Protein AF-A0A423WE87-F1 (afdb_monomer)

Solvent-accessi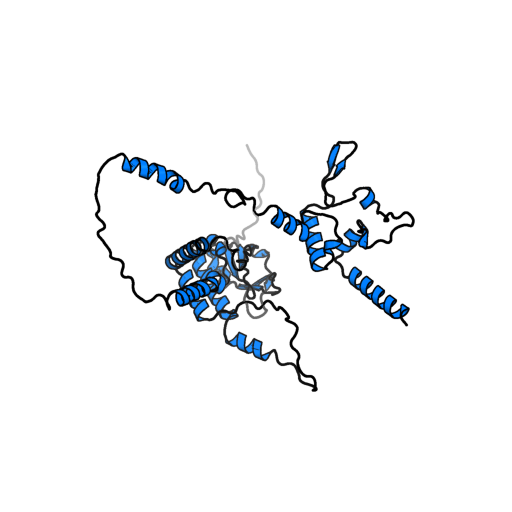ble surface area (backbone atoms only — not comparable to full-atom values): 24429 Å² total; per-residue (Å²): 117,71,69,62,54,54,51,53,52,51,52,49,51,52,53,57,61,67,69,48,56,69,70,56,50,54,44,43,74,46,56,62,43,68,92,84,50,74,65,42,99,86,72,48,64,86,73,45,74,58,33,70,80,36,81,56,50,60,45,68,45,66,40,87,86,80,64,48,71,38,75,30,83,37,48,75,66,54,43,39,52,51,39,53,52,22,53,78,71,74,45,47,83,60,50,75,84,47,84,64,37,69,68,51,45,48,52,49,43,70,75,62,52,54,75,51,90,31,80,10,72,98,43,69,64,88,69,55,72,65,68,66,42,45,68,56,53,55,58,54,59,67,69,61,80,76,92,77,83,77,80,81,77,82,81,76,87,82,85,77,90,78,92,81,65,57,70,63,52,52,50,51,50,51,56,48,66,73,67,59,76,50,50,42,62,57,38,45,44,63,68,69,55,61,74,72,46,55,83,84,49,44,52,56,52,47,51,53,29,41,55,52,38,48,75,71,40,38,68,69,60,59,53,54,63,61,66,74,70,69,77,87,85,86,90,86,89,82,86,90,75,96,81,82,89,79,86,72,88,74,76,87,82,58,54,68,68,56,43,51,52,26,42,65,37,57,61,38,70,69,52,28,52,53,50,53,52,49,52,53,54,54,62,64,70,55,68,86,61,72,74,82,65,77,78,73,80,69,73,70,48,76,45,52,57,87,79,43,50,77,46,63,56,91,92,69,83,52,53,31,42,29,39,64,33,99,88,71,40,66,64,15,30,64,52,42,56,72,58,48,62,77,26,44,95,72,32,48,42,77,43,61,27,78,87,55,69,49,46,39,35,35,36,51,79,82,78,79,82,78,87,80,81,92,76,86,77,79,94,78,82,86,76,88,76,88,88,134

Foldseek 3Di:
DVVVVVVVVVVVVVVLLVPQDPLLVVVCVQQPAQVVFDADPVRHTDHHPNCVVPVAQQDWDQDPPPRDTDHRVAPPVSVLVNCVSCVVSVNNVRHDDDCNHPVNVVVCCVVQPADDACPGDVHHHPDDPCVVCVVVVVVVVVVVDDPPPPDPDDDDDPDDDDPDPPVVVVVVVVVVVVPDDALCVLLLHQPVVLVPDDPVCQLVSLVQSLVLSCVVQPVVVVVVVVVVPDDDDDDDDDDDDDDDDDDDPDDDHDDNVSSVVSSVQRNDPVSVVVSVVVVVVSVVVVPPDDPPDPPVPQDAAEEEQVPWDWDDPPPPNWIKTAADDPVGRRRQWMDTPVQCVVCQVVQWGWTGGSPHSYIYIYGHHDDDPPPDDPDDDDDDDPDDDDDD

Sequence (388 aa):
MATTAASTTAKHYISLAKTLPPNLQRFFARYPPARILDPLPNGAYPRTGYQADRANPFLPKKHPVTGRTHDPVYSLRRQADLVKQARNYGVEDLLPYTPKKTEEQLKHRVKYGLRVKGTGVDQKVKGKIHERQMAVKYVFFEADGEEERGHAQDAGAYQGMESGWTEELDQMAQIRAMTEPTHYEVLSLPKSLLEASNEEQIPQIIKQAYHRALLRHHPDKAQQQQQQQQPPQQHPHHVPKPTTTTTTTSKPTYTVDQITRAYTTLSSPPSRAQYDRHLVLTQQQQGGSKPARSAFQTGIETVDLDDLEYSEPPGSGEARWYRPCRCGNEQGFAFGEGDLEEAGDLGELIVGCQDCSLWLRVCFAVVEDDEAHDGGGEVEEVSAKRPG

InterPro domains:
  IPR001623 DnaJ domain [PS50076] (182-279)
  IPR001623 DnaJ domain [SM00271] (181-271)
  IPR001623 DnaJ domain [cd06257] (182-222)
  IPR007872 DPH-type metal-binding domain [PF05207] (302-365)
  IPR007872 DPH-type metal-binding domain [PS51074] (299-365)
  IPR036671 DPH-type metal-binding domain superfamily [G3DSA:3.10.660.10] (294-376)
  IPR036671 DPH-type metal-binding domain superfamily [SSF144217] (299-377)
  IPR036869 Chaperone J-domain superfamily [G3DSA:1.10.287.110] (175-293)
  IPR036869 Chaperone J-domain superfamily [SSF46565] (174-279)
  IPR037507 Large ribosomal subunit protein mL59 [PTHR28041] (4-137)
  IPR040922 Large ribosomal subunit protein mL59 domain [PF18126] (23-135)

pLDDT: mean 76.49, std 21.47, range [28.48, 97.62]

Secondary structure (DSSP, 8-state):
-HHHHHHHHHHHHHHHHHTS-HHHHHHHHHS--GGGSPPPTTSPPP--HHHHH-S-TTS-EE-TTT-PEEPPSS-HHHHHHHHHHHHHTT-GGGSPP-TTSHHHHHHHHHHH---STTTSTT------HHHHHHHHHHHHHTTS----------------S-TTSHHHHHHHHHHHHTTSPPHHHHTT--HHHHHHS-TTTHHHHHHHHHHHHHHHH-HHHHHHHHHTTPPPP----------------PPPP--HHHHHHHHHHHHSHHHHHHHHHHHHHHHHHTTT---SS-----PPEEEEGGGSEEE--TTT---EEEE--TTS-TTSEEEEHHHHHHTGGGTEEEEE-SSSS-EEEEE-------------------------

Organism: Cytospora chrysosperma (NCBI:txid252740)

Nearest PDB structures (foldseek):
  6ywy-assembly1_b  TM=9.005E-01  e=1.126E-14  Neur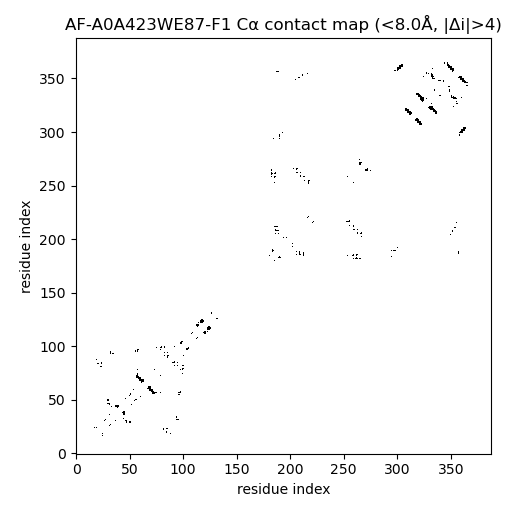ospora crassa
  5mrc-assembly1_b  TM=6.245E-01  e=9.395E-06  Saccharomyces cerevisiae

Radius of gyration: 33.79 Å; Cα contacts (8 Å, |Δi|>4): 299; chains: 1; bounding box: 85×88×98 Å

Mean predicted aligned error: 20.83 Å

Structure (mmCIF, N/CA/C/O backbone):
data_AF-A0A423WE87-F1
#
_entry.id   AF-A0A423WE87-F1
#
loop_
_atom_site.group_PDB
_atom_site.id
_atom_site.type_symbol
_atom_site.label_atom_id
_atom_site.label_alt_id
_atom_site.label_comp_id
_atom_site.label_asym_id
_atom_site.label_entity_id
_atom_site.label_seq_id
_atom_site.pdbx_PDB_ins_code
_atom_site.Cartn_x
_atom_site.Cartn_y
_atom_site.Cartn_z
_atom_site.occupancy
_atom_site.B_iso_or_equiv
_atom_site.auth_seq_id
_at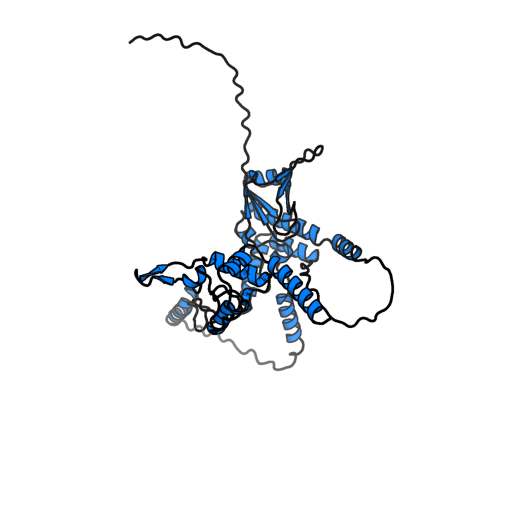om_site.auth_comp_id
_atom_site.auth_asym_id
_atom_site.auth_atom_id
_atom_site.pdbx_PDB_model_num
ATOM 1 N N . MET A 1 1 ? 9.927 -10.514 -49.501 1.00 51.38 1 MET A N 1
ATOM 2 C CA . MET A 1 1 ? 8.842 -9.910 -48.689 1.00 51.38 1 MET A CA 1
ATOM 3 C C . MET A 1 1 ? 8.734 -10.490 -47.271 1.00 51.38 1 MET A C 1
ATOM 5 O O . MET A 1 1 ? 8.348 -9.753 -46.376 1.00 51.38 1 MET A O 1
ATOM 9 N N . ALA A 1 2 ? 9.121 -11.750 -47.011 1.00 56.66 2 ALA A N 1
ATOM 10 C CA . ALA A 1 2 ? 9.105 -12.321 -45.652 1.00 56.66 2 ALA A CA 1
ATOM 11 C C . ALA A 1 2 ? 10.168 -11.730 -44.690 1.00 56.66 2 ALA A C 1
ATOM 13 O O . ALA A 1 2 ? 9.904 -11.534 -43.507 1.00 56.66 2 ALA A O 1
ATOM 14 N N . THR A 1 3 ? 11.355 -11.376 -45.194 1.00 61.53 3 THR A N 1
ATOM 15 C CA . THR A 1 3 ? 12.469 -10.823 -44.397 1.00 61.53 3 THR A CA 1
ATOM 16 C C . THR A 1 3 ? 12.208 -9.411 -43.864 1.00 61.53 3 THR A C 1
ATOM 18 O O . THR A 1 3 ? 12.626 -9.073 -42.758 1.00 61.53 3 THR A O 1
ATOM 21 N N . THR A 1 4 ? 11.472 -8.586 -44.611 1.00 65.75 4 THR A N 1
ATOM 22 C CA . THR A 1 4 ? 11.102 -7.222 -44.205 1.00 65.75 4 THR A CA 1
ATOM 23 C C . THR A 1 4 ? 10.061 -7.219 -43.087 1.00 65.75 4 THR A C 1
ATOM 25 O O . THR A 1 4 ? 10.189 -6.438 -42.149 1.00 65.75 4 THR A O 1
ATOM 28 N N . ALA A 1 5 ? 9.084 -8.134 -43.128 1.00 65.69 5 ALA A N 1
ATOM 29 C CA . ALA A 1 5 ? 8.092 -8.288 -42.063 1.00 65.69 5 ALA A CA 1
ATOM 30 C C . ALA A 1 5 ? 8.740 -8.736 -40.737 1.00 65.69 5 ALA A C 1
ATOM 32 O O . ALA A 1 5 ? 8.502 -8.119 -39.701 1.00 65.69 5 ALA A O 1
ATOM 33 N N . ALA A 1 6 ? 9.643 -9.724 -40.781 1.00 70.38 6 ALA A N 1
ATOM 34 C CA . ALA A 1 6 ? 10.386 -10.185 -39.604 1.00 70.38 6 ALA A CA 1
ATOM 35 C C . ALA A 1 6 ? 11.268 -9.082 -38.981 1.00 70.38 6 ALA A C 1
ATOM 37 O O . ALA A 1 6 ? 11.347 -8.960 -37.758 1.00 70.38 6 ALA A O 1
ATOM 38 N N . SER A 1 7 ? 11.887 -8.230 -39.809 1.00 77.06 7 SER A N 1
ATOM 39 C CA . SER A 1 7 ? 12.680 -7.085 -39.338 1.00 77.06 7 SER A CA 1
ATOM 40 C C . SER A 1 7 ? 11.827 -6.040 -38.605 1.00 77.06 7 SER A C 1
ATOM 42 O O . SER A 1 7 ? 12.245 -5.518 -37.570 1.00 77.06 7 SER A O 1
ATOM 44 N N . THR A 1 8 ? 10.613 -5.758 -39.090 1.00 82.69 8 THR A N 1
ATOM 45 C CA . THR A 1 8 ? 9.671 -4.838 -38.429 1.00 82.69 8 THR A CA 1
ATOM 46 C C . THR A 1 8 ? 9.201 -5.388 -37.082 1.00 82.69 8 THR A C 1
ATOM 48 O O . THR A 1 8 ? 9.206 -4.663 -36.087 1.00 82.69 8 THR A O 1
ATOM 51 N N . THR A 1 9 ? 8.889 -6.684 -37.011 1.00 90.94 9 THR A N 1
ATOM 52 C CA . THR A 1 9 ? 8.520 -7.366 -35.763 1.00 90.94 9 THR A CA 1
ATOM 53 C C . THR A 1 9 ? 9.661 -7.350 -34.738 1.00 90.94 9 THR A C 1
ATOM 55 O O . THR A 1 9 ? 9.434 -7.046 -33.567 1.00 90.94 9 THR A O 1
ATOM 58 N N . ALA A 1 10 ? 10.904 -7.589 -35.167 1.00 90.12 10 ALA A N 1
ATOM 59 C CA . ALA A 1 10 ? 12.072 -7.511 -34.288 1.00 90.12 10 ALA A CA 1
ATOM 60 C C . ALA A 1 10 ? 12.277 -6.095 -33.722 1.00 90.12 10 ALA A C 1
ATOM 62 O O . ALA A 1 10 ? 12.477 -5.929 -32.519 1.00 90.12 10 ALA A O 1
ATOM 63 N N . LYS A 1 11 ? 12.159 -5.055 -34.560 1.00 93.31 11 LYS A N 1
ATOM 64 C CA . LYS A 1 11 ? 12.227 -3.651 -34.115 1.00 93.31 11 LYS A CA 1
ATOM 65 C C . LYS A 1 11 ? 11.132 -3.321 -33.099 1.00 93.31 11 LYS A C 1
ATOM 67 O O . LYS A 1 11 ? 11.416 -2.653 -32.105 1.00 93.31 11 LYS A O 1
ATOM 72 N N . HIS A 1 12 ? 9.918 -3.828 -33.312 1.00 95.44 12 HIS A N 1
ATOM 73 C CA . HIS A 1 12 ? 8.809 -3.669 -32.376 1.00 95.44 12 HIS A CA 1
ATOM 74 C C . HIS A 1 12 ? 9.111 -4.314 -31.012 1.00 95.44 12 HIS A C 1
ATOM 76 O O . HIS A 1 12 ? 8.989 -3.653 -29.980 1.00 95.44 12 HIS A O 1
ATOM 82 N N . TYR A 1 13 ? 9.608 -5.554 -30.974 1.00 93.50 13 TYR A N 1
ATOM 83 C CA . TYR A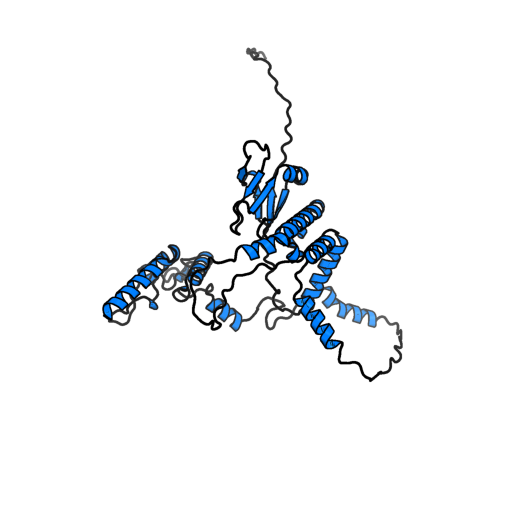 1 13 ? 9.984 -6.189 -29.704 1.00 93.50 13 TYR A CA 1
ATOM 84 C C . TYR A 1 13 ? 11.144 -5.487 -29.000 1.00 93.50 13 TYR A C 1
ATOM 86 O O . TYR A 1 13 ? 11.131 -5.367 -27.778 1.00 93.50 13 TYR A O 1
ATOM 94 N N . ILE A 1 14 ? 12.109 -4.950 -29.751 1.00 94.06 14 ILE A N 1
ATOM 95 C CA . ILE A 1 14 ? 13.173 -4.120 -29.179 1.00 94.06 14 ILE A CA 1
ATOM 96 C C . ILE A 1 14 ? 12.585 -2.843 -28.564 1.00 94.06 14 ILE A C 1
ATOM 98 O O . ILE A 1 14 ? 13.001 -2.457 -27.472 1.00 94.06 14 ILE A O 1
ATOM 102 N N . SER A 1 15 ? 11.614 -2.191 -29.216 1.00 95.38 15 SER A N 1
ATOM 103 C CA . SER A 1 15 ? 10.942 -1.026 -28.624 1.00 95.38 15 SER A CA 1
ATOM 104 C C . SER A 1 15 ? 10.185 -1.384 -27.346 1.00 95.38 15 SER A C 1
ATOM 106 O O . SER A 1 15 ? 10.333 -0.680 -26.354 1.00 95.38 15 SER A O 1
ATOM 108 N N . LEU A 1 16 ? 9.493 -2.527 -27.315 1.00 94.75 16 LEU A N 1
ATOM 109 C CA . LEU A 1 16 ? 8.783 -3.014 -26.130 1.00 94.75 16 LEU A CA 1
ATOM 110 C C . LEU A 1 16 ? 9.750 -3.375 -24.990 1.00 94.75 16 LEU A C 1
ATOM 112 O O . LEU A 1 16 ? 9.516 -3.046 -23.831 1.00 94.75 16 LEU A O 1
ATOM 116 N N . ALA A 1 17 ? 10.896 -3.984 -25.295 1.00 94.44 17 ALA A N 1
ATOM 117 C CA . ALA A 1 17 ? 11.926 -4.237 -24.289 1.00 94.44 17 ALA A CA 1
ATOM 118 C C . ALA A 1 17 ? 12.482 -2.927 -23.698 1.00 94.44 17 ALA A C 1
ATOM 120 O O . ALA A 1 17 ? 12.766 -2.852 -22.502 1.00 94.44 17 ALA A O 1
ATOM 121 N N . LYS A 1 18 ? 12.589 -1.869 -24.512 1.00 95.12 18 LYS A N 1
ATOM 122 C CA . LYS A 1 18 ? 13.028 -0.537 -24.068 1.00 95.12 18 LYS A CA 1
ATOM 123 C C . LYS A 1 18 ? 11.988 0.204 -23.221 1.00 95.12 18 LYS A C 1
ATOM 125 O O . LYS A 1 18 ? 12.386 1.097 -22.479 1.00 95.12 18 LYS A O 1
ATOM 130 N N . THR A 1 19 ? 10.704 -0.162 -23.269 1.00 96.19 19 THR A N 1
ATOM 131 C CA . THR A 1 19 ? 9.681 0.421 -22.378 1.00 96.19 19 THR A CA 1
ATOM 132 C C . THR A 1 19 ? 9.698 -0.177 -20.968 1.00 96.19 19 THR A C 1
ATOM 134 O O . THR A 1 19 ? 8.974 0.299 -20.098 1.00 96.19 19 THR A O 1
ATOM 137 N N . LEU A 1 20 ? 10.510 -1.211 -20.706 1.00 95.94 20 LEU A N 1
ATOM 138 C CA . LEU A 1 20 ? 10.652 -1.775 -19.361 1.00 95.94 20 LEU A CA 1
ATOM 139 C C . LEU A 1 20 ? 11.227 -0.740 -18.371 1.00 95.94 20 LEU A C 1
ATOM 141 O O . LEU A 1 20 ? 12.103 0.037 -18.749 1.00 95.94 20 LEU A O 1
ATOM 145 N N . PRO A 1 21 ? 10.844 -0.775 -17.082 1.00 96.69 21 PRO A N 1
ATOM 146 C CA . PRO A 1 21 ? 11.423 0.084 -16.054 1.00 96.69 21 PRO A CA 1
ATOM 147 C C . PRO A 1 21 ? 12.954 -0.037 -15.980 1.00 96.69 21 PRO A C 1
ATOM 149 O O . PRO A 1 21 ? 13.488 -1.149 -16.085 1.00 96.69 21 PRO A O 1
ATOM 152 N N . PRO A 1 22 ? 13.686 1.057 -15.689 1.00 96.19 22 PRO A N 1
ATOM 153 C CA . PRO A 1 22 ? 15.152 1.055 -15.678 1.00 96.19 22 PRO A CA 1
ATOM 154 C C . PRO A 1 22 ? 15.735 0.049 -14.677 1.00 96.19 22 PRO A C 1
ATOM 156 O O . PRO A 1 22 ? 16.801 -0.521 -14.909 1.00 96.19 22 PRO A O 1
ATOM 159 N N . ASN A 1 23 ? 15.026 -0.228 -13.580 1.00 95.38 23 ASN A N 1
ATOM 160 C CA . ASN A 1 23 ? 15.439 -1.227 -12.594 1.00 95.38 23 ASN A CA 1
ATOM 161 C C . ASN A 1 23 ? 15.422 -2.653 -13.162 1.00 95.38 23 ASN A C 1
ATOM 163 O O . ASN A 1 23 ? 16.354 -3.415 -12.899 1.00 95.38 23 ASN A O 1
ATOM 167 N N . LEU A 1 24 ? 14.410 -2.999 -13.966 1.00 96.69 24 LEU A N 1
ATOM 168 C CA . LEU A 1 24 ? 14.328 -4.295 -14.640 1.00 96.69 24 LEU A CA 1
ATOM 169 C C . LEU A 1 24 ? 15.343 -4.399 -15.776 1.00 96.69 24 LEU A C 1
ATOM 171 O O . LEU A 1 24 ? 16.026 -5.414 -15.873 1.00 96.69 24 LEU A O 1
ATOM 175 N N . GLN A 1 25 ? 15.522 -3.341 -16.572 1.00 96.50 25 GLN A N 1
ATOM 176 C CA . GLN A 1 25 ? 16.544 -3.320 -17.625 1.00 96.50 25 GLN A CA 1
ATOM 177 C C . GLN A 1 25 ? 17.949 -3.548 -17.050 1.00 96.50 25 GLN A C 1
ATOM 179 O O . GLN A 1 25 ? 18.683 -4.418 -17.513 1.00 96.50 25 GLN A O 1
ATOM 184 N N . ARG A 1 26 ? 18.306 -2.829 -15.975 1.00 96.50 26 ARG A N 1
ATOM 185 C CA . ARG A 1 26 ? 19.582 -3.017 -15.263 1.00 96.50 26 ARG A CA 1
ATOM 186 C C . ARG A 1 26 ? 19.710 -4.421 -14.677 1.00 96.50 26 ARG A C 1
ATOM 188 O O . ARG A 1 26 ? 20.809 -4.970 -14.666 1.00 96.50 26 ARG A O 1
ATOM 195 N N . PHE A 1 27 ? 18.617 -4.991 -14.166 1.00 97.12 27 PHE A N 1
ATOM 196 C CA . PHE A 1 27 ? 18.619 -6.356 -13.648 1.00 97.12 27 PHE A CA 1
ATOM 197 C C . PHE A 1 27 ? 18.916 -7.366 -14.759 1.00 97.12 27 PHE A C 1
ATOM 199 O O . PHE A 1 27 ? 19.855 -8.141 -14.608 1.00 97.12 27 PHE A O 1
ATOM 206 N N . PHE A 1 28 ? 18.192 -7.317 -15.880 1.00 96.12 28 PHE A N 1
ATOM 207 C CA . PHE A 1 28 ? 18.392 -8.236 -17.004 1.00 96.12 28 PHE A CA 1
ATOM 208 C C . PHE A 1 28 ? 19.740 -8.042 -17.705 1.00 96.12 28 PHE A C 1
ATOM 210 O O . PHE A 1 28 ? 20.326 -9.021 -18.150 1.00 96.12 28 PHE A O 1
ATOM 217 N N . ALA A 1 29 ? 20.289 -6.825 -17.724 1.00 95.06 29 ALA A N 1
ATOM 218 C CA . ALA A 1 29 ? 21.646 -6.584 -18.215 1.00 95.06 29 ALA A CA 1
ATOM 219 C C . ALA A 1 29 ? 22.720 -7.259 -17.339 1.00 95.06 29 ALA A C 1
ATOM 221 O O . ALA A 1 29 ? 23.728 -7.743 -17.845 1.00 95.06 29 ALA A O 1
ATOM 222 N N . ARG A 1 30 ? 22.515 -7.306 -16.014 1.00 95.94 30 ARG A N 1
ATOM 223 C CA . ARG A 1 30 ? 23.453 -7.946 -15.072 1.00 95.94 30 ARG A CA 1
ATOM 224 C C . ARG A 1 30 ? 23.231 -9.450 -14.953 1.00 95.94 30 ARG A C 1
ATOM 226 O O . ARG A 1 30 ? 24.200 -10.187 -14.815 1.00 95.94 30 ARG A O 1
ATOM 233 N N . TYR A 1 31 ? 21.982 -9.896 -14.987 1.00 96.12 31 TYR A N 1
ATOM 234 C CA . TYR A 1 31 ? 21.567 -11.284 -14.784 1.00 96.12 31 TYR A CA 1
ATOM 235 C C . TYR A 1 31 ? 20.621 -11.736 -15.911 1.00 96.12 31 TYR A C 1
ATOM 237 O O . TYR A 1 31 ? 19.431 -11.948 -15.661 1.00 96.12 31 TYR A O 1
ATOM 245 N N . PRO A 1 32 ? 21.121 -11.876 -17.151 1.00 95.50 32 PRO A N 1
ATOM 246 C CA . PRO A 1 32 ? 20.303 -12.311 -18.277 1.00 95.50 32 PRO A CA 1
ATOM 247 C C . PRO A 1 32 ? 19.892 -13.787 -18.118 1.00 95.50 32 PRO A C 1
ATOM 249 O O . PRO A 1 32 ? 20.754 -14.641 -17.884 1.00 95.50 32 PRO A O 1
ATOM 252 N N . PRO A 1 33 ? 18.597 -14.137 -18.215 1.00 94.44 33 PRO A N 1
ATOM 253 C CA . PRO A 1 33 ? 18.173 -15.532 -18.179 1.00 94.44 33 PRO A CA 1
ATOM 254 C C . PRO A 1 33 ? 18.583 -16.268 -19.459 1.00 94.44 33 PRO A C 1
ATOM 256 O O . PRO A 1 33 ? 18.623 -15.686 -20.536 1.00 94.44 33 PRO A O 1
ATOM 259 N N . ALA A 1 34 ? 18.782 -17.584 -19.371 1.00 91.12 34 ALA A N 1
ATOM 260 C CA . ALA A 1 34 ? 19.127 -18.404 -20.538 1.00 91.12 34 ALA A CA 1
ATOM 261 C C . ALA A 1 34 ? 18.087 -18.319 -21.676 1.00 91.12 34 ALA A C 1
ATOM 263 O O . ALA A 1 34 ? 18.443 -18.449 -22.835 1.00 91.12 34 ALA A O 1
ATOM 264 N N . ARG A 1 35 ? 16.811 -18.035 -21.360 1.00 92.00 35 ARG A N 1
ATOM 265 C CA . ARG A 1 35 ? 15.721 -17.912 -22.348 1.00 92.00 35 ARG A CA 1
ATOM 266 C C . ARG A 1 35 ? 15.908 -16.781 -23.366 1.00 92.00 35 ARG A C 1
ATOM 268 O O . ARG A 1 35 ? 15.284 -16.841 -24.416 1.00 92.00 35 ARG A O 1
ATOM 275 N N . ILE A 1 36 ? 16.685 -15.744 -23.039 1.00 91.00 36 ILE A N 1
ATOM 276 C CA . ILE A 1 36 ? 16.912 -14.593 -23.933 1.00 91.00 36 ILE A CA 1
ATOM 277 C C . ILE A 1 36 ? 18.287 -14.630 -24.605 1.00 91.00 36 ILE A C 1
ATOM 279 O O . ILE A 1 36 ? 18.645 -13.685 -25.301 1.00 91.00 36 ILE A O 1
ATOM 283 N N . LEU A 1 37 ? 19.081 -15.667 -24.334 1.00 91.12 37 LEU A N 1
ATOM 284 C CA . LEU A 1 37 ? 20.450 -15.793 -24.810 1.00 91.12 37 LEU A CA 1
ATOM 285 C C . LEU A 1 37 ? 20.537 -16.923 -25.825 1.00 91.12 37 LEU A C 1
ATOM 287 O O . LEU A 1 37 ? 19.969 -17.994 -25.617 1.00 91.12 37 LEU A O 1
ATOM 291 N N . ASP A 1 38 ? 21.328 -16.705 -26.867 1.00 91.38 38 ASP A N 1
ATOM 292 C CA . ASP A 1 38 ? 21.674 -17.769 -27.795 1.00 91.38 38 ASP A CA 1
ATOM 293 C C . ASP A 1 38 ? 22.723 -18.699 -27.156 1.00 91.38 38 ASP A C 1
ATOM 295 O O . ASP A 1 38 ? 23.666 -18.223 -26.505 1.00 91.38 38 ASP A O 1
ATOM 299 N N . PRO A 1 39 ? 22.572 -20.027 -27.295 1.00 92.44 39 PRO A N 1
ATOM 300 C CA . PRO A 1 39 ? 23.553 -20.975 -26.788 1.00 92.44 39 PRO A CA 1
ATOM 301 C C . PRO A 1 39 ? 24.871 -20.849 -27.565 1.00 92.44 39 PRO A C 1
ATOM 303 O O . PRO A 1 39 ? 24.888 -20.674 -28.783 1.00 92.44 39 PRO A O 1
ATOM 306 N N . LEU A 1 40 ? 25.997 -20.972 -26.861 1.00 90.75 40 LEU A N 1
ATOM 307 C CA . LEU A 1 40 ? 27.320 -21.067 -27.473 1.00 90.75 40 LEU A CA 1
ATOM 308 C C . LEU A 1 40 ? 27.452 -22.394 -28.245 1.00 90.75 40 LEU A C 1
ATOM 310 O O . LEU A 1 40 ? 26.733 -23.352 -27.952 1.00 90.75 40 LEU A O 1
ATOM 314 N N . PRO A 1 41 ? 28.434 -22.520 -29.160 1.00 92.00 41 PRO A N 1
ATOM 315 C CA . PRO A 1 41 ? 28.683 -23.762 -29.903 1.00 92.00 41 PRO A CA 1
ATOM 316 C C . PRO A 1 41 ? 28.914 -25.004 -29.024 1.00 92.00 41 PRO A C 1
ATOM 318 O O . PRO A 1 41 ? 28.707 -26.127 -29.466 1.00 92.00 41 PRO A O 1
ATOM 321 N N . ASN A 1 42 ? 29.331 -24.810 -27.769 1.00 91.12 42 ASN A N 1
ATOM 322 C CA . ASN A 1 42 ? 29.524 -25.869 -26.776 1.00 91.12 42 ASN A CA 1
ATOM 323 C C . ASN A 1 42 ? 28.243 -26.228 -25.988 1.00 91.12 42 ASN A C 1
ATOM 325 O O . ASN A 1 42 ? 28.314 -27.001 -25.035 1.00 91.12 42 ASN A O 1
ATOM 329 N N . GLY A 1 43 ? 27.094 -25.636 -26.330 1.00 88.19 43 GLY A N 1
ATOM 330 C CA . GLY A 1 43 ? 25.809 -25.830 -25.653 1.00 88.19 43 GLY A CA 1
ATOM 331 C C . GLY A 1 43 ? 25.650 -25.077 -24.325 1.00 88.19 43 GLY A C 1
ATOM 332 O O . GLY A 1 43 ? 24.586 -25.148 -23.710 1.00 88.19 43 GLY A O 1
ATOM 333 N N . ALA A 1 44 ? 26.671 -24.349 -23.861 1.00 89.75 44 ALA A N 1
ATOM 334 C CA . ALA A 1 44 ? 26.572 -23.501 -22.676 1.00 89.75 44 ALA A CA 1
ATOM 335 C C . ALA A 1 44 ? 25.965 -22.131 -23.023 1.00 89.75 44 ALA A C 1
ATOM 337 O O . ALA A 1 44 ? 26.028 -21.684 -24.161 1.00 89.75 44 ALA A O 1
ATOM 338 N N . TYR A 1 45 ? 25.416 -21.428 -22.033 1.00 89.19 45 TYR A N 1
ATOM 339 C CA . TYR A 1 45 ? 24.936 -20.051 -22.207 1.00 89.19 45 TYR A CA 1
ATOM 340 C C . TYR A 1 45 ? 25.994 -19.041 -21.751 1.00 89.19 45 TYR A C 1
ATOM 342 O O . TYR A 1 45 ? 26.702 -19.319 -20.771 1.00 89.19 45 TYR A O 1
ATOM 350 N N . PRO A 1 46 ? 26.096 -17.868 -22.406 1.00 89.81 46 PRO A N 1
ATOM 351 C CA . PRO A 1 46 ? 27.040 -16.843 -21.991 1.00 89.81 46 PRO A CA 1
ATOM 352 C C . PRO A 1 46 ? 26.652 -16.332 -20.601 1.00 89.81 46 PRO A C 1
ATOM 354 O O . PRO A 1 46 ? 25.472 -16.142 -20.305 1.00 89.81 46 PRO A O 1
ATOM 357 N N . ARG A 1 47 ? 27.646 -16.127 -19.731 1.00 91.19 47 ARG A N 1
ATOM 358 C CA . ARG A 1 47 ? 27.436 -15.638 -18.362 1.00 91.19 47 ARG A CA 1
ATOM 359 C C . ARG A 1 47 ? 28.124 -14.303 -18.158 1.00 91.19 47 ARG A C 1
ATOM 361 O O . ARG A 1 47 ? 29.249 -14.099 -18.605 1.00 91.19 47 ARG A O 1
ATOM 368 N N . THR A 1 48 ? 27.461 -13.416 -17.431 1.00 94.12 48 THR A N 1
ATOM 369 C CA . THR A 1 48 ? 28.061 -12.156 -16.984 1.00 94.12 48 THR A CA 1
ATOM 370 C C . THR A 1 48 ? 28.999 -12.394 -15.795 1.00 94.12 48 THR A C 1
ATOM 372 O O . THR A 1 48 ? 28.873 -13.397 -15.087 1.00 94.12 48 THR A O 1
ATOM 375 N N . GLY A 1 49 ? 29.896 -11.443 -15.506 1.00 94.62 49 GLY A N 1
ATOM 376 C CA . GLY A 1 49 ? 30.717 -11.487 -14.285 1.00 94.62 49 GLY A CA 1
ATOM 377 C C . GLY A 1 49 ? 29.865 -11.586 -13.011 1.00 94.62 49 GLY A C 1
ATOM 378 O O . GLY A 1 49 ? 30.139 -12.394 -12.131 1.00 94.62 49 GLY A O 1
ATOM 379 N N . TYR A 1 50 ? 28.731 -10.878 -12.976 1.00 94.19 50 TYR A N 1
ATOM 380 C CA . TYR A 1 50 ? 27.773 -10.961 -11.872 1.00 94.19 50 TYR A CA 1
ATOM 381 C C . TYR A 1 50 ? 27.183 -12.370 -11.692 1.00 94.19 50 TYR A C 1
ATOM 383 O O . TYR A 1 50 ? 27.020 -12.829 -10.561 1.00 94.19 50 TYR A O 1
ATOM 391 N N . GLN A 1 51 ? 26.874 -13.072 -12.789 1.00 93.94 51 GLN A N 1
ATOM 392 C CA . GLN A 1 51 ? 26.376 -14.452 -12.750 1.00 93.94 51 GLN A CA 1
ATOM 393 C C . GLN A 1 51 ? 27.459 -15.470 -12.381 1.00 93.94 51 GLN A C 1
ATOM 395 O O . GLN A 1 51 ? 27.137 -16.505 -11.790 1.00 93.94 51 GLN A O 1
ATOM 400 N N . ALA A 1 52 ? 28.722 -15.193 -12.717 1.00 91.44 52 ALA A N 1
ATOM 401 C CA . ALA A 1 52 ? 29.859 -16.005 -12.293 1.00 91.44 52 ALA A CA 1
ATOM 402 C C . ALA A 1 52 ? 30.054 -15.918 -10.770 1.00 91.44 52 ALA A C 1
ATOM 404 O O . ALA A 1 52 ? 30.146 -16.946 -10.095 1.00 91.44 52 ALA A O 1
ATOM 405 N N . ASP A 1 53 ? 29.991 -14.706 -10.213 1.00 90.88 53 ASP A N 1
ATOM 406 C CA . ASP A 1 53 ? 30.077 -14.490 -8.768 1.00 90.88 53 ASP A CA 1
ATOM 407 C C . ASP A 1 53 ? 28.871 -15.086 -8.038 1.00 90.88 53 ASP A C 1
ATOM 409 O O . ASP A 1 53 ? 28.999 -15.734 -6.988 1.00 90.88 53 ASP A O 1
ATOM 413 N N . ARG A 1 54 ? 27.669 -14.874 -8.586 1.00 90.06 54 ARG A N 1
ATOM 414 C CA . ARG A 1 54 ? 26.401 -15.311 -8.002 1.00 90.06 54 ARG A CA 1
ATOM 415 C C . ARG A 1 54 ? 25.424 -15.805 -9.060 1.00 90.06 54 ARG A C 1
ATOM 417 O O . ARG A 1 54 ? 24.740 -15.021 -9.707 1.00 90.06 54 ARG A O 1
ATOM 424 N N . ALA A 1 55 ? 25.260 -17.127 -9.112 1.00 90.12 55 ALA A N 1
ATOM 425 C CA . ALA A 1 55 ? 24.304 -17.777 -10.008 1.00 90.12 55 ALA A CA 1
ATOM 426 C C . ALA A 1 55 ? 22.858 -17.286 -9.802 1.00 90.12 55 ALA A C 1
ATOM 428 O O . ALA A 1 55 ? 22.171 -16.986 -10.774 1.00 90.12 55 ALA A O 1
ATOM 429 N N . ASN A 1 56 ? 22.401 -17.168 -8.547 1.00 94.56 56 ASN A N 1
ATOM 430 C CA . ASN A 1 56 ? 21.116 -16.550 -8.217 1.00 94.56 56 ASN A CA 1
ATOM 431 C C . ASN A 1 56 ? 21.328 -15.363 -7.258 1.00 94.56 56 ASN A C 1
ATOM 433 O O . ASN A 1 56 ? 21.736 -15.571 -6.111 1.00 94.56 56 ASN A O 1
ATOM 437 N N . PRO A 1 57 ? 21.028 -14.122 -7.680 1.00 96.12 57 PRO A N 1
ATOM 438 C CA . PRO A 1 57 ? 21.238 -12.938 -6.852 1.00 96.12 57 PRO A CA 1
ATOM 439 C C . PRO A 1 57 ? 20.206 -12.773 -5.722 1.00 96.12 57 PRO A C 1
ATOM 441 O O . PRO A 1 57 ? 20.378 -11.903 -4.864 1.00 96.12 57 PRO A O 1
ATOM 444 N N . PHE A 1 58 ? 19.145 -13.586 -5.707 1.00 97.31 58 PHE A N 1
ATOM 445 C CA . PHE A 1 58 ? 18.057 -13.540 -4.726 1.00 97.31 58 PHE A CA 1
ATOM 446 C C . PHE A 1 58 ? 18.253 -14.478 -3.533 1.00 97.31 58 PHE A C 1
ATOM 448 O O . PHE A 1 58 ? 17.538 -14.357 -2.537 1.00 97.31 58 PHE A O 1
ATOM 455 N N . LEU A 1 59 ? 19.216 -15.397 -3.606 1.00 95.50 59 LEU A N 1
ATOM 456 C CA . LEU A 1 59 ? 19.469 -16.364 -2.543 1.00 95.50 59 LEU A CA 1
ATOM 457 C C . LEU A 1 59 ? 20.725 -15.996 -1.737 1.00 95.50 59 LEU A C 1
ATOM 459 O O . LEU A 1 59 ? 21.688 -15.458 -2.301 1.00 95.50 59 LEU A O 1
ATOM 463 N N . PRO A 1 60 ? 20.740 -16.285 -0.423 1.00 96.06 60 PRO A N 1
ATOM 464 C CA . PRO A 1 60 ? 21.967 -16.259 0.362 1.00 96.06 60 PRO A CA 1
ATOM 465 C C . PRO A 1 60 ? 22.993 -17.252 -0.203 1.00 96.06 60 PRO A C 1
ATOM 467 O O . PRO A 1 60 ? 22.628 -18.342 -0.647 1.00 96.06 60 PRO A O 1
ATOM 470 N N . LYS A 1 61 ? 24.281 -16.893 -0.176 1.00 94.50 61 LYS A N 1
ATOM 471 C CA . LYS A 1 61 ? 25.379 -17.752 -0.654 1.00 94.50 61 LYS A CA 1
ATOM 472 C C . LYS A 1 61 ? 26.409 -17.934 0.453 1.00 94.50 61 LYS A C 1
ATOM 474 O O . LYS A 1 61 ? 26.927 -16.954 0.981 1.00 94.50 61 LYS A O 1
ATOM 479 N N . LYS A 1 62 ? 26.740 -19.185 0.773 1.00 95.31 62 LYS A N 1
ATOM 480 C CA . LYS A 1 62 ? 27.833 -19.509 1.695 1.00 95.31 62 LYS A CA 1
ATOM 481 C C . LYS A 1 62 ? 29.172 -19.320 0.986 1.00 95.31 62 LYS A C 1
ATOM 483 O O . LYS A 1 62 ? 29.370 -19.841 -0.112 1.00 95.31 62 LYS A O 1
ATOM 488 N N . HIS A 1 63 ? 30.071 -18.552 1.587 1.00 94.12 63 HIS A N 1
ATOM 489 C CA . HIS A 1 63 ? 31.416 -18.362 1.061 1.00 94.12 63 HIS A CA 1
ATOM 490 C C . HIS A 1 63 ? 32.227 -19.657 1.234 1.00 94.12 63 HIS A C 1
ATOM 492 O O . HIS A 1 63 ? 32.243 -20.197 2.342 1.00 94.12 63 HIS A O 1
ATOM 498 N N . PRO A 1 64 ? 32.920 -20.157 0.192 1.00 94.19 64 PRO A N 1
ATOM 499 C CA . PRO A 1 64 ? 33.586 -21.460 0.251 1.00 94.19 64 PRO A CA 1
ATOM 500 C C . PRO A 1 64 ? 34.749 -21.490 1.252 1.00 94.19 64 PRO A C 1
ATOM 502 O O . PRO A 1 64 ? 34.900 -22.469 1.967 1.00 94.19 64 PRO A O 1
ATOM 505 N N . VAL A 1 65 ? 35.529 -20.405 1.342 1.00 95.25 65 VAL A N 1
ATOM 506 C CA . VAL A 1 65 ? 36.694 -20.323 2.246 1.00 95.25 65 VAL A CA 1
ATOM 507 C C . VAL A 1 65 ? 36.287 -20.019 3.692 1.00 95.25 65 VAL A C 1
ATOM 509 O O . VAL A 1 65 ? 36.573 -20.789 4.596 1.00 95.25 65 VAL A O 1
ATOM 512 N N . THR A 1 66 ? 35.598 -18.898 3.929 1.00 95.00 66 THR A N 1
ATOM 513 C CA . THR A 1 66 ? 35.259 -18.441 5.288 1.00 95.00 66 THR A CA 1
ATOM 514 C C . THR A 1 66 ? 34.068 -19.167 5.915 1.00 95.00 66 THR A C 1
ATOM 516 O O . THR A 1 66 ? 33.803 -18.988 7.101 1.00 95.00 66 THR A O 1
ATOM 519 N N . GLY A 1 67 ? 33.286 -19.919 5.133 1.00 95.06 67 GLY A N 1
ATOM 520 C CA . GLY A 1 67 ? 32.073 -20.595 5.596 1.00 95.06 67 GLY A CA 1
ATOM 521 C C . GLY A 1 67 ? 30.929 -19.662 6.014 1.00 95.06 67 GLY A C 1
ATOM 522 O O . GLY A 1 67 ? 29.868 -20.150 6.402 1.00 95.06 67 GLY A O 1
ATOM 523 N N . ARG A 1 68 ? 31.097 -18.337 5.928 1.00 96.12 68 ARG A N 1
ATOM 524 C CA . ARG A 1 68 ? 30.061 -17.363 6.291 1.00 96.12 68 ARG A CA 1
ATOM 525 C C . ARG A 1 68 ? 28.992 -17.289 5.205 1.00 96.12 68 ARG A C 1
ATOM 527 O O . ARG A 1 68 ? 29.300 -17.296 4.012 1.00 96.12 68 ARG A O 1
ATOM 534 N N . THR A 1 69 ? 27.729 -17.204 5.608 1.00 96.62 69 THR A N 1
ATOM 535 C CA . THR A 1 69 ? 26.618 -16.963 4.681 1.00 96.62 69 THR A CA 1
ATOM 536 C C . THR A 1 69 ? 26.542 -15.477 4.381 1.00 96.62 69 THR A C 1
ATOM 538 O O . THR A 1 69 ? 26.314 -14.676 5.279 1.00 96.62 69 THR A O 1
ATOM 541 N N . HIS A 1 70 ? 26.732 -15.109 3.118 1.00 95.12 70 HIS A N 1
ATOM 542 C CA . HIS A 1 70 ? 26.484 -13.753 2.659 1.00 95.12 70 HIS A CA 1
ATOM 543 C C . HIS A 1 70 ? 25.017 -13.586 2.282 1.00 95.12 70 HIS A C 1
ATOM 545 O O . HIS A 1 70 ? 24.441 -14.432 1.584 1.00 95.12 70 HIS A O 1
ATOM 551 N N . ASP A 1 71 ? 24.465 -12.438 2.654 1.00 95.75 71 ASP A N 1
ATOM 552 C CA . ASP A 1 71 ? 23.121 -12.011 2.286 1.00 95.75 71 ASP A CA 1
ATOM 553 C C . ASP A 1 71 ? 22.907 -11.999 0.765 1.00 95.75 71 ASP A C 1
ATOM 555 O O . ASP A 1 71 ? 23.867 -11.910 -0.015 1.00 95.75 71 ASP A O 1
ATOM 559 N N . PRO A 1 72 ? 21.658 -12.124 0.289 1.00 96.62 72 PRO A N 1
ATOM 560 C CA . PRO A 1 72 ? 21.351 -11.977 -1.127 1.00 96.62 72 PRO A CA 1
ATOM 561 C C . PRO A 1 72 ? 21.690 -10.560 -1.621 1.00 96.62 72 PRO A C 1
ATOM 563 O O . PRO A 1 72 ? 21.506 -9.579 -0.905 1.00 96.62 72 PRO A O 1
ATOM 566 N N . VAL A 1 73 ? 22.137 -10.436 -2.877 1.00 96.19 73 VAL A N 1
ATOM 567 C CA . VAL A 1 73 ? 22.487 -9.133 -3.496 1.00 96.19 73 VAL A CA 1
ATOM 568 C C . VAL A 1 73 ? 21.283 -8.195 -3.525 1.00 96.19 73 VAL A C 1
ATOM 570 O O . VAL A 1 73 ? 21.414 -6.975 -3.411 1.00 96.19 73 VAL A O 1
ATOM 573 N N . TYR A 1 74 ? 20.095 -8.775 -3.692 1.00 96.69 74 TYR A N 1
ATOM 574 C CA . TYR A 1 74 ? 18.825 -8.078 -3.574 1.00 96.69 74 TYR A CA 1
ATOM 575 C C . TYR A 1 74 ? 18.123 -8.578 -2.315 1.00 96.69 74 TYR A C 1
ATOM 577 O O . TYR A 1 74 ? 17.810 -9.763 -2.208 1.00 96.69 74 TYR A O 1
ATOM 585 N N . SER A 1 75 ? 17.848 -7.671 -1.379 1.00 96.75 75 SER A N 1
ATOM 586 C CA . SER A 1 75 ? 17.058 -7.965 -0.180 1.00 96.75 75 SER A CA 1
ATOM 587 C C . SER A 1 75 ? 15.639 -8.417 -0.539 1.00 96.75 75 SER A C 1
ATOM 589 O O . SER A 1 75 ? 15.146 -8.121 -1.627 1.00 96.75 75 SER A O 1
ATOM 591 N N . LEU A 1 76 ? 14.938 -9.085 0.384 1.00 96.31 76 LEU A N 1
ATOM 592 C CA . LEU A 1 76 ? 13.567 -9.565 0.145 1.00 96.31 76 LEU A CA 1
ATOM 593 C C . LEU A 1 76 ? 12.594 -8.453 -0.286 1.00 96.31 76 LEU A C 1
ATOM 595 O O . LEU A 1 76 ? 11.677 -8.726 -1.060 1.00 96.31 76 LEU A O 1
ATOM 599 N N . ARG A 1 77 ? 12.809 -7.209 0.172 1.00 96.88 77 ARG A N 1
ATOM 600 C CA . ARG A 1 77 ? 12.065 -6.025 -0.289 1.00 96.88 77 ARG A CA 1
ATOM 601 C C . ARG A 1 77 ? 12.339 -5.746 -1.767 1.00 96.88 77 ARG A C 1
ATOM 603 O O . ARG A 1 77 ? 11.411 -5.745 -2.565 1.00 96.88 77 ARG A O 1
ATOM 610 N N . ARG A 1 78 ? 13.616 -5.626 -2.151 1.00 97.31 78 ARG A N 1
ATOM 611 C CA . ARG A 1 78 ? 14.024 -5.379 -3.547 1.00 97.31 78 ARG A CA 1
ATOM 612 C C . ARG A 1 78 ? 13.617 -6.518 -4.485 1.00 97.31 78 ARG A C 1
ATOM 614 O O . ARG A 1 78 ? 13.281 -6.265 -5.635 1.00 97.31 78 ARG A O 1
ATOM 621 N N . GLN A 1 79 ? 13.620 -7.761 -4.000 1.00 97.12 79 GLN A N 1
ATOM 622 C CA . GLN A 1 79 ? 13.086 -8.910 -4.736 1.00 97.12 79 GLN A CA 1
ATOM 623 C C . GLN A 1 79 ? 11.586 -8.750 -5.001 1.00 97.12 79 GLN A C 1
ATOM 625 O O . GLN A 1 79 ? 11.149 -8.945 -6.130 1.00 97.12 79 GLN A O 1
ATOM 630 N N . ALA A 1 80 ? 10.802 -8.369 -3.987 1.00 96.75 80 ALA A N 1
ATOM 631 C CA . ALA A 1 80 ? 9.368 -8.138 -4.145 1.00 96.75 80 ALA A CA 1
ATOM 632 C C . ALA A 1 80 ? 9.070 -6.976 -5.106 1.00 96.75 80 ALA A C 1
ATOM 634 O O . ALA A 1 80 ? 8.154 -7.089 -5.917 1.00 96.75 80 ALA A O 1
ATOM 635 N N . ASP A 1 81 ? 9.863 -5.903 -5.066 1.00 97.12 81 ASP A N 1
ATOM 636 C CA . ASP A 1 81 ? 9.726 -4.772 -5.989 1.00 97.12 81 ASP A CA 1
ATOM 637 C C . ASP A 1 81 ? 10.017 -5.186 -7.440 1.00 97.12 81 ASP A C 1
ATOM 639 O O . ASP A 1 81 ? 9.231 -4.873 -8.335 1.00 97.12 81 ASP A O 1
ATOM 643 N N . LEU A 1 82 ? 11.091 -5.954 -7.675 1.00 97.38 82 LEU A N 1
ATOM 644 C CA . LEU A 1 82 ? 11.407 -6.502 -9.001 1.00 97.38 82 LEU A CA 1
ATOM 645 C C . LEU A 1 82 ? 10.316 -7.451 -9.502 1.00 97.38 82 LEU A C 1
ATOM 647 O O . LEU A 1 82 ? 9.911 -7.337 -10.653 1.00 97.38 82 LEU A O 1
ATOM 651 N N . VAL A 1 83 ? 9.811 -8.352 -8.653 1.00 97.62 83 VAL A N 1
ATOM 652 C CA . VAL A 1 83 ? 8.718 -9.268 -9.022 1.00 97.62 83 VAL A CA 1
ATOM 653 C C . VAL A 1 83 ? 7.441 -8.493 -9.342 1.00 97.62 83 VAL A C 1
ATOM 655 O O . VAL A 1 83 ? 6.791 -8.788 -10.338 1.00 97.62 83 VAL A O 1
ATOM 658 N N . LYS A 1 84 ? 7.094 -7.471 -8.550 1.00 96.75 84 LYS A N 1
ATOM 659 C CA . LYS A 1 84 ? 5.915 -6.628 -8.793 1.00 96.75 84 LYS A CA 1
ATOM 660 C C . LYS A 1 84 ? 6.016 -5.908 -10.137 1.00 96.75 84 LYS A C 1
ATOM 662 O O . LYS A 1 84 ? 5.072 -5.945 -10.919 1.00 96.75 84 LYS A O 1
ATOM 667 N N . GLN A 1 85 ? 7.165 -5.295 -10.427 1.00 97.06 85 GLN A N 1
ATOM 668 C CA . GLN A 1 85 ? 7.395 -4.666 -11.728 1.00 97.06 85 GLN A CA 1
ATOM 669 C C . GLN A 1 85 ? 7.349 -5.706 -12.851 1.00 97.06 85 GLN A C 1
ATOM 671 O O . GLN A 1 85 ? 6.663 -5.501 -13.842 1.00 97.06 85 GLN A O 1
ATOM 676 N N . ALA A 1 86 ? 8.018 -6.848 -12.692 1.00 97.06 86 ALA A N 1
ATOM 677 C CA . ALA A 1 86 ? 8.064 -7.870 -13.729 1.00 97.06 86 ALA A CA 1
ATOM 678 C C . ALA A 1 86 ? 6.676 -8.450 -14.028 1.00 97.06 86 ALA A C 1
ATOM 680 O O . ALA A 1 86 ? 6.360 -8.675 -15.191 1.00 97.06 86 ALA A O 1
ATOM 681 N N . ARG A 1 87 ? 5.822 -8.606 -13.011 1.00 96.31 87 ARG A N 1
ATOM 682 C CA . ARG A 1 87 ? 4.418 -9.000 -13.171 1.00 96.31 87 ARG A CA 1
ATOM 683 C C . ARG A 1 87 ? 3.634 -7.984 -14.000 1.00 96.31 87 ARG A C 1
ATOM 685 O O . ARG A 1 87 ? 2.951 -8.376 -14.937 1.00 96.31 87 ARG A O 1
ATOM 692 N N . ASN A 1 88 ? 3.769 -6.692 -13.696 1.00 95.81 88 ASN A N 1
ATOM 693 C CA . ASN A 1 88 ? 3.054 -5.630 -14.414 1.00 95.81 88 ASN A CA 1
ATOM 694 C C . ASN A 1 88 ? 3.434 -5.558 -15.902 1.00 95.81 88 ASN A C 1
ATOM 696 O O . ASN A 1 88 ? 2.603 -5.191 -16.723 1.00 95.81 88 ASN A O 1
ATOM 700 N N . TYR A 1 89 ? 4.674 -5.920 -16.241 1.00 96.12 89 TYR A N 1
ATOM 701 C CA . TYR A 1 89 ? 5.184 -5.921 -17.616 1.00 96.12 89 TYR A CA 1
ATOM 702 C C . TYR A 1 89 ? 5.210 -7.322 -18.259 1.00 96.12 89 TYR A C 1
ATOM 704 O O . TYR A 1 89 ? 5.764 -7.482 -19.343 1.00 96.12 89 TYR A O 1
ATOM 712 N N . GLY A 1 90 ? 4.647 -8.348 -17.607 1.00 95.56 90 GLY A N 1
ATOM 713 C CA . GLY A 1 90 ? 4.563 -9.709 -18.155 1.00 95.56 90 GLY A CA 1
ATOM 714 C C . GLY A 1 90 ? 5.901 -10.451 -18.298 1.00 95.56 90 GLY A C 1
ATOM 715 O O . GLY A 1 90 ? 5.999 -11.395 -19.073 1.00 95.56 90 GLY A O 1
ATOM 716 N N . VAL A 1 91 ? 6.941 -10.046 -17.562 1.00 96.50 91 VAL A N 1
ATOM 717 C CA . VAL A 1 91 ? 8.300 -10.625 -17.611 1.00 96.50 91 VAL A CA 1
ATOM 718 C C . VAL A 1 91 ? 8.707 -11.325 -16.305 1.00 96.50 91 VAL A C 1
ATOM 720 O O . VAL A 1 91 ? 9.892 -11.527 -16.040 1.00 96.50 91 VAL A O 1
ATOM 723 N N . GLU A 1 92 ? 7.742 -11.704 -15.460 1.00 96.81 92 GLU A N 1
ATOM 724 C CA . GLU A 1 92 ? 7.997 -12.382 -14.175 1.00 96.81 92 GLU A CA 1
ATOM 725 C C . GLU A 1 92 ? 8.721 -13.732 -14.346 1.00 96.81 92 GLU A C 1
ATOM 727 O O . GLU A 1 92 ? 9.610 -14.083 -13.560 1.00 96.81 92 GLU A O 1
ATOM 732 N N . ASP A 1 93 ? 8.412 -14.461 -15.415 1.00 95.19 93 ASP A N 1
ATOM 733 C CA . ASP A 1 93 ? 9.007 -15.766 -15.717 1.00 95.19 93 ASP A CA 1
ATOM 734 C C . ASP A 1 93 ? 10.502 -15.685 -16.033 1.00 95.19 93 ASP A C 1
ATOM 736 O O . ASP A 1 93 ? 11.239 -16.644 -15.804 1.00 95.19 93 ASP A O 1
ATOM 740 N N . LEU A 1 94 ? 10.962 -14.527 -16.518 1.00 95.69 94 LEU A N 1
ATOM 741 C CA . LEU A 1 94 ? 12.364 -14.271 -16.846 1.00 95.69 94 LEU A CA 1
ATOM 742 C C . LEU A 1 94 ? 13.232 -14.038 -15.602 1.00 95.69 94 LEU A C 1
ATOM 744 O O . LEU A 1 94 ? 14.457 -14.124 -15.684 1.00 95.69 94 LEU A O 1
ATOM 748 N N . LEU A 1 95 ? 12.631 -13.752 -14.444 1.00 96.56 95 LEU A N 1
ATOM 749 C CA . LEU A 1 95 ? 13.374 -13.602 -13.194 1.00 96.56 95 LEU A CA 1
ATOM 750 C C . LEU A 1 95 ? 13.855 -14.966 -12.663 1.00 96.56 95 LEU A C 1
ATOM 752 O O . LEU A 1 95 ? 13.155 -15.970 -12.822 1.00 96.56 95 LEU A O 1
ATOM 756 N N . PRO A 1 96 ? 15.003 -15.035 -11.963 1.00 95.69 96 PRO A N 1
ATOM 757 C CA . PRO A 1 96 ? 15.420 -16.257 -11.286 1.00 95.69 96 PRO A CA 1
ATOM 758 C C . PRO A 1 96 ? 14.488 -16.591 -10.112 1.00 95.69 96 PRO A C 1
ATOM 760 O O . PRO A 1 96 ? 13.678 -15.769 -9.675 1.00 95.69 96 PRO A O 1
ATOM 763 N N . TYR A 1 97 ? 14.599 -17.814 -9.589 1.00 95.62 97 TYR A N 1
ATOM 764 C CA . TYR A 1 97 ? 13.797 -18.270 -8.452 1.00 95.62 97 TYR A CA 1
ATOM 765 C C . TYR A 1 97 ? 13.909 -17.313 -7.253 1.00 95.62 97 TYR A C 1
ATOM 767 O O . TYR A 1 97 ? 15.012 -16.971 -6.817 1.00 95.62 97 TYR A O 1
ATOM 775 N N . THR A 1 98 ? 12.762 -16.926 -6.696 1.00 95.81 98 THR A N 1
ATOM 776 C CA . THR A 1 98 ? 12.640 -16.206 -5.424 1.00 95.81 98 THR A CA 1
ATOM 777 C C . THR A 1 98 ? 11.351 -16.638 -4.723 1.00 95.81 98 THR A C 1
ATOM 779 O O . THR A 1 98 ? 10.335 -16.823 -5.398 1.00 95.81 98 THR A O 1
ATOM 782 N N . PRO A 1 99 ? 11.329 -16.717 -3.377 1.00 94.38 99 PRO A N 1
ATOM 783 C CA . PRO A 1 99 ? 10.095 -16.944 -2.615 1.00 94.38 99 PRO A CA 1
ATOM 784 C C . PRO A 1 99 ? 9.041 -15.841 -2.820 1.00 94.38 99 PRO A C 1
ATOM 786 O O . PRO A 1 99 ? 7.909 -15.957 -2.353 1.00 94.38 99 PRO A O 1
ATOM 789 N N . LYS A 1 100 ? 9.405 -14.729 -3.471 1.00 95.31 100 LYS A N 1
ATOM 790 C CA . LYS A 1 100 ? 8.490 -13.630 -3.777 1.00 95.31 100 LYS A CA 1
ATOM 791 C C . LYS A 1 100 ? 7.716 -13.804 -5.090 1.00 95.31 100 LYS A C 1
ATOM 793 O O . LYS A 1 100 ? 6.766 -13.052 -5.278 1.00 95.31 100 LYS A O 1
ATOM 798 N N . LYS A 1 101 ? 8.061 -14.783 -5.939 1.00 95.44 101 LYS A N 1
ATOM 799 C CA . LYS A 1 101 ? 7.327 -15.086 -7.182 1.00 95.44 101 LYS A CA 1
ATOM 800 C C . LYS A 1 101 ? 5.890 -15.536 -6.912 1.00 95.44 101 LYS A C 1
ATOM 802 O O . LYS A 1 101 ? 5.626 -16.244 -5.943 1.00 95.44 101 LYS A O 1
ATOM 807 N N . THR A 1 102 ? 4.982 -15.160 -7.804 1.00 94.06 102 THR A N 1
ATOM 808 C CA . THR A 1 102 ? 3.551 -15.483 -7.771 1.00 94.06 102 THR A CA 1
ATOM 809 C C . THR A 1 102 ? 3.320 -16.986 -7.816 1.00 94.06 102 THR A C 1
ATOM 811 O O . THR A 1 102 ? 2.635 -17.526 -6.949 1.00 94.06 102 THR A O 1
ATOM 814 N N . GLU A 1 103 ? 3.939 -17.659 -8.790 1.00 93.12 103 GLU A N 1
ATOM 815 C CA . GLU A 1 103 ? 3.832 -19.109 -8.968 1.00 93.12 103 GLU A CA 1
ATOM 816 C C . GLU A 1 103 ? 4.318 -19.848 -7.719 1.00 93.12 103 GLU A C 1
ATOM 818 O O . GLU A 1 103 ? 3.632 -20.729 -7.206 1.00 93.12 103 GLU A O 1
ATOM 823 N N . GLU A 1 104 ? 5.448 -19.422 -7.154 1.00 93.94 104 GLU A N 1
ATOM 824 C CA . GLU A 1 104 ? 6.030 -20.093 -5.993 1.00 93.94 104 GLU A CA 1
ATOM 825 C C . GLU A 1 104 ? 5.244 -19.852 -4.706 1.00 93.94 104 GLU A C 1
ATOM 827 O O . GLU A 1 104 ? 5.071 -20.769 -3.902 1.00 93.94 104 GLU A O 1
ATOM 832 N N . GLN A 1 105 ? 4.692 -18.652 -4.513 1.00 90.31 105 GLN A N 1
ATOM 833 C CA . GLN A 1 105 ? 3.788 -18.385 -3.394 1.00 90.31 105 GLN A CA 1
ATOM 834 C C . GLN A 1 105 ? 2.504 -19.206 -3.489 1.00 90.31 105 GLN A C 1
ATOM 836 O O . GLN A 1 105 ? 2.015 -19.694 -2.466 1.00 90.31 105 GLN A O 1
ATOM 841 N N . LEU A 1 106 ? 1.950 -19.356 -4.695 1.00 90.38 106 LEU A N 1
ATOM 842 C CA . LEU A 1 106 ? 0.755 -20.160 -4.917 1.00 90.38 106 LEU A CA 1
ATOM 843 C C . LEU A 1 106 ? 1.055 -21.643 -4.697 1.00 90.38 106 LEU A C 1
ATOM 845 O O . LEU A 1 106 ? 0.365 -22.285 -3.910 1.00 90.38 106 LEU A O 1
ATOM 849 N N . LYS A 1 107 ? 2.132 -22.159 -5.294 1.00 92.44 107 LYS A N 1
ATOM 850 C CA . LYS A 1 107 ? 2.599 -23.539 -5.120 1.00 92.44 107 LYS A CA 1
ATOM 851 C C . LYS A 1 107 ? 2.850 -23.869 -3.654 1.00 92.44 107 LYS A C 1
ATOM 853 O O . LYS A 1 107 ? 2.410 -24.910 -3.176 1.00 92.44 107 LYS A O 1
ATOM 858 N N . HIS A 1 108 ? 3.500 -22.971 -2.914 1.00 87.12 108 HIS A N 1
ATOM 859 C CA . HIS A 1 108 ? 3.724 -23.147 -1.482 1.00 87.12 108 HIS A CA 1
ATOM 860 C C . HIS A 1 108 ? 2.402 -23.158 -0.698 1.00 87.12 108 HIS A C 1
ATOM 862 O O . HIS A 1 108 ? 2.211 -24.003 0.172 1.00 87.12 108 HIS A O 1
ATOM 868 N N . ARG A 1 109 ? 1.464 -22.256 -1.009 1.00 87.94 109 ARG A N 1
ATOM 869 C CA . ARG A 1 109 ? 0.152 -22.198 -0.345 1.00 87.94 109 ARG A CA 1
ATOM 870 C C . ARG A 1 109 ? -0.700 -23.434 -0.623 1.00 87.94 109 ARG A C 1
ATOM 872 O O . ARG A 1 109 ? -1.330 -23.934 0.298 1.00 87.94 109 ARG A O 1
ATOM 879 N N . VAL A 1 110 ? -0.693 -23.928 -1.858 1.00 91.38 110 VAL A N 1
ATOM 880 C CA . VAL A 1 110 ? -1.408 -25.149 -2.256 1.00 91.38 110 VAL A CA 1
ATOM 881 C C . VAL A 1 110 ? -0.783 -26.374 -1.593 1.00 91.38 110 VAL A C 1
ATOM 883 O O . VAL A 1 110 ? -1.500 -27.193 -1.035 1.00 91.38 110 VAL A O 1
ATOM 886 N N . LYS A 1 111 ? 0.551 -26.481 -1.597 1.00 91.81 111 LYS A N 1
ATOM 887 C CA . LYS A 1 111 ? 1.260 -27.635 -1.031 1.00 91.81 111 LYS A CA 1
ATOM 888 C C . LYS A 1 111 ? 1.126 -27.739 0.489 1.00 91.81 111 LYS A C 1
ATOM 890 O O . LYS A 1 111 ? 1.030 -28.842 1.009 1.00 91.81 111 LYS A O 1
ATOM 895 N N . TYR A 1 112 ? 1.203 -26.614 1.198 1.00 88.38 112 TYR A N 1
ATOM 896 C CA . TYR A 1 112 ? 1.317 -26.606 2.659 1.00 88.38 112 TYR A CA 1
ATOM 897 C C . TYR A 1 112 ? 0.066 -26.110 3.389 1.00 88.38 112 TYR A C 1
ATOM 899 O O . TYR A 1 112 ? -0.011 -26.268 4.605 1.00 88.38 112 TYR A O 1
ATOM 907 N N . GLY A 1 113 ? -0.885 -25.487 2.690 1.00 87.88 113 GLY A N 1
ATOM 908 C CA . GLY A 1 113 ? -2.074 -24.902 3.304 1.00 87.88 113 GLY A CA 1
ATOM 909 C C . GLY A 1 113 ? -1.769 -23.770 4.294 1.00 87.88 113 GLY A C 1
ATOM 910 O O . GLY A 1 113 ? -0.673 -23.198 4.334 1.00 87.88 113 GLY A O 1
ATOM 911 N N . LEU A 1 114 ? -2.773 -23.420 5.102 1.00 87.50 114 LEU A N 1
ATOM 912 C CA . LEU A 1 114 ? -2.613 -22.499 6.224 1.00 87.50 114 LEU A CA 1
ATOM 913 C C . LEU A 1 114 ? -1.944 -23.239 7.386 1.00 87.50 114 LEU A C 1
ATOM 915 O O . LEU A 1 114 ? -2.376 -24.320 7.760 1.00 87.50 114 LEU A O 1
ATOM 919 N N . ARG A 1 115 ? -0.896 -22.660 7.973 1.00 90.56 115 ARG A N 1
ATOM 920 C CA . ARG A 1 115 ? -0.092 -23.317 9.022 1.00 90.56 115 ARG A CA 1
ATOM 921 C C . ARG A 1 115 ? 0.027 -22.496 10.303 1.00 90.56 115 ARG A C 1
ATOM 923 O O . ARG A 1 115 ? 0.973 -22.666 11.067 1.00 90.56 115 ARG A O 1
ATOM 930 N N . VAL A 1 116 ? -0.897 -21.563 10.523 1.00 91.31 116 VAL A N 1
ATOM 931 C CA . VAL A 1 116 ? -0.923 -20.780 11.765 1.00 91.31 116 VAL A CA 1
ATOM 932 C C . VAL A 1 116 ? -1.444 -21.646 12.911 1.00 91.31 116 VAL A C 1
ATOM 934 O O . VAL A 1 116 ? -2.263 -22.540 12.710 1.00 91.31 116 VAL A O 1
ATOM 937 N N . LYS A 1 117 ? -0.962 -21.410 14.130 1.00 90.94 117 LYS A N 1
ATOM 938 C CA . LYS A 1 117 ? -1.388 -22.190 15.295 1.00 90.94 117 LYS A CA 1
ATOM 939 C C . LYS A 1 117 ? -2.888 -21.991 15.548 1.00 90.94 117 LYS A C 1
ATOM 941 O O . LYS A 1 117 ? -3.371 -20.863 15.536 1.00 90.94 117 LYS A O 1
ATOM 946 N N . GLY A 1 118 ? -3.609 -23.080 15.800 1.00 91.50 118 GLY A N 1
ATOM 947 C CA . GLY A 1 118 ? -5.049 -23.071 16.073 1.00 91.50 118 GLY A CA 1
ATOM 948 C C . GLY A 1 118 ? -5.921 -23.272 14.834 1.00 91.50 118 GLY A C 1
ATOM 949 O O . GLY A 1 118 ? -6.720 -24.197 14.839 1.00 91.50 118 GLY A O 1
ATOM 950 N N . THR A 1 119 ? -5.759 -22.449 13.793 1.00 88.69 119 THR A N 1
ATOM 951 C CA . THR A 1 119 ? -6.593 -22.499 12.567 1.00 88.69 119 THR A CA 1
ATOM 952 C C . THR A 1 119 ? -5.881 -23.073 11.341 1.00 88.69 119 THR A C 1
ATOM 954 O O . THR A 1 119 ? -6.463 -23.147 10.261 1.00 88.69 119 THR A O 1
ATOM 957 N N . GLY A 1 120 ? -4.610 -23.452 11.472 1.00 89.62 120 GLY A N 1
ATOM 958 C CA . GLY A 1 120 ? -3.885 -24.162 10.429 1.00 89.62 120 GLY A CA 1
ATOM 959 C C . GLY A 1 120 ? -4.438 -25.565 10.185 1.00 89.62 120 GLY A C 1
ATOM 960 O O . GLY A 1 120 ? -5.110 -26.140 11.039 1.00 89.62 120 GLY A O 1
ATOM 961 N N . VAL A 1 121 ? -4.118 -26.120 9.018 1.00 86.94 121 VAL A N 1
ATOM 962 C CA . VAL A 1 121 ? -4.419 -27.512 8.669 1.00 86.94 121 VAL A CA 1
ATOM 963 C C . VAL A 1 121 ? -3.856 -28.424 9.765 1.00 86.94 121 VAL A C 1
ATOM 965 O O . VAL A 1 121 ? -2.730 -28.219 10.225 1.00 86.94 121 VAL A O 1
ATOM 968 N N . ASP A 1 122 ? -4.674 -29.369 10.227 1.00 89.19 122 ASP A N 1
ATOM 969 C CA . ASP A 1 122 ? -4.368 -30.304 11.319 1.00 89.19 122 ASP A CA 1
ATOM 970 C C . ASP A 1 122 ? -3.997 -29.637 12.662 1.00 89.19 122 ASP A C 1
ATOM 972 O O . ASP A 1 122 ? -3.328 -30.231 13.510 1.00 89.19 122 ASP A O 1
ATOM 976 N N . GLN A 1 123 ? -4.415 -28.385 12.886 1.00 92.81 123 GLN A N 1
ATOM 977 C CA . GLN A 1 123 ? -4.300 -27.703 14.176 1.00 92.81 123 GLN A CA 1
ATOM 978 C C . GLN A 1 123 ? -5.653 -27.630 14.883 1.00 92.81 123 GLN A C 1
ATOM 980 O O . GLN A 1 123 ? -6.705 -27.520 14.260 1.00 92.81 123 GLN A O 1
ATOM 985 N N . LYS A 1 124 ? -5.613 -27.650 16.219 1.00 90.75 124 LYS A N 1
ATOM 986 C CA . LYS A 1 124 ? -6.789 -27.461 17.074 1.00 90.75 124 LYS A CA 1
ATOM 987 C C . LYS A 1 124 ? -6.663 -26.161 17.861 1.00 90.75 124 LYS A C 1
ATOM 989 O O . LYS A 1 124 ? -5.606 -25.857 18.421 1.00 90.75 124 LYS A O 1
ATOM 994 N N . VAL A 1 125 ? -7.747 -25.393 17.922 1.00 93.00 125 VAL A N 1
ATOM 995 C CA . VAL A 1 125 ? -7.821 -24.155 18.709 1.00 93.00 125 VAL A CA 1
ATOM 996 C C . VAL A 1 125 ? -7.788 -24.494 20.206 1.00 93.00 125 VAL A C 1
ATOM 998 O O . VAL A 1 125 ? -8.441 -25.430 20.658 1.00 93.00 125 VAL A O 1
ATOM 1001 N N . LYS A 1 126 ? -7.026 -23.723 20.994 1.00 94.12 126 LYS A N 1
ATOM 1002 C CA . LYS A 1 126 ? -6.863 -23.929 22.450 1.00 94.12 126 LYS A CA 1
ATOM 1003 C C . LYS A 1 126 ? -8.155 -23.675 23.259 1.00 94.12 126 LYS A C 1
ATOM 1005 O O . LYS A 1 126 ? -8.239 -24.081 24.417 1.00 94.12 126 LYS A O 1
ATOM 1010 N N . GLY A 1 127 ? -9.124 -22.959 22.693 1.00 89.25 127 GLY A N 1
ATOM 1011 C CA . GLY A 1 127 ? -10.295 -22.422 23.396 1.00 89.25 127 GLY A CA 1
ATOM 1012 C C . GLY A 1 127 ? -9.949 -21.258 24.332 1.00 89.25 127 GLY A C 1
ATOM 1013 O O . GLY A 1 127 ? -8.776 -21.007 24.642 1.00 89.25 127 GLY A O 1
ATOM 1014 N N . LYS A 1 128 ? -10.952 -20.519 24.800 1.00 90.31 128 LYS A N 1
ATOM 1015 C CA . LYS A 1 128 ? -10.793 -19.523 25.879 1.00 90.31 128 LYS A CA 1
ATOM 1016 C C . LYS A 1 128 ? -10.781 -20.208 27.253 1.00 90.31 128 LYS A C 1
ATOM 1018 O O . LYS A 1 128 ? -11.080 -21.392 27.371 1.00 90.31 128 LYS A O 1
ATOM 1023 N N . ILE A 1 129 ? -10.369 -19.491 28.306 1.00 85.50 129 ILE A N 1
ATOM 1024 C CA . ILE A 1 129 ? -10.293 -20.060 29.669 1.00 85.50 129 ILE A CA 1
ATOM 1025 C C . ILE A 1 129 ? -11.670 -20.549 30.138 1.00 85.50 129 ILE A C 1
ATOM 1027 O O . ILE A 1 129 ? -11.766 -21.689 30.584 1.00 85.50 129 ILE A O 1
ATOM 1031 N N . HIS A 1 130 ? -12.722 -19.744 29.957 1.00 85.38 130 HIS A N 1
ATOM 1032 C CA . HIS A 1 130 ? -14.075 -20.119 30.373 1.00 85.38 130 HIS A CA 1
ATOM 1033 C C . HIS A 1 130 ? -14.583 -21.375 29.644 1.00 85.38 130 HIS A C 1
ATOM 1035 O O . HIS A 1 130 ? -15.121 -22.260 30.291 1.00 85.38 130 HIS A O 1
ATOM 1041 N N . GLU A 1 131 ? -14.343 -21.517 28.334 1.00 84.62 131 GLU A N 1
ATOM 1042 C CA . GLU A 1 131 ? -14.768 -22.692 27.546 1.00 84.62 131 GLU A CA 1
ATOM 1043 C C . GLU A 1 131 ? -14.127 -23.978 28.069 1.00 84.62 131 GLU A C 1
ATOM 1045 O O . GLU A 1 131 ? -14.783 -25.008 28.180 1.00 84.62 131 GLU A O 1
ATOM 1050 N N . ARG A 1 132 ? -12.845 -23.905 28.447 1.00 85.12 132 ARG A N 1
ATOM 1051 C CA . ARG A 1 132 ? -12.128 -25.047 29.024 1.00 85.12 132 ARG A CA 1
ATOM 1052 C C . ARG A 1 132 ? -12.586 -25.386 30.441 1.00 85.12 132 ARG A C 1
ATOM 1054 O O . ARG A 1 132 ? -12.514 -26.544 30.828 1.00 85.12 132 ARG A O 1
ATOM 1061 N N . GLN A 1 133 ? -12.999 -24.387 31.218 1.00 80.38 133 GLN A N 1
ATOM 1062 C CA . GLN A 1 133 ? -13.404 -24.560 32.615 1.00 80.38 133 GLN A CA 1
ATOM 1063 C C . GLN A 1 133 ? -14.889 -24.888 32.781 1.00 80.38 133 GLN A C 1
ATOM 1065 O O . GLN A 1 133 ? -15.250 -25.426 33.822 1.00 80.38 133 GLN A O 1
ATOM 1070 N N . MET A 1 134 ? -15.741 -24.630 31.782 1.00 69.25 134 MET A N 1
ATOM 1071 C CA . MET A 1 134 ? -17.164 -24.993 31.832 1.00 69.25 134 MET A CA 1
ATOM 1072 C C . MET A 1 134 ? -17.338 -26.485 32.129 1.00 69.25 134 MET A C 1
ATOM 1074 O O . MET 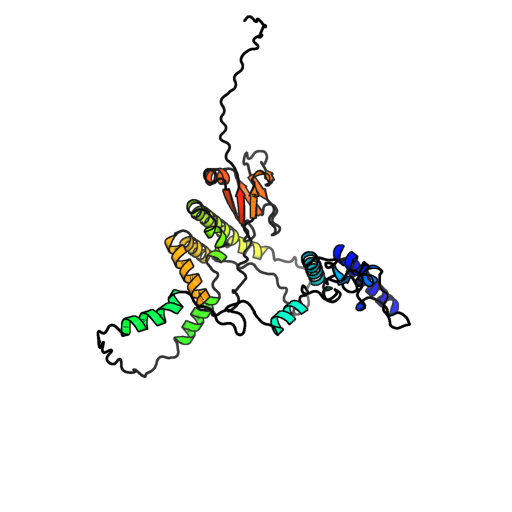A 1 134 ? -18.038 -26.831 33.071 1.00 69.25 134 MET A O 1
ATOM 1078 N N . ALA A 1 135 ? -16.610 -27.359 31.429 1.00 60.50 135 ALA A N 1
ATOM 1079 C CA . ALA A 1 135 ? -16.668 -28.802 31.670 1.00 60.50 135 ALA A CA 1
ATOM 1080 C C . ALA A 1 135 ? -16.278 -29.200 33.108 1.00 60.50 135 ALA A C 1
ATOM 1082 O O . ALA A 1 135 ? -16.821 -30.155 33.638 1.00 60.50 135 ALA A O 1
ATOM 1083 N N . VAL A 1 136 ? -15.376 -28.461 33.762 1.00 59.66 136 VAL A N 1
ATOM 1084 C CA . VAL A 1 136 ? -15.002 -28.719 35.165 1.00 59.66 136 VAL A CA 1
ATOM 1085 C C . VAL A 1 136 ? -16.054 -28.161 36.126 1.00 59.66 136 VAL A C 1
ATOM 1087 O O . VAL A 1 136 ? -16.364 -28.795 37.127 1.00 59.66 136 VAL A O 1
ATOM 1090 N N . LYS A 1 137 ? -16.627 -26.991 35.819 1.00 54.59 137 LYS A N 1
ATOM 1091 C CA . LYS A 1 137 ? -17.623 -26.331 36.668 1.00 54.59 137 LYS A CA 1
ATOM 1092 C C . LYS A 1 137 ? -18.940 -27.110 36.722 1.00 54.59 137 LYS A C 1
ATOM 1094 O O . LYS A 1 137 ? -19.484 -27.253 37.805 1.00 54.59 137 LYS A O 1
ATOM 1099 N N . TYR A 1 138 ? -19.426 -27.640 35.599 1.00 52.22 138 TYR A N 1
ATOM 1100 C CA . TYR A 1 138 ? -20.670 -28.423 35.592 1.00 52.22 138 TYR A CA 1
ATOM 1101 C C . TYR A 1 138 ? -20.518 -29.775 36.303 1.00 52.22 138 TYR A C 1
ATOM 1103 O O . TYR A 1 138 ? -21.411 -30.164 37.041 1.00 52.22 138 TYR A O 1
ATOM 1111 N N . VAL A 1 139 ? -19.355 -30.426 36.197 1.00 51.00 139 VAL A N 1
ATOM 1112 C CA . VAL A 1 139 ? -19.080 -31.684 36.918 1.00 51.00 139 VAL A CA 1
ATOM 1113 C C . VAL A 1 139 ? -18.962 -31.466 38.434 1.00 51.00 139 VAL A C 1
ATOM 1115 O O . VAL A 1 139 ? -19.295 -32.357 39.205 1.00 51.00 139 VAL A O 1
ATOM 1118 N N . PHE A 1 140 ? -18.519 -30.283 38.878 1.00 43.34 140 PHE A N 1
ATOM 1119 C CA . PHE A 1 140 ? -18.491 -29.940 40.305 1.00 43.34 140 PHE A CA 1
ATOM 1120 C C . PHE A 1 140 ? -19.891 -29.633 40.857 1.00 43.34 140 PHE A C 1
ATOM 1122 O O . PHE A 1 140 ? -20.213 -30.076 41.947 1.00 43.34 140 PHE A O 1
ATOM 1129 N N . PHE A 1 141 ? -20.742 -28.940 40.092 1.00 43.72 141 PHE A N 1
ATOM 1130 C CA . PHE A 1 141 ? -22.122 -28.650 40.510 1.00 43.72 141 PHE A CA 1
ATOM 1131 C C . PHE A 1 141 ? -23.040 -29.885 40.502 1.00 43.72 141 PHE A C 1
ATOM 1133 O O . PHE A 1 141 ? -24.011 -29.909 41.244 1.00 43.72 141 PHE A O 1
ATOM 1140 N N . GLU A 1 142 ? -22.743 -30.919 39.711 1.00 50.47 142 GLU A N 1
ATOM 1141 C CA . GLU A 1 142 ? -23.493 -32.187 39.743 1.00 50.47 142 GLU A CA 1
ATOM 1142 C C . GLU A 1 142 ? -23.099 -33.107 40.916 1.00 50.47 142 GLU A C 1
ATOM 1144 O O . GLU A 1 142 ? -23.822 -34.057 41.214 1.00 50.47 142 GLU A O 1
ATOM 1149 N N . ALA A 1 143 ? -21.973 -32.849 41.594 1.00 48.38 143 ALA A N 1
ATOM 1150 C CA . ALA A 1 143 ? -21.546 -33.628 42.761 1.00 48.38 143 ALA A CA 1
ATOM 1151 C C . ALA A 1 143 ? -22.199 -33.153 44.077 1.00 48.38 143 ALA A C 1
ATOM 1153 O O . ALA A 1 143 ? -22.251 -33.915 45.047 1.00 48.38 143 ALA A O 1
ATOM 1154 N N . ASP A 1 144 ? -22.747 -31.936 44.088 1.00 42.38 144 ASP A N 1
ATOM 1155 C CA . ASP A 1 144 ? -23.354 -31.289 45.249 1.00 42.38 144 ASP A CA 1
ATOM 1156 C C . ASP A 1 144 ? -24.880 -31.367 45.088 1.00 42.38 144 ASP A C 1
ATOM 1158 O O . ASP A 1 144 ? -25.527 -30.454 44.583 1.00 42.38 144 ASP A O 1
ATOM 1162 N N . GLY A 1 145 ? -25.434 -32.537 45.409 1.00 51.75 145 GLY A N 1
ATOM 1163 C CA . GLY A 1 145 ? -26.790 -32.929 45.039 1.00 51.75 145 GLY A CA 1
ATOM 1164 C C . GLY A 1 145 ? -27.902 -31.949 45.416 1.00 51.75 145 GLY A C 1
ATOM 1165 O O . GLY A 1 145 ? -28.052 -31.593 46.576 1.00 51.75 145 GLY A O 1
ATOM 1166 N N . GLU A 1 146 ? -28.757 -31.663 44.436 1.00 41.47 146 GLU A N 1
ATOM 1167 C CA . GLU A 1 146 ? -30.209 -31.564 44.592 1.00 41.47 146 GLU A CA 1
ATOM 1168 C C . GLU A 1 146 ? -30.861 -32.008 43.269 1.00 41.47 146 GLU A C 1
ATOM 1170 O O . GLU A 1 146 ? -30.695 -31.403 42.210 1.00 41.47 146 GLU A O 1
ATOM 1175 N N . GLU A 1 147 ? -31.546 -33.152 43.327 1.00 49.66 147 GLU A N 1
ATOM 1176 C CA . GLU A 1 147 ? -32.315 -33.758 42.240 1.00 49.66 147 GLU A CA 1
ATOM 1177 C C . GLU A 1 147 ? -33.595 -32.937 42.008 1.00 49.66 147 GLU A C 1
ATOM 1179 O O . GLU A 1 147 ? -34.663 -33.296 42.498 1.00 49.66 147 GLU A O 1
ATOM 1184 N N . GLU A 1 148 ? -33.525 -31.837 41.250 1.00 37.22 148 GLU A N 1
ATOM 1185 C CA . GLU A 1 148 ? -34.739 -31.213 40.707 1.00 37.22 148 GLU A CA 1
ATOM 1186 C C . GLU A 1 148 ? -35.097 -31.825 39.350 1.00 37.22 148 GLU A C 1
ATOM 1188 O O . GLU A 1 148 ? -34.643 -31.444 38.268 1.00 37.22 148 GLU A O 1
ATOM 1193 N N . ARG A 1 149 ? -35.955 -32.840 39.444 1.00 42.78 149 ARG A N 1
ATOM 1194 C CA . ARG A 1 149 ? -36.628 -33.536 38.350 1.00 42.78 149 ARG A CA 1
ATOM 1195 C C . ARG A 1 149 ? -37.635 -32.595 37.666 1.00 42.78 149 ARG A C 1
ATOM 1197 O O . ARG A 1 149 ? -38.841 -32.693 37.877 1.00 42.78 149 ARG A O 1
ATOM 1204 N N . GLY A 1 150 ? -37.144 -31.691 36.822 1.00 34.28 150 GLY A N 1
ATOM 1205 C CA . GLY A 1 150 ? -37.963 -30.883 35.916 1.00 34.28 150 GLY A CA 1
ATOM 1206 C C . GLY A 1 150 ? -38.477 -31.712 34.737 1.00 34.28 150 GLY A C 1
ATOM 1207 O O . GLY A 1 150 ? -37.836 -31.794 33.693 1.00 34.28 150 GLY A O 1
ATOM 1208 N N . HIS A 1 151 ? -39.636 -32.349 34.913 1.00 37.88 151 HIS A N 1
ATOM 1209 C CA . HIS A 1 151 ? -40.397 -33.016 33.855 1.00 37.88 151 HIS A CA 1
ATOM 1210 C C . HIS A 1 151 ? -40.757 -32.032 32.722 1.00 37.88 151 HIS A C 1
ATOM 1212 O O . HIS A 1 151 ? -41.716 -31.273 32.835 1.00 37.88 151 HIS A O 1
ATOM 1218 N N . ALA A 1 152 ? -40.044 -32.091 31.594 1.00 35.12 152 ALA A N 1
ATOM 1219 C CA . ALA A 1 152 ? -40.541 -31.578 30.319 1.00 35.12 152 ALA A CA 1
ATOM 1220 C C . ALA A 1 152 ? -41.468 -32.638 29.703 1.00 35.12 152 ALA A C 1
ATOM 1222 O O . ALA A 1 152 ? -41.024 -33.570 29.032 1.00 35.12 152 ALA A O 1
ATOM 1223 N N . GLN A 1 153 ? -42.760 -32.541 30.018 1.00 37.84 153 GLN A N 1
ATOM 1224 C CA . GLN A 1 153 ? -43.804 -33.322 29.364 1.00 37.84 153 GLN A CA 1
ATOM 1225 C C . GLN A 1 153 ? -43.986 -32.831 27.921 1.00 37.84 153 GLN A C 1
ATOM 1227 O O . GLN A 1 153 ? -44.329 -31.679 27.681 1.00 37.84 153 GLN A O 1
ATOM 1232 N N . ASP A 1 154 ? -43.720 -33.742 26.990 1.00 39.84 154 ASP A N 1
ATOM 1233 C CA . ASP A 1 154 ? -44.605 -34.092 25.879 1.00 39.84 154 ASP A CA 1
ATOM 1234 C C . ASP A 1 154 ? -45.162 -32.926 25.034 1.00 39.84 154 ASP A C 1
ATOM 1236 O O . ASP A 1 154 ? -46.305 -32.496 25.176 1.00 39.84 154 ASP A O 1
ATOM 1240 N N . ALA A 1 155 ? -44.354 -32.453 24.081 1.00 34.44 155 ALA A N 1
ATOM 1241 C CA . ALA A 1 155 ? -44.856 -31.765 22.896 1.00 34.44 155 ALA A CA 1
ATOM 1242 C C . ALA A 1 155 ? -44.877 -32.776 21.742 1.00 34.44 155 ALA A C 1
ATOM 1244 O O . ALA A 1 155 ? -43.852 -33.063 21.120 1.00 34.44 155 ALA A O 1
ATOM 1245 N N . GLY A 1 156 ? -46.057 -33.356 21.518 1.00 34.59 156 GLY A N 1
ATOM 1246 C CA . GLY A 1 156 ? -46.313 -34.342 20.479 1.00 34.59 156 GLY A CA 1
ATOM 1247 C C . GLY A 1 156 ? -45.916 -33.856 19.084 1.00 34.59 156 GLY A C 1
ATOM 1248 O O . GLY A 1 156 ? -46.116 -32.701 18.708 1.00 34.59 156 GLY A O 1
ATOM 1249 N N . ALA A 1 157 ? -45.366 -34.788 18.310 1.00 37.12 157 ALA A N 1
ATOM 1250 C CA . ALA A 1 157 ? -45.060 -34.624 16.902 1.00 37.12 157 ALA A CA 1
ATOM 1251 C C . ALA A 1 157 ? -46.334 -34.293 16.101 1.00 37.12 157 ALA A C 1
ATOM 1253 O O . ALA A 1 157 ? -47.151 -35.169 15.821 1.00 37.12 157 ALA A O 1
ATOM 1254 N N . TYR A 1 158 ? -46.483 -33.029 15.695 1.00 30.39 158 TYR A N 1
ATOM 1255 C CA . TYR A 1 158 ? -47.388 -32.639 14.617 1.00 30.39 158 TYR A CA 1
ATOM 1256 C C . TYR A 1 158 ? -46.652 -32.817 13.287 1.00 30.39 158 TYR A C 1
ATOM 1258 O O . TYR A 1 158 ? -45.882 -31.972 12.832 1.00 30.39 158 TYR A O 1
ATOM 1266 N N . GLN A 1 159 ? -46.844 -33.995 12.707 1.00 43.16 159 GLN A N 1
ATOM 1267 C CA . GLN A 1 159 ? -46.365 -34.370 11.389 1.00 43.16 159 GLN A CA 1
ATOM 1268 C C . GLN A 1 159 ? -47.442 -33.955 10.382 1.00 43.16 159 GLN A C 1
ATOM 1270 O O . GLN A 1 159 ? -48.467 -34.622 10.261 1.00 43.16 159 GLN A O 1
ATOM 1275 N N . GLY A 1 160 ? -47.246 -32.836 9.684 1.00 39.28 160 GLY A N 1
ATOM 1276 C CA . GLY A 1 160 ? -48.216 -32.409 8.681 1.00 39.28 160 GLY A CA 1
ATOM 1277 C C . GLY A 1 160 ? -48.003 -31.008 8.128 1.00 39.28 160 GLY A C 1
ATOM 1278 O O . GLY A 1 160 ? -48.622 -30.067 8.599 1.00 39.28 160 GLY A O 1
ATOM 1279 N N . MET A 1 161 ? -47.237 -30.943 7.035 1.00 36.81 161 MET A N 1
ATOM 1280 C CA . MET A 1 161 ? -47.596 -30.136 5.863 1.00 36.81 161 MET A CA 1
ATOM 1281 C C . MET A 1 161 ? -47.453 -28.611 5.989 1.00 36.81 161 MET A C 1
ATOM 1283 O O . MET A 1 161 ? -48.450 -27.924 6.125 1.00 36.81 161 MET A O 1
ATOM 1287 N N . GLU A 1 162 ? -46.225 -28.090 5.834 1.00 39.81 162 GLU A N 1
ATOM 1288 C CA . GLU A 1 162 ? -45.964 -26.718 5.330 1.00 39.81 162 GLU A CA 1
ATOM 1289 C C . GLU A 1 162 ? -44.475 -26.473 4.955 1.00 39.81 162 GLU A C 1
ATOM 1291 O O . GLU A 1 162 ? -43.938 -25.380 5.080 1.00 39.81 162 GLU A O 1
ATOM 1296 N N . SER A 1 163 ? -43.751 -27.490 4.473 1.00 43.44 163 SER A N 1
ATOM 1297 C CA . SER A 1 163 ? -42.310 -27.396 4.159 1.00 43.44 163 SER A CA 1
ATOM 1298 C C . SER A 1 163 ? -42.035 -27.141 2.671 1.00 43.44 163 SER A C 1
ATOM 1300 O O . SER A 1 163 ? -41.376 -27.942 2.011 1.00 43.44 163 SER A O 1
ATOM 1302 N N . GLY A 1 164 ? -42.599 -26.066 2.115 1.00 40.94 164 GLY A N 1
ATOM 1303 C CA . GLY A 1 164 ? -42.412 -25.739 0.692 1.00 40.94 164 GLY A CA 1
ATOM 1304 C C . GLY A 1 164 ? -42.097 -24.282 0.368 1.00 40.94 164 GLY A C 1
ATOM 1305 O O . GLY A 1 164 ? -41.640 -24.016 -0.734 1.00 40.94 164 GLY A O 1
ATOM 1306 N N . TRP A 1 165 ? -42.320 -23.343 1.293 1.00 37.44 165 TRP A N 1
ATOM 1307 C CA . TRP A 1 165 ? -42.218 -21.904 0.998 1.00 37.44 165 TRP A CA 1
ATOM 1308 C C . TRP A 1 165 ? -41.327 -21.110 1.965 1.00 37.44 165 TRP A C 1
ATOM 1310 O O . TRP A 1 165 ? -41.057 -19.938 1.719 1.00 37.44 165 TRP A O 1
ATOM 1320 N N . THR A 1 166 ? -40.836 -21.717 3.049 1.00 47.75 166 THR A N 1
ATOM 1321 C CA . THR A 1 166 ? -40.015 -21.035 4.068 1.00 47.75 166 THR A CA 1
ATOM 1322 C C . THR A 1 166 ? -38.512 -21.189 3.836 1.00 47.75 166 THR A C 1
ATOM 1324 O O . THR A 1 166 ? -37.775 -20.235 4.059 1.00 47.75 166 THR A O 1
ATOM 1327 N N . GLU A 1 167 ? -38.046 -22.325 3.312 1.00 47.78 167 GLU A N 1
ATOM 1328 C CA . GLU A 1 167 ? -36.615 -22.550 3.041 1.00 47.78 167 GLU A CA 1
ATOM 1329 C C . GLU A 1 167 ? -36.089 -21.689 1.883 1.00 47.78 167 GLU A C 1
ATOM 1331 O O . GLU A 1 167 ? -34.952 -21.222 1.924 1.00 47.78 167 GLU A O 1
ATOM 1336 N N . GLU A 1 168 ? -36.923 -21.419 0.876 1.00 45.00 168 GLU A N 1
ATOM 1337 C CA . GLU A 1 168 ? -36.548 -20.611 -0.290 1.00 45.00 168 GLU A CA 1
ATOM 1338 C C . GLU A 1 168 ? -36.502 -19.109 0.055 1.00 45.00 168 GLU A C 1
ATOM 1340 O O . GLU A 1 168 ? -35.590 -18.401 -0.367 1.00 45.00 168 GLU A O 1
ATOM 1345 N N . LEU A 1 169 ? -37.410 -18.628 0.916 1.00 48.72 169 LEU A N 1
ATOM 1346 C CA . LEU A 1 169 ? -37.391 -17.253 1.432 1.00 48.72 169 LEU A CA 1
ATOM 1347 C C . LEU A 1 169 ? -36.263 -17.015 2.449 1.00 48.72 169 LEU A C 1
ATOM 1349 O O . LEU A 1 169 ? -35.667 -15.937 2.432 1.00 48.72 169 LEU A O 1
ATOM 1353 N N . ASP A 1 170 ? -35.929 -18.002 3.285 1.00 51.97 170 ASP A N 1
ATOM 1354 C CA . ASP A 1 170 ? -34.820 -17.902 4.246 1.00 51.97 170 ASP A CA 1
ATOM 1355 C C . ASP A 1 170 ? -33.451 -17.986 3.540 1.00 51.97 170 ASP A C 1
ATOM 1357 O O . ASP A 1 170 ? -32.554 -17.192 3.832 1.00 51.97 170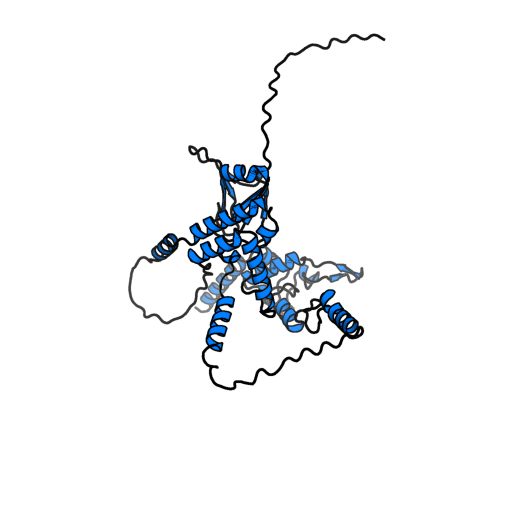 ASP A O 1
ATOM 1361 N N . GLN A 1 171 ? -33.319 -18.821 2.495 1.00 51.75 171 GLN A N 1
ATOM 1362 C CA . GLN A 1 171 ? -32.153 -18.799 1.598 1.00 51.75 171 GLN A CA 1
ATOM 1363 C C . GLN A 1 171 ? -32.034 -17.477 0.834 1.00 51.75 171 GLN A C 1
ATOM 1365 O O . GLN A 1 171 ? -30.934 -16.934 0.718 1.00 51.75 171 GLN A O 1
ATOM 1370 N N . MET A 1 172 ? -33.140 -16.909 0.342 1.00 49.66 172 MET A N 1
ATOM 1371 C CA . MET A 1 172 ? -33.126 -15.593 -0.308 1.00 49.66 172 MET A CA 1
ATOM 1372 C C . MET A 1 172 ? -32.767 -14.465 0.673 1.00 49.66 172 MET A C 1
ATOM 1374 O O . MET A 1 172 ? -32.028 -13.552 0.297 1.00 49.66 172 MET A O 1
ATOM 1378 N N . ALA A 1 173 ? -33.219 -14.528 1.929 1.00 53.06 173 ALA A N 1
ATOM 1379 C CA . ALA A 1 173 ? -32.856 -13.580 2.984 1.00 53.06 173 ALA A CA 1
ATOM 1380 C C . ALA A 1 173 ? -31.379 -13.706 3.400 1.00 53.06 173 ALA A C 1
ATOM 1382 O O . ALA A 1 173 ? -30.703 -12.690 3.572 1.00 53.06 173 ALA A O 1
ATOM 1383 N N . GLN A 1 174 ? -30.837 -14.924 3.475 1.00 49.59 174 GLN A N 1
ATOM 1384 C CA . GLN A 1 174 ? -29.422 -15.169 3.771 1.00 49.59 174 GLN A CA 1
ATOM 1385 C C . GLN A 1 174 ? -28.499 -14.774 2.611 1.00 49.59 174 GLN A C 1
ATOM 1387 O O . GLN A 1 174 ? -27.468 -14.149 2.849 1.00 49.59 174 GLN A O 1
ATOM 1392 N N . ILE A 1 175 ? -28.885 -15.008 1.352 1.00 50.59 175 ILE A N 1
ATOM 1393 C CA . ILE A 1 175 ? -28.140 -14.520 0.174 1.00 50.59 175 ILE A CA 1
ATOM 1394 C C . ILE A 1 175 ? -28.191 -12.980 0.084 1.00 50.59 175 ILE A C 1
ATOM 1396 O O . ILE A 1 175 ? -27.195 -12.339 -0.273 1.00 50.59 175 ILE A O 1
ATOM 1400 N N . ARG A 1 176 ? -29.314 -12.356 0.470 1.00 49.72 176 ARG A N 1
ATOM 1401 C CA . ARG A 1 176 ? -29.449 -10.892 0.573 1.00 49.72 176 ARG A CA 1
ATOM 1402 C C . ARG A 1 176 ? -28.567 -10.314 1.689 1.00 49.72 176 ARG A C 1
ATOM 1404 O O . ARG A 1 176 ? -27.855 -9.343 1.451 1.00 49.72 176 ARG A O 1
ATOM 1411 N N . ALA A 1 177 ? -28.506 -10.964 2.852 1.00 51.16 177 ALA A N 1
ATOM 1412 C CA . ALA A 1 177 ? -27.603 -10.597 3.948 1.00 51.16 177 ALA A CA 1
ATOM 1413 C C . ALA A 1 177 ? -26.108 -10.792 3.605 1.00 51.16 177 ALA A C 1
ATOM 1415 O O . ALA A 1 177 ? -25.252 -10.114 4.166 1.00 51.16 177 ALA A O 1
ATOM 1416 N N . MET A 1 178 ? -25.778 -11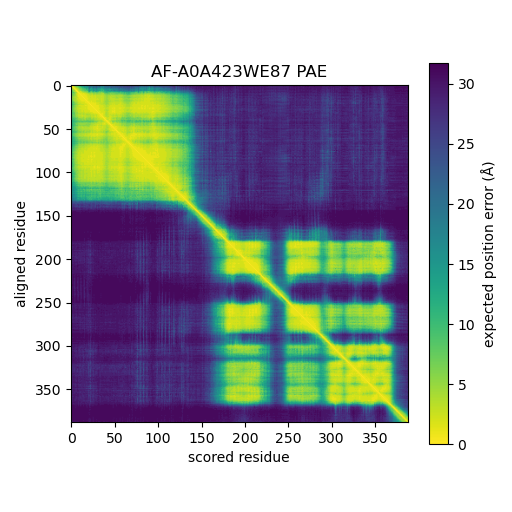.677 2.656 1.00 52.12 178 MET A N 1
ATOM 1417 C CA . MET A 1 178 ? -24.411 -11.891 2.152 1.00 52.12 178 MET A CA 1
ATOM 1418 C C . MET A 1 178 ? -23.940 -10.836 1.134 1.00 52.12 178 MET A C 1
ATOM 1420 O O . MET A 1 178 ? -22.764 -10.836 0.762 1.00 52.12 178 MET A O 1
ATOM 1424 N N . THR A 1 179 ? -24.829 -9.960 0.653 1.00 58.09 179 THR A N 1
ATOM 1425 C CA . THR A 1 179 ? -24.537 -9.002 -0.431 1.00 58.09 179 THR A CA 1
ATOM 1426 C C . THR A 1 179 ? -24.851 -7.546 -0.096 1.00 58.09 179 THR A C 1
ATOM 1428 O O . THR A 1 179 ? -24.478 -6.662 -0.873 1.00 58.09 179 THR A O 1
ATOM 1431 N N . GLU A 1 180 ? -25.479 -7.266 1.049 1.00 71.94 180 GLU A N 1
ATOM 1432 C CA . GLU A 1 180 ? -25.690 -5.889 1.487 1.00 71.94 180 GLU A CA 1
ATOM 1433 C C . GLU A 1 180 ? -24.380 -5.259 1.998 1.00 71.94 180 GLU A C 1
ATOM 1435 O O . GLU A 1 180 ? -23.680 -5.851 2.824 1.00 71.94 180 GLU A O 1
ATOM 1440 N N . PRO A 1 181 ? -24.024 -4.059 1.504 1.00 84.25 181 PRO A N 1
ATOM 1441 C CA . PRO A 1 181 ? -22.848 -3.339 1.969 1.00 84.25 181 PRO A CA 1
ATOM 1442 C C . PRO A 1 181 ? -23.015 -2.978 3.445 1.00 84.25 181 PRO A C 1
ATOM 1444 O O . PRO A 1 181 ? -24.095 -2.579 3.888 1.00 84.25 181 PRO A O 1
ATOM 1447 N N . THR A 1 182 ? -21.934 -3.075 4.214 1.00 90.75 182 THR A N 1
ATOM 1448 C CA . THR A 1 182 ? -21.972 -2.659 5.624 1.00 90.75 182 THR A CA 1
ATOM 1449 C C . THR A 1 182 ? -22.228 -1.151 5.737 1.00 90.75 182 THR A C 1
ATOM 1451 O O . THR A 1 182 ? -21.867 -0.384 4.844 1.00 90.75 182 THR A O 1
ATOM 1454 N N . HIS A 1 183 ? -22.783 -0.675 6.857 1.00 90.75 183 HIS A N 1
ATOM 1455 C CA . HIS A 1 183 ? -22.983 0.767 7.071 1.00 90.75 183 HIS A CA 1
ATOM 1456 C C . HIS A 1 183 ? -21.658 1.555 6.989 1.00 90.75 183 HIS A C 1
ATOM 1458 O O . HIS A 1 183 ? -21.629 2.680 6.491 1.00 90.75 183 HIS A O 1
ATOM 1464 N N . TYR A 1 184 ? -20.547 0.931 7.392 1.00 91.12 184 TYR A N 1
ATOM 1465 C CA . TYR A 1 184 ? -19.190 1.460 7.232 1.00 91.12 184 TYR A CA 1
ATOM 1466 C C . TYR A 1 184 ? -18.783 1.602 5.757 1.00 91.12 184 TYR A C 1
ATOM 1468 O O . TYR A 1 184 ? -18.221 2.622 5.358 1.00 91.12 184 TYR A O 1
ATOM 1476 N N . GLU A 1 185 ? -19.105 0.617 4.917 1.00 89.56 185 GLU A N 1
ATOM 1477 C CA . GLU A 1 185 ? -18.848 0.667 3.471 1.00 89.56 185 GLU A CA 1
ATOM 1478 C C . GLU A 1 185 ? -19.713 1.706 2.757 1.00 89.56 185 GLU A C 1
ATOM 1480 O O . GLU A 1 185 ? -19.218 2.391 1.859 1.00 89.56 185 GLU A O 1
ATOM 1485 N N . VAL A 1 186 ? -20.974 1.861 3.173 1.00 90.06 186 VAL A N 1
ATOM 1486 C CA . VAL A 1 186 ? -21.898 2.860 2.617 1.00 90.06 186 VAL A CA 1
ATOM 1487 C C . VAL A 1 186 ? -21.385 4.282 2.859 1.00 90.06 186 VAL A C 1
ATOM 1489 O O . VAL A 1 186 ? -21.353 5.088 1.931 1.00 90.06 186 VAL A O 1
ATOM 1492 N N . LEU A 1 187 ? -20.904 4.587 4.070 1.00 90.06 187 LEU A N 1
ATOM 1493 C CA . LEU A 1 187 ? -20.317 5.899 4.386 1.00 90.06 187 LEU A CA 1
ATOM 1494 C C . LEU A 1 187 ? -18.841 6.030 3.968 1.00 90.06 187 LEU A C 1
ATOM 1496 O O . LEU A 1 187 ? -18.227 7.086 4.148 1.00 90.06 187 LEU A 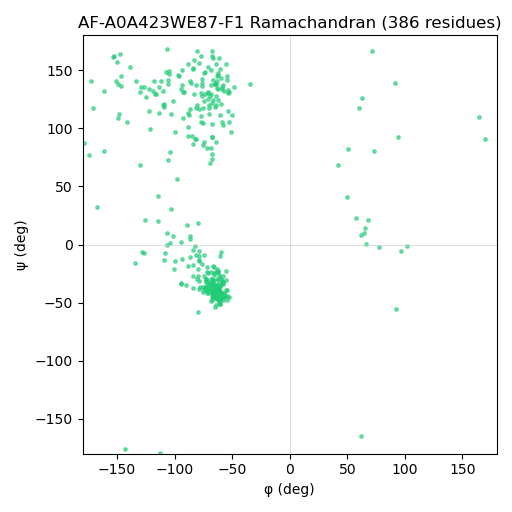O 1
ATOM 1500 N N . SER A 1 188 ? -18.252 4.971 3.397 1.00 88.56 188 SER A N 1
ATOM 1501 C CA . SER A 1 188 ? -16.814 4.893 3.108 1.00 88.56 188 SER A CA 1
ATOM 1502 C C . SER A 1 188 ? -15.957 5.264 4.328 1.00 88.56 188 SER A C 1
ATOM 1504 O O . SER A 1 188 ? -14.970 5.995 4.212 1.00 88.56 188 SER A O 1
ATOM 1506 N N . LEU A 1 189 ? -16.366 4.792 5.505 1.00 87.94 189 LEU A N 1
ATOM 1507 C CA . LEU A 1 189 ? -15.795 5.114 6.805 1.00 87.94 189 LEU A CA 1
ATOM 1508 C C . LEU A 1 189 ? -15.148 3.853 7.397 1.00 87.94 189 LEU A C 1
ATOM 1510 O O . LEU A 1 189 ? -15.861 2.894 7.693 1.00 87.94 189 LEU A O 1
ATOM 1514 N N . PRO A 1 190 ? -13.816 3.799 7.563 1.00 86.50 190 PRO A N 1
ATOM 1515 C CA . PRO A 1 190 ? -13.174 2.626 8.134 1.00 86.50 190 PRO A CA 1
ATOM 1516 C C . PRO A 1 190 ? -13.495 2.528 9.626 1.00 86.50 190 PRO A C 1
ATOM 1518 O O . PRO A 1 190 ? -13.307 3.482 10.373 1.00 86.50 190 PRO A O 1
ATOM 1521 N N . LYS A 1 191 ? -13.931 1.350 10.078 1.00 86.12 191 LYS A N 1
ATOM 1522 C CA . LYS A 1 191 ? -14.263 1.106 11.490 1.00 86.12 191 LYS A CA 1
ATOM 1523 C C . LYS A 1 191 ? -13.112 1.453 12.442 1.00 86.12 191 LYS A C 1
ATOM 1525 O O . LYS A 1 191 ? -13.338 2.077 13.469 1.00 86.12 191 LYS A O 1
ATOM 1530 N N . SER A 1 192 ? -11.878 1.144 12.047 1.00 84.00 192 SER A N 1
ATOM 1531 C CA . SER A 1 192 ? -10.682 1.463 12.833 1.00 84.00 192 SER A CA 1
ATOM 1532 C C . SER A 1 192 ? -10.431 2.958 13.030 1.00 84.00 192 SER A C 1
ATOM 1534 O O . SER A 1 192 ? -9.682 3.309 13.928 1.00 84.00 192 SER A O 1
ATOM 1536 N N . LEU A 1 193 ? -10.987 3.833 12.179 1.00 85.19 193 LEU A N 1
ATOM 1537 C CA . LEU A 1 193 ? -10.912 5.282 12.395 1.00 85.19 193 LEU A CA 1
ATOM 1538 C C . LEU A 1 193 ? -11.731 5.656 13.621 1.00 85.19 193 LEU A C 1
ATOM 1540 O O . LEU A 1 193 ? -11.220 6.317 14.507 1.00 85.19 193 LEU A O 1
ATOM 1544 N N . LEU A 1 194 ? -12.960 5.148 13.715 1.00 85.69 194 LEU A N 1
ATOM 1545 C CA . LEU A 1 194 ? -13.809 5.415 14.873 1.00 85.69 194 LEU A CA 1
ATOM 1546 C C . LEU A 1 194 ? -13.265 4.793 16.161 1.00 85.69 194 LEU A C 1
ATOM 1548 O O . LEU A 1 194 ? -13.469 5.353 17.225 1.00 85.69 194 LEU A O 1
ATOM 1552 N N . GLU A 1 195 ? -12.589 3.646 16.072 1.00 84.00 195 GLU A N 1
ATOM 1553 C CA . GLU A 1 195 ? -11.947 3.006 17.230 1.00 84.00 195 GLU A CA 1
ATOM 1554 C C . GLU A 1 195 ? -10.695 3.756 17.715 1.00 84.00 195 GLU A C 1
ATOM 1556 O O . GLU A 1 195 ? -10.298 3.582 18.864 1.00 84.00 195 GLU A O 1
ATOM 1561 N N . ALA A 1 196 ? -10.057 4.547 16.845 1.00 80.88 196 ALA A N 1
ATOM 1562 C CA . ALA A 1 196 ? -8.845 5.304 17.157 1.00 80.88 196 ALA A CA 1
ATOM 1563 C C . ALA A 1 196 ? -9.105 6.789 17.470 1.00 80.88 196 ALA A C 1
ATOM 1565 O O . ALA A 1 196 ? -8.201 7.450 17.972 1.00 80.88 196 ALA A O 1
ATOM 1566 N N . SER A 1 197 ? -10.295 7.303 17.152 1.00 84.25 197 SER A N 1
ATOM 1567 C CA . SER A 1 197 ? -10.711 8.686 17.408 1.00 84.25 197 SER A CA 1
ATOM 1568 C C . SER A 1 197 ? -11.340 8.856 18.791 1.00 84.25 197 SER A C 1
ATOM 1570 O O . SER A 1 197 ? -11.923 7.923 19.347 1.00 84.25 197 SER A O 1
ATOM 1572 N N . ASN A 1 198 ? -11.276 10.079 19.315 1.00 84.88 198 ASN A N 1
ATOM 1573 C CA . ASN A 1 198 ? -11.895 10.448 20.588 1.00 84.88 198 ASN A CA 1
ATOM 1574 C C . ASN A 1 198 ? -13.430 10.433 20.497 1.00 84.88 198 ASN A C 1
ATOM 1576 O O . ASN A 1 198 ? -13.996 10.726 19.442 1.00 84.88 198 ASN A O 1
ATOM 1580 N N . GLU A 1 199 ? -14.125 10.139 21.604 1.00 83.62 199 GLU A N 1
ATOM 1581 C CA . GLU A 1 199 ? -15.596 10.027 21.619 1.00 83.62 199 GLU A CA 1
ATOM 1582 C C . GLU A 1 199 ? -16.308 11.304 21.144 1.00 83.62 199 GLU A C 1
ATOM 1584 O O . GLU A 1 199 ? -17.344 11.211 20.482 1.00 83.62 199 GLU A O 1
ATOM 1589 N N . GLU A 1 200 ? -15.715 12.468 21.407 1.00 84.44 200 GLU A N 1
ATOM 1590 C CA . GLU A 1 200 ? -16.218 13.791 21.015 1.00 84.44 200 GLU A CA 1
ATOM 1591 C C . GLU A 1 200 ? -16.073 14.069 19.506 1.00 84.44 200 GLU A C 1
ATOM 1593 O O . GLU A 1 200 ? -16.932 14.718 18.915 1.00 84.44 200 GLU A O 1
ATOM 1598 N N . GLN A 1 201 ? -15.059 13.493 18.848 1.00 84.31 201 GLN A N 1
ATOM 1599 C CA . GLN A 1 201 ? -14.815 13.650 17.404 1.00 84.31 201 GLN A CA 1
ATOM 1600 C C . GLN A 1 201 ? -15.698 12.738 16.547 1.00 84.31 201 GLN A C 1
ATOM 1602 O O . GLN A 1 201 ? -16.021 13.040 15.395 1.00 84.31 201 GLN A O 1
ATOM 1607 N N . ILE A 1 202 ? -16.077 11.574 17.079 1.00 89.44 202 ILE A N 1
ATOM 1608 C CA . ILE A 1 202 ? -16.784 10.542 16.313 1.00 89.44 202 ILE A CA 1
ATOM 1609 C C . ILE A 1 202 ? -18.074 11.070 15.639 1.00 89.44 202 ILE A C 1
ATOM 1611 O O . ILE A 1 202 ? -18.282 10.759 14.460 1.00 89.44 202 ILE A O 1
ATOM 1615 N N . PRO A 1 203 ? -18.943 11.863 16.300 1.00 89.44 203 PRO A N 1
ATOM 1616 C CA . PRO A 1 203 ? -20.126 12.438 15.662 1.00 89.44 203 PRO A CA 1
ATOM 1617 C C . PRO A 1 203 ? -19.798 13.334 14.460 1.00 89.44 203 PRO A C 1
ATOM 1619 O O . PRO A 1 203 ? -20.464 13.223 13.426 1.00 89.44 203 PRO A O 1
ATOM 1622 N N . GLN A 1 204 ? -18.761 14.173 14.561 1.00 87.88 204 GLN A N 1
ATOM 1623 C CA . GLN A 1 204 ? -18.312 15.054 13.476 1.00 87.88 204 GLN A CA 1
ATOM 1624 C C . GLN A 1 204 ? -17.794 14.238 12.289 1.00 87.88 204 GLN A C 1
ATOM 1626 O O . GLN A 1 204 ? -18.239 14.444 11.159 1.00 87.88 204 GLN A O 1
ATOM 1631 N N . ILE A 1 205 ? -16.962 13.224 12.548 1.00 90.00 205 ILE A N 1
ATOM 1632 C CA . ILE A 1 205 ? -16.435 12.312 11.521 1.00 90.00 205 ILE A CA 1
ATOM 1633 C C . ILE A 1 205 ? -17.578 11.613 10.770 1.00 90.00 205 ILE A C 1
ATOM 1635 O O . ILE A 1 205 ? -17.579 11.534 9.538 1.00 90.00 205 ILE A O 1
ATOM 1639 N N . ILE A 1 206 ? -18.583 11.113 11.494 1.00 92.25 206 ILE A N 1
ATOM 1640 C CA . ILE A 1 206 ? -19.738 10.426 10.899 1.00 92.25 206 ILE A CA 1
ATOM 1641 C C . ILE A 1 206 ? -20.602 11.401 10.088 1.00 92.25 206 ILE A C 1
ATOM 1643 O O . ILE A 1 206 ? -21.050 11.056 8.990 1.00 92.25 206 ILE A O 1
ATOM 1647 N N . LYS A 1 207 ? -20.816 12.623 10.588 1.00 90.12 207 LYS A N 1
ATOM 1648 C CA . LYS A 1 207 ? -21.565 13.684 9.898 1.00 90.12 207 LYS A CA 1
ATOM 1649 C C . LYS A 1 207 ? -20.871 14.111 8.602 1.00 90.12 207 LYS A C 1
ATOM 1651 O O . LYS A 1 207 ? -21.523 14.192 7.560 1.00 90.12 207 LYS A O 1
ATOM 1656 N N . GLN A 1 208 ? -19.555 14.304 8.633 1.00 88.81 208 GLN A N 1
ATOM 1657 C CA . GLN A 1 208 ? -18.759 14.593 7.440 1.00 88.81 208 GLN A CA 1
ATOM 1658 C C . GLN A 1 208 ? -18.803 13.427 6.439 1.00 88.81 208 GLN A C 1
ATOM 1660 O O . GLN A 1 208 ? -19.019 13.642 5.243 1.00 88.81 208 GLN A O 1
ATOM 1665 N N . ALA A 1 209 ? -18.683 12.179 6.911 1.00 90.56 209 ALA A N 1
ATOM 1666 C CA . ALA A 1 209 ? -18.794 10.991 6.063 1.00 90.56 209 ALA A CA 1
ATOM 1667 C C . ALA A 1 209 ? -20.160 10.904 5.361 1.00 90.56 209 ALA A C 1
ATOM 1669 O O . ALA A 1 209 ? -20.222 10.598 4.169 1.00 90.56 209 ALA A O 1
ATOM 1670 N N . TYR A 1 210 ? -21.241 11.216 6.082 1.00 92.75 210 TYR A N 1
ATOM 1671 C CA . TYR A 1 210 ? -22.601 11.293 5.549 1.00 92.75 210 TYR A CA 1
ATOM 1672 C C . TYR A 1 210 ? -22.737 12.364 4.466 1.00 92.75 210 TYR A C 1
ATOM 1674 O O . TYR A 1 210 ? -23.197 12.062 3.363 1.00 92.75 210 TYR A O 1
ATOM 1682 N N . HIS A 1 211 ? -22.277 13.587 4.735 1.00 88.62 211 HIS A N 1
ATOM 1683 C CA . HIS A 1 211 ? -22.384 14.688 3.779 1.00 88.62 211 HIS A CA 1
ATOM 1684 C C . HIS A 1 211 ? -21.599 14.389 2.492 1.00 88.62 211 HIS A C 1
ATOM 1686 O O . HIS A 1 211 ? -22.112 14.539 1.381 1.00 88.62 211 HIS A O 1
ATOM 1692 N N . ARG A 1 212 ? -20.395 13.823 2.632 1.00 88.62 212 ARG A N 1
ATOM 1693 C CA . ARG A 1 212 ? -19.583 13.354 1.505 1.00 88.62 212 ARG A CA 1
ATOM 1694 C C . ARG A 1 212 ? -20.265 12.233 0.718 1.00 88.62 212 ARG A C 1
ATOM 1696 O O . ARG A 1 212 ? -20.233 12.242 -0.513 1.00 88.62 212 ARG A O 1
ATOM 1703 N N . ALA A 1 213 ? -20.862 11.254 1.400 1.00 88.56 213 ALA A N 1
ATOM 1704 C CA . ALA A 1 213 ? -21.573 10.159 0.745 1.00 88.56 213 ALA A CA 1
ATOM 1705 C C . ALA A 1 213 ? -22.750 10.687 -0.090 1.00 88.56 213 ALA A C 1
ATOM 1707 O O . ALA A 1 213 ? -22.899 10.289 -1.246 1.00 88.56 213 ALA A O 1
ATOM 1708 N N . LEU A 1 214 ? -23.516 11.647 0.439 1.00 88.69 214 LEU A N 1
ATOM 1709 C CA . LEU A 1 214 ? -24.586 12.313 -0.306 1.00 88.69 214 LEU A CA 1
ATOM 1710 C C . LEU A 1 214 ? -24.061 13.039 -1.548 1.00 88.69 214 LEU A C 1
ATOM 1712 O O . LEU A 1 214 ? -24.581 12.818 -2.636 1.00 88.69 214 LEU A O 1
ATOM 1716 N N . LEU A 1 215 ? -22.994 13.835 -1.432 1.00 84.69 215 LEU A N 1
ATOM 1717 C CA . LEU A 1 215 ? -22.421 14.588 -2.562 1.00 84.69 215 LEU A CA 1
ATOM 1718 C C . LEU A 1 215 ? -21.855 13.700 -3.683 1.00 84.69 215 LEU A C 1
ATOM 1720 O O . LEU A 1 215 ? -21.727 14.140 -4.833 1.00 84.69 215 LEU A O 1
ATOM 1724 N N . ARG A 1 216 ? -21.488 12.459 -3.355 1.00 80.75 216 ARG A N 1
ATOM 1725 C CA . ARG A 1 216 ? -20.953 11.471 -4.303 1.00 80.75 216 ARG A CA 1
ATOM 1726 C C . ARG A 1 216 ? -22.029 10.621 -4.953 1.00 80.75 216 ARG A C 1
ATOM 1728 O O . ARG A 1 216 ? -21.875 10.237 -6.108 1.00 80.75 216 ARG A O 1
ATOM 1735 N N . HIS A 1 217 ? -23.080 10.309 -4.208 1.00 80.69 217 HIS A N 1
ATOM 1736 C CA . HIS A 1 217 ? -24.149 9.416 -4.641 1.00 80.69 217 HIS A CA 1
ATOM 1737 C C . HIS A 1 217 ? -25.453 10.151 -4.974 1.00 80.69 217 HIS A C 1
ATOM 1739 O O . HIS A 1 217 ? -26.475 9.511 -5.211 1.00 80.69 217 HIS A O 1
ATOM 1745 N N . HIS A 1 218 ? -25.420 11.485 -5.032 1.00 74.69 218 HIS A N 1
ATOM 1746 C CA . HIS A 1 218 ? -26.563 12.291 -5.435 1.00 74.69 218 HIS A CA 1
ATOM 1747 C C . HIS A 1 218 ? -27.048 11.889 -6.845 1.00 74.69 218 HIS A C 1
ATOM 1749 O O . HIS A 1 218 ? -26.226 11.807 -7.768 1.00 74.69 218 HIS A O 1
ATOM 1755 N N . PRO A 1 219 ? -28.361 11.672 -7.053 1.00 64.69 219 PRO A N 1
ATOM 1756 C CA . PRO A 1 219 ? -28.904 11.187 -8.327 1.00 64.69 219 PRO A CA 1
ATOM 1757 C C . PRO A 1 219 ? -28.637 12.127 -9.518 1.00 64.69 219 PRO A C 1
ATOM 1759 O O . PRO A 1 219 ? -28.500 11.656 -10.643 1.00 64.69 219 PRO A O 1
ATOM 1762 N N . ASP A 1 220 ? -28.471 13.428 -9.273 1.00 59.47 220 ASP A N 1
ATOM 1763 C CA . ASP A 1 220 ? -28.184 14.441 -10.307 1.00 59.47 220 ASP A CA 1
ATOM 1764 C C . ASP A 1 220 ? -26.808 14.236 -10.990 1.00 59.47 220 ASP A C 1
ATOM 1766 O O . ASP A 1 220 ? -26.664 14.348 -12.208 1.00 59.47 220 ASP A O 1
ATOM 1770 N N . LYS A 1 221 ? -25.785 13.785 -10.243 1.00 60.19 221 LYS A N 1
ATOM 1771 C CA . LYS A 1 221 ? -24.467 13.438 -10.819 1.00 60.19 221 LYS A CA 1
ATOM 1772 C C . LYS A 1 221 ? -24.494 12.134 -11.620 1.00 60.19 221 LYS A C 1
ATOM 1774 O O . LYS A 1 221 ? -23.753 11.999 -12.595 1.00 60.19 221 LYS A O 1
ATOM 1779 N N . ALA A 1 222 ? -25.347 11.179 -11.239 1.00 57.75 222 ALA A N 1
ATOM 1780 C CA . ALA A 1 222 ? -25.540 9.944 -12.003 1.00 57.75 222 ALA A CA 1
ATOM 1781 C C . ALA A 1 222 ? -26.199 10.223 -13.368 1.00 57.75 222 ALA A C 1
ATOM 1783 O O . ALA A 1 222 ? -25.865 9.569 -14.357 1.00 57.75 222 ALA A O 1
ATOM 1784 N N . GLN A 1 223 ? -27.070 11.236 -13.439 1.00 59.19 223 GLN A N 1
ATOM 1785 C CA . GLN A 1 223 ? -27.677 11.711 -14.686 1.00 59.19 223 GLN A CA 1
ATOM 1786 C C . GLN A 1 223 ? -26.669 12.457 -15.581 1.00 59.19 223 GLN A C 1
ATOM 1788 O O . GLN A 1 223 ? -26.625 12.206 -16.786 1.00 59.19 223 GLN A O 1
ATOM 1793 N N . GLN A 1 224 ? -25.778 13.280 -15.012 1.00 57.72 224 GLN A N 1
ATOM 1794 C CA . GLN A 1 224 ? -24.703 13.944 -15.773 1.00 57.72 224 GLN A CA 1
ATOM 1795 C C . GLN A 1 224 ? -23.671 12.957 -16.358 1.00 57.72 224 GLN A C 1
ATOM 1797 O O . GLN A 1 224 ? -23.217 13.137 -17.490 1.00 57.72 224 GLN A O 1
ATOM 1802 N N . GLN A 1 225 ? -23.346 11.866 -15.650 1.00 55.38 225 GLN A N 1
ATOM 1803 C CA . GLN A 1 225 ? -22.461 10.808 -16.169 1.00 55.38 225 GLN A CA 1
ATOM 1804 C C . GLN A 1 225 ? -23.075 9.998 -17.326 1.00 55.38 225 GLN A C 1
ATOM 1806 O O . GLN A 1 225 ? -22.328 9.446 -18.136 1.00 55.38 225 GLN A O 1
ATOM 1811 N N . GLN A 1 226 ? -24.407 9.945 -17.447 1.00 53.97 226 GLN A N 1
ATOM 1812 C CA . GLN A 1 226 ? -25.082 9.326 -18.597 1.00 53.97 226 GLN A CA 1
ATOM 1813 C C . GLN A 1 226 ? -25.128 10.246 -19.829 1.00 53.97 226 GLN A C 1
ATOM 1815 O O . GLN A 1 226 ? -25.118 9.746 -20.952 1.00 53.97 226 GLN A O 1
ATOM 1820 N N . GLN A 1 227 ? -25.109 11.574 -19.661 1.00 51.66 227 GLN A N 1
ATOM 1821 C CA . GLN A 1 227 ? -25.113 12.521 -20.789 1.00 51.66 227 GLN A CA 1
ATOM 1822 C C . GLN A 1 227 ? -23.743 12.717 -21.462 1.00 51.66 227 GLN A C 1
ATOM 1824 O O . GLN A 1 227 ? -23.699 13.075 -22.636 1.00 51.66 227 GLN A O 1
ATOM 1829 N N . GLN A 1 228 ? -22.626 12.418 -20.789 1.00 49.94 228 GLN A N 1
ATOM 1830 C CA . GLN A 1 228 ? -21.275 12.525 -21.372 1.00 49.94 228 GLN A CA 1
ATOM 1831 C C . GLN A 1 228 ? -20.804 11.273 -22.146 1.00 49.94 228 GLN A C 1
ATOM 1833 O O . GLN A 1 228 ? -19.662 11.226 -22.596 1.00 49.94 228 GLN A O 1
ATOM 1838 N N . GLN A 1 229 ? -21.673 10.276 -22.363 1.00 46.50 229 GLN A N 1
ATOM 1839 C CA . GLN A 1 229 ? -21.396 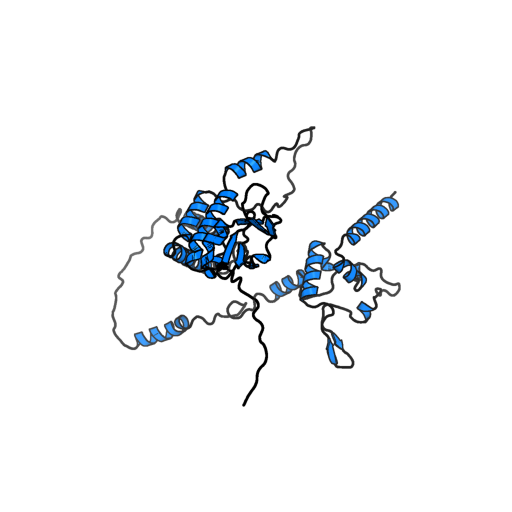9.098 -23.208 1.00 46.50 229 GLN A CA 1
ATOM 1840 C C . GLN A 1 229 ? -22.074 9.157 -24.592 1.00 46.50 229 GLN A C 1
ATOM 1842 O O . GLN A 1 229 ? -22.399 8.118 -25.166 1.00 46.50 229 GLN A O 1
ATOM 1847 N N . GLN A 1 230 ? -22.286 10.346 -25.166 1.00 39.38 230 GLN A N 1
ATOM 1848 C CA . GLN A 1 230 ? -22.647 10.457 -26.585 1.00 39.38 230 GLN A CA 1
ATOM 1849 C C . GLN A 1 230 ? -21.381 10.504 -27.461 1.00 39.38 230 GLN A C 1
ATOM 1851 O O . GLN A 1 230 ? -20.610 11.458 -27.354 1.00 39.38 230 GLN A O 1
ATOM 1856 N N . PRO A 1 231 ? -21.142 9.523 -28.350 1.00 39.81 231 PRO A N 1
ATOM 1857 C CA . PRO A 1 231 ? -20.123 9.659 -29.384 1.00 39.81 231 PRO A CA 1
ATOM 1858 C C . PRO A 1 231 ? -20.632 10.583 -30.510 1.00 39.81 231 PRO A C 1
ATOM 1860 O O . PRO A 1 231 ? -21.806 10.491 -30.884 1.00 39.81 231 PRO A O 1
ATOM 1863 N N . PRO A 1 232 ? -19.785 11.442 -31.109 1.00 41.81 232 PRO A N 1
ATOM 1864 C CA . PRO A 1 232 ? -20.157 12.149 -32.326 1.00 41.81 232 PRO A CA 1
ATOM 1865 C C . PRO A 1 232 ? -20.292 11.143 -33.480 1.00 41.81 232 PRO A C 1
ATOM 1867 O O . PRO A 1 232 ? -19.372 10.392 -33.802 1.00 41.81 232 PRO A O 1
ATOM 1870 N N . GLN A 1 233 ? -21.486 11.116 -34.071 1.00 40.59 233 GLN A N 1
ATOM 1871 C CA . GLN A 1 233 ? -21.853 10.340 -35.257 1.00 40.59 233 GLN A CA 1
ATOM 1872 C C . GLN A 1 233 ? -20.957 10.722 -36.440 1.00 40.59 233 GLN A C 1
ATOM 1874 O O . GLN A 1 233 ? -20.861 11.922 -36.654 1.00 40.59 233 GLN A O 1
ATOM 1879 N N . GLN A 1 234 ? -20.409 9.759 -37.213 1.00 35.22 234 GLN A N 1
ATOM 1880 C CA . GLN A 1 234 ? -20.571 9.637 -38.685 1.00 35.22 234 GLN A CA 1
ATOM 1881 C C . GLN A 1 234 ? -20.230 8.210 -39.215 1.00 35.22 234 GLN A C 1
ATOM 1883 O O . GLN A 1 234 ? -19.158 7.674 -38.953 1.00 35.22 234 GLN A O 1
ATOM 1888 N N . HIS A 1 235 ? -21.148 7.693 -40.049 1.00 32.28 235 HIS A N 1
ATOM 1889 C CA . HIS A 1 235 ? -21.097 6.602 -41.054 1.00 32.28 235 HIS A CA 1
ATOM 1890 C C . HIS A 1 235 ? -21.453 5.132 -40.699 1.00 32.28 235 HIS A C 1
ATOM 1892 O O . HIS A 1 235 ? -21.100 4.642 -39.630 1.00 32.28 235 HIS A O 1
ATOM 1898 N N . PRO A 1 236 ? -22.180 4.415 -41.601 1.00 46.69 236 PRO A N 1
ATOM 1899 C CA . PRO A 1 236 ? -22.913 3.188 -41.283 1.00 46.69 236 PRO A CA 1
ATOM 1900 C C . PRO A 1 236 ? -22.262 1.898 -41.824 1.00 46.69 236 PRO A C 1
ATOM 1902 O O . PRO A 1 236 ? -21.417 1.932 -42.713 1.00 46.69 236 PRO A O 1
ATOM 1905 N N . HIS A 1 237 ? -22.782 0.766 -41.328 1.00 32.84 237 HIS A N 1
ATOM 1906 C CA . HIS A 1 237 ? -22.563 -0.639 -41.722 1.00 32.84 237 HIS A CA 1
ATOM 1907 C C . HIS A 1 237 ? -21.486 -1.414 -40.939 1.00 32.84 237 HIS A C 1
ATOM 1909 O O . HIS A 1 237 ? -20.337 -1.480 -41.349 1.00 32.84 237 HIS A O 1
ATOM 1915 N N . HIS A 1 238 ? -21.892 -2.109 -39.865 1.00 34.19 238 HIS A N 1
ATOM 1916 C CA . HIS A 1 238 ? -21.703 -3.565 -39.728 1.00 34.19 238 HIS A CA 1
ATOM 1917 C C . HIS A 1 238 ? -22.416 -4.123 -38.477 1.00 34.19 238 HIS A C 1
ATOM 1919 O O . HIS A 1 238 ? -22.454 -3.507 -37.418 1.00 34.19 238 HIS A O 1
ATOM 1925 N N . VAL A 1 239 ? -23.006 -5.306 -38.647 1.00 38.12 239 VAL A N 1
ATOM 1926 C CA . VAL A 1 239 ? -23.789 -6.108 -37.685 1.00 38.12 239 VAL A CA 1
ATOM 1927 C C . VAL A 1 239 ? -22.975 -6.459 -36.420 1.00 38.12 239 VAL A C 1
ATOM 1929 O O . VAL A 1 239 ? -21.836 -6.907 -36.573 1.00 38.12 239 VAL A O 1
ATOM 1932 N N . PRO A 1 240 ? -23.510 -6.343 -35.183 1.00 38.03 240 PRO A N 1
ATOM 1933 C CA . PRO A 1 240 ? -22.752 -6.693 -33.985 1.00 38.03 240 PRO A CA 1
ATOM 1934 C C . PRO A 1 240 ? -22.793 -8.202 -33.696 1.00 38.03 240 PRO A C 1
ATOM 1936 O O . PRO A 1 240 ? -23.852 -8.823 -33.613 1.00 38.03 240 PRO A O 1
ATOM 1939 N N . LYS A 1 241 ? -21.604 -8.775 -33.484 1.00 32.31 241 LYS A N 1
ATOM 1940 C CA . LYS A 1 241 ? -21.354 -10.080 -32.854 1.00 32.31 241 LYS A CA 1
ATOM 1941 C C . LYS A 1 241 ? -20.812 -9.817 -31.436 1.00 32.31 241 LYS A C 1
ATOM 1943 O O . LYS A 1 241 ? -20.034 -8.876 -31.276 1.00 32.31 241 LYS A O 1
ATOM 1948 N N . PRO A 1 242 ? -21.184 -10.593 -30.402 1.00 41.81 242 PRO A N 1
ATOM 1949 C CA . PRO A 1 242 ? -20.869 -10.242 -29.023 1.00 41.81 242 PRO A CA 1
ATOM 1950 C C . PRO A 1 242 ? -19.489 -10.775 -28.642 1.00 41.81 242 PRO A C 1
ATOM 1952 O O . PRO A 1 242 ? -19.309 -11.986 -28.538 1.00 41.81 242 PRO A O 1
ATOM 1955 N N . THR A 1 243 ? -18.500 -9.907 -28.430 1.00 31.03 243 THR A N 1
ATOM 1956 C CA . THR A 1 243 ? -17.333 -10.201 -27.573 1.00 31.03 243 THR A CA 1
ATOM 1957 C C . THR A 1 243 ? -16.507 -8.935 -27.363 1.00 31.03 243 THR A C 1
ATOM 1959 O O . THR A 1 243 ? -15.998 -8.371 -28.326 1.00 31.03 243 THR A O 1
ATOM 1962 N N . THR A 1 244 ? -16.376 -8.470 -26.118 1.00 28.94 244 THR A N 1
ATOM 1963 C CA . THR A 1 244 ? -15.120 -8.397 -25.334 1.00 28.94 244 THR A CA 1
ATOM 1964 C C . THR A 1 244 ? -15.362 -7.459 -24.146 1.00 28.94 244 THR A C 1
ATOM 1966 O O . THR A 1 244 ? -15.554 -6.258 -24.302 1.00 28.94 244 THR A O 1
ATOM 1969 N N . THR A 1 245 ? -15.408 -8.037 -22.950 1.00 28.48 245 THR A N 1
ATOM 1970 C CA . THR A 1 245 ? -15.721 -7.371 -21.684 1.00 28.48 245 THR A CA 1
ATOM 1971 C C . THR A 1 245 ? -14.530 -6.539 -21.208 1.00 28.48 245 THR A C 1
ATOM 1973 O O . THR A 1 245 ? -13.548 -7.077 -20.701 1.00 28.48 245 THR A O 1
ATOM 1976 N N . THR A 1 246 ? -14.613 -5.221 -21.354 1.00 28.77 246 THR A N 1
ATOM 1977 C CA . THR A 1 246 ? -13.702 -4.257 -20.728 1.00 28.77 246 THR A CA 1
ATOM 1978 C C . THR A 1 246 ? -14.089 -4.123 -19.252 1.00 28.77 246 THR A C 1
ATOM 1980 O O . THR A 1 246 ? -15.112 -3.530 -18.922 1.00 28.77 246 THR A O 1
ATOM 1983 N N . THR A 1 247 ? -13.315 -4.706 -18.335 1.00 28.48 247 THR A N 1
ATOM 1984 C CA . THR A 1 247 ? -13.529 -4.556 -16.885 1.00 28.48 247 THR A CA 1
ATOM 1985 C C . THR A 1 247 ? -13.065 -3.180 -16.411 1.00 28.48 247 THR A C 1
ATOM 1987 O O . THR A 1 247 ? -11.942 -3.014 -15.939 1.00 28.48 247 THR A O 1
ATOM 1990 N N . THR A 1 248 ? -13.940 -2.184 -16.511 1.00 32.53 248 THR A N 1
ATOM 1991 C CA . THR A 1 248 ? -13.888 -0.981 -15.676 1.00 32.53 248 THR A CA 1
ATOM 1992 C C . THR A 1 248 ? -14.387 -1.355 -14.281 1.00 32.53 248 THR A C 1
ATOM 1994 O O . THR A 1 248 ? -15.535 -1.770 -14.129 1.00 32.53 248 THR A O 1
ATOM 1997 N N . THR A 1 249 ? -13.551 -1.240 -13.248 1.00 39.19 249 THR A N 1
ATOM 1998 C CA . THR A 1 249 ? -13.979 -1.351 -11.842 1.00 39.19 249 THR A CA 1
ATOM 1999 C C . THR A 1 249 ? -14.934 -0.204 -11.508 1.00 39.19 249 THR A C 1
ATOM 2001 O O . THR A 1 249 ? -14.506 0.860 -11.063 1.00 39.19 249 THR A O 1
ATOM 2004 N N . SER A 1 250 ? -16.230 -0.399 -11.746 1.00 50.22 250 SER A N 1
ATOM 2005 C CA . SER A 1 250 ? -17.282 0.520 -11.318 1.00 50.22 250 SER A CA 1
ATOM 2006 C C . SER A 1 250 ? -17.333 0.542 -9.788 1.00 50.22 250 SER A C 1
ATOM 2008 O O . SER A 1 250 ? -17.571 -0.490 -9.152 1.00 50.22 250 SER A O 1
ATOM 2010 N N . LYS A 1 251 ? -17.081 1.711 -9.184 1.00 62.59 251 LYS A N 1
ATOM 2011 C CA . LYS A 1 251 ? -17.325 1.943 -7.752 1.00 62.59 251 LYS A CA 1
ATOM 2012 C C . LYS A 1 251 ? -18.818 1.672 -7.471 1.00 62.59 251 LYS A C 1
ATOM 2014 O O . LYS A 1 251 ? -19.640 2.084 -8.288 1.00 62.59 251 LYS A O 1
ATOM 2019 N N . PRO A 1 252 ? -19.186 0.980 -6.376 1.00 71.69 252 PRO A N 1
ATOM 2020 C CA . PRO A 1 252 ? -20.593 0.767 -6.041 1.00 71.69 252 PRO A CA 1
ATOM 2021 C C . PRO A 1 252 ? -21.273 2.117 -5.786 1.00 71.69 252 PRO A C 1
ATOM 2023 O O . PRO A 1 252 ? -20.714 2.973 -5.100 1.00 71.69 252 PRO A O 1
ATOM 2026 N N . THR A 1 253 ? -22.453 2.323 -6.365 1.00 81.25 253 THR A N 1
ATOM 2027 C CA . THR A 1 253 ? -23.312 3.475 -6.081 1.00 81.25 253 THR A CA 1
ATOM 2028 C C . THR A 1 253 ? -24.318 3.091 -5.000 1.00 81.25 253 THR A C 1
ATOM 2030 O O . THR A 1 253 ? -24.908 2.014 -5.059 1.00 81.25 253 THR A O 1
ATOM 2033 N N . TYR A 1 254 ? -24.498 3.953 -3.999 1.00 87.06 254 TYR A N 1
ATOM 2034 C CA . TYR A 1 254 ? -25.456 3.742 -2.913 1.00 87.06 254 TYR A CA 1
ATOM 2035 C C . TYR A 1 254 ? -26.657 4.674 -3.071 1.00 87.06 254 TYR A C 1
ATOM 2037 O O . TYR A 1 254 ? -26.532 5.777 -3.590 1.00 87.06 254 TYR A O 1
ATOM 2045 N N . THR A 1 255 ? -27.830 4.228 -2.637 1.00 89.69 255 THR A N 1
ATOM 2046 C CA . THR A 1 255 ? -29.045 5.057 -2.611 1.00 89.69 255 THR A CA 1
ATOM 2047 C C . THR A 1 255 ? -29.034 6.002 -1.410 1.00 89.69 255 THR A C 1
ATOM 2049 O O . THR A 1 255 ? -28.393 5.717 -0.395 1.00 89.69 255 THR A O 1
ATOM 2052 N N . VAL A 1 256 ? -29.778 7.109 -1.494 1.00 87.69 256 VAL A N 1
ATOM 2053 C CA . VAL A 1 256 ? -29.925 8.054 -0.372 1.00 87.69 256 VAL A CA 1
ATOM 2054 C C . VAL A 1 256 ? -30.469 7.339 0.870 1.00 87.69 256 VAL A C 1
ATOM 2056 O O . VAL A 1 256 ? -29.904 7.497 1.945 1.00 87.69 256 VAL A O 1
ATOM 2059 N N . ASP A 1 257 ? -31.446 6.439 0.718 1.00 87.75 257 ASP A N 1
ATOM 2060 C CA . ASP A 1 257 ? -31.997 5.657 1.836 1.00 87.75 257 ASP A CA 1
ATOM 2061 C C . ASP A 1 257 ? -30.951 4.757 2.514 1.00 87.75 257 ASP A C 1
ATOM 2063 O O . ASP A 1 257 ? -30.945 4.597 3.736 1.00 87.75 257 ASP A O 1
ATOM 2067 N N . GLN A 1 258 ? -30.027 4.163 1.749 1.00 89.50 258 GLN A N 1
ATOM 2068 C CA . GLN A 1 258 ? -28.910 3.397 2.316 1.00 89.50 258 GLN A CA 1
ATOM 2069 C C . GLN A 1 258 ? -27.965 4.297 3.119 1.00 89.50 258 GLN A C 1
ATOM 2071 O O . GLN A 1 258 ? -27.556 3.918 4.217 1.00 89.50 258 GLN A O 1
ATOM 2076 N N . ILE A 1 259 ? -27.655 5.487 2.600 1.00 89.94 259 ILE A N 1
ATOM 2077 C CA . ILE A 1 259 ? -26.768 6.464 3.243 1.00 89.94 259 ILE A CA 1
ATOM 2078 C C . ILE A 1 259 ? -27.396 6.999 4.535 1.00 89.94 259 ILE A C 1
ATOM 2080 O O . ILE A 1 259 ? -26.732 7.033 5.572 1.00 89.94 259 ILE A O 1
ATOM 2084 N N . THR A 1 260 ? -28.685 7.340 4.511 1.00 91.94 260 THR A N 1
ATOM 2085 C CA . THR A 1 260 ? -29.427 7.802 5.690 1.00 91.94 260 THR A CA 1
ATOM 2086 C C . THR A 1 260 ? -29.510 6.713 6.757 1.00 91.94 260 THR A C 1
ATOM 2088 O O . THR A 1 260 ? -29.206 6.979 7.919 1.00 91.94 260 THR A O 1
ATOM 2091 N N . ARG A 1 261 ? -29.828 5.463 6.388 1.00 91.81 261 ARG A N 1
ATOM 2092 C CA . ARG A 1 261 ? -29.825 4.338 7.344 1.00 91.81 261 ARG A CA 1
ATOM 2093 C C . ARG A 1 261 ? -28.452 4.139 7.989 1.00 91.81 261 ARG A C 1
ATOM 2095 O O . ARG A 1 261 ? -28.369 4.033 9.213 1.00 91.81 261 ARG A O 1
ATOM 2102 N N . ALA A 1 262 ? -27.380 4.191 7.198 1.00 91.56 262 ALA A N 1
ATOM 2103 C CA . ALA A 1 262 ? -26.016 4.094 7.712 1.00 91.56 262 ALA A CA 1
ATOM 2104 C C . ALA A 1 262 ? -25.673 5.211 8.702 1.00 91.56 262 ALA A C 1
ATOM 2106 O O . ALA A 1 262 ? -25.168 4.928 9.787 1.00 91.56 262 ALA A O 1
ATOM 2107 N N . TYR A 1 263 ? -26.007 6.459 8.371 1.00 93.94 263 TYR A N 1
ATOM 2108 C CA . TYR A 1 263 ? -25.804 7.594 9.268 1.00 93.94 263 TYR A CA 1
ATOM 2109 C C . TYR A 1 263 ? -26.583 7.438 10.575 1.00 93.94 263 TYR A C 1
ATOM 2111 O O . TYR A 1 263 ? -25.986 7.519 11.643 1.00 93.94 263 TYR A O 1
ATOM 2119 N N . THR A 1 264 ? -27.885 7.143 10.507 1.00 93.94 264 THR A N 1
ATOM 2120 C CA . THR A 1 264 ? -28.733 7.002 11.707 1.00 93.94 264 THR A CA 1
ATOM 2121 C C . THR A 1 264 ? -28.269 5.886 12.640 1.00 93.94 264 THR A C 1
ATOM 2123 O O . THR A 1 264 ? -28.340 6.030 13.856 1.00 93.94 264 THR A O 1
ATOM 2126 N N . THR A 1 265 ? -27.755 4.784 12.088 1.00 92.50 265 THR A N 1
ATOM 2127 C CA . THR A 1 265 ? -27.267 3.658 12.893 1.00 92.50 265 THR A CA 1
ATOM 2128 C C . THR A 1 265 ? -25.892 3.938 13.494 1.00 92.50 265 THR A C 1
ATOM 2130 O O . THR A 1 265 ? -25.638 3.527 14.625 1.00 92.50 265 THR A O 1
ATOM 2133 N N . LEU A 1 266 ? -25.000 4.632 12.782 1.00 92.81 266 LEU A N 1
ATOM 2134 C CA . LEU A 1 266 ? -23.640 4.898 13.263 1.00 92.81 266 LEU A CA 1
ATOM 2135 C C . LEU A 1 266 ? -23.544 6.127 14.182 1.00 92.81 266 LEU A C 1
ATOM 2137 O O . LEU A 1 266 ? -22.652 6.164 15.035 1.00 92.81 266 LEU A O 1
ATOM 2141 N N . SER A 1 267 ? -24.442 7.106 14.032 1.00 91.38 267 SER A N 1
ATOM 2142 C CA . SER A 1 267 ? -24.405 8.381 14.761 1.00 91.38 267 SER A CA 1
ATOM 2143 C C . SER A 1 267 ? -24.650 8.238 16.263 1.00 91.38 267 SER A C 1
ATOM 2145 O O . SER A 1 267 ? -24.032 8.965 17.036 1.00 91.38 267 SER A O 1
ATOM 2147 N N . SER A 1 268 ? -25.496 7.295 16.699 1.00 90.56 268 SER A N 1
ATOM 2148 C CA . SER A 1 268 ? -25.736 7.064 18.127 1.00 90.56 268 SER A CA 1
ATOM 2149 C C . SER A 1 268 ? -24.806 5.969 18.683 1.00 90.56 268 SER A C 1
ATOM 2151 O O . SER A 1 268 ? -24.731 4.878 18.105 1.00 90.56 268 SER A O 1
ATOM 2153 N N . PRO A 1 269 ? -24.114 6.198 19.820 1.00 90.94 269 PRO A N 1
ATOM 2154 C CA . PRO A 1 269 ? -23.270 5.182 20.450 1.00 90.94 269 PRO A CA 1
ATOM 2155 C C . PRO A 1 269 ? -23.965 3.831 20.710 1.00 90.94 269 PRO A C 1
ATOM 2157 O O . PRO A 1 269 ? -23.372 2.799 20.379 1.00 90.94 269 PRO A O 1
ATOM 2160 N N . PRO A 1 270 ? -25.209 3.772 21.242 1.00 92.56 270 PRO A N 1
ATOM 2161 C CA . PRO A 1 270 ? -25.852 2.489 21.516 1.00 92.56 270 PRO A CA 1
ATOM 2162 C C . PRO A 1 270 ? -26.241 1.739 20.237 1.00 92.56 270 PRO A C 1
ATOM 2164 O O . PRO A 1 270 ? -26.010 0.531 20.159 1.00 92.56 270 PRO A O 1
ATOM 2167 N N . SER A 1 271 ? -26.776 2.420 19.214 1.00 89.25 271 SER A N 1
ATOM 2168 C CA . SER A 1 271 ? -27.117 1.767 17.939 1.00 89.25 271 SER A CA 1
ATOM 2169 C C . SER A 1 271 ? -25.869 1.284 17.205 1.00 89.25 271 SER A C 1
ATOM 2171 O O . SER A 1 271 ? -25.868 0.178 16.664 1.00 89.25 271 SER A O 1
ATOM 2173 N N . ARG A 1 272 ? -24.776 2.059 17.257 1.00 93.06 272 ARG A N 1
ATOM 2174 C CA . ARG A 1 272 ? -23.481 1.666 16.697 1.00 93.06 272 ARG A CA 1
ATOM 2175 C C . ARG A 1 272 ? -22.947 0.413 17.381 1.00 93.06 272 ARG A C 1
ATOM 2177 O O . ARG A 1 272 ? -22.612 -0.547 16.698 1.00 93.06 272 ARG A O 1
ATOM 2184 N N . ALA A 1 273 ? -22.944 0.378 18.714 1.00 90.31 273 ALA A N 1
ATOM 2185 C CA . ALA A 1 273 ? -22.477 -0.780 19.473 1.00 90.31 273 ALA A CA 1
ATOM 2186 C C . ALA A 1 273 ? -23.321 -2.040 19.204 1.00 90.31 273 ALA A C 1
ATOM 2188 O O . ALA A 1 273 ? -22.777 -3.140 19.086 1.00 90.31 273 ALA A O 1
ATOM 2189 N N . GLN A 1 274 ? -24.645 -1.902 19.079 1.00 91.44 274 GLN A N 1
ATOM 2190 C CA . GLN A 1 274 ? -25.523 -3.011 18.692 1.00 91.44 274 GLN A CA 1
ATOM 2191 C C . GLN A 1 274 ? -25.209 -3.513 17.279 1.00 91.44 274 GLN A C 1
ATOM 2193 O O . GLN A 1 274 ? -25.064 -4.721 17.075 1.00 91.44 274 GLN A O 1
ATOM 2198 N N . TYR A 1 275 ? -25.039 -2.599 16.322 1.00 90.44 275 TYR A N 1
ATOM 2199 C CA . TYR A 1 275 ? -24.675 -2.937 14.949 1.00 90.44 275 TYR A CA 1
ATOM 2200 C C . TYR A 1 275 ? -23.298 -3.612 14.861 1.00 90.44 275 TYR A C 1
ATOM 2202 O O . TYR A 1 275 ? -23.138 -4.619 14.173 1.00 90.44 275 TYR A O 1
ATOM 2210 N N . ASP A 1 276 ? -22.319 -3.130 15.624 1.00 90.00 276 ASP A N 1
ATOM 2211 C CA . ASP A 1 276 ? -20.988 -3.726 15.713 1.00 90.00 276 ASP A CA 1
ATOM 2212 C C . ASP A 1 276 ? -21.019 -5.150 16.265 1.00 90.00 276 ASP A C 1
ATOM 2214 O O . ASP A 1 276 ? -20.353 -6.041 15.731 1.00 90.00 276 ASP A O 1
ATOM 2218 N N . ARG A 1 277 ? -21.827 -5.394 17.304 1.00 88.50 277 ARG A N 1
ATOM 2219 C CA . ARG A 1 277 ? -22.051 -6.743 17.841 1.00 88.50 277 ARG A CA 1
ATOM 2220 C C . ARG A 1 277 ? -22.703 -7.648 16.800 1.00 88.50 277 ARG A C 1
ATOM 2222 O O . ARG A 1 277 ? -22.286 -8.796 16.657 1.00 88.50 277 ARG A O 1
ATOM 2229 N N . HIS A 1 278 ? -23.674 -7.133 16.047 1.00 86.75 278 HIS A N 1
ATOM 2230 C CA . HIS A 1 278 ? -24.328 -7.870 14.968 1.00 86.75 278 HIS A CA 1
ATOM 2231 C C . HIS A 1 278 ? -23.351 -8.245 13.840 1.00 86.75 278 HIS A C 1
ATOM 2233 O O . HIS A 1 278 ? -23.350 -9.392 13.389 1.00 86.75 278 HIS A O 1
ATOM 2239 N N . LEU A 1 279 ? -22.470 -7.327 13.424 1.00 86.31 279 LEU A N 1
ATOM 2240 C CA . LEU A 1 279 ? -21.431 -7.610 12.425 1.00 86.31 279 LEU A CA 1
ATOM 2241 C C . LEU A 1 279 ? -20.483 -8.728 12.873 1.00 86.31 279 LEU A C 1
ATOM 2243 O O . LEU A 1 279 ? -20.177 -9.620 12.082 1.00 86.31 279 LEU A O 1
ATOM 2247 N N . VAL A 1 280 ? -20.056 -8.718 14.140 1.00 84.56 280 VAL A N 1
ATOM 2248 C CA . VAL A 1 280 ? -19.181 -9.765 14.697 1.00 84.56 280 VAL A CA 1
ATOM 2249 C C . VAL A 1 280 ? -19.878 -11.127 14.687 1.00 84.56 280 VAL A C 1
ATOM 2251 O O . VAL A 1 280 ? -19.289 -12.103 14.227 1.00 84.56 280 VAL A O 1
ATOM 2254 N N . LEU A 1 281 ? -21.136 -11.197 15.135 1.00 83.06 281 LEU A N 1
ATOM 2255 C CA . LEU A 1 281 ? -21.915 -12.443 15.147 1.00 83.06 281 LEU A CA 1
ATOM 2256 C C . LEU A 1 281 ? -22.149 -12.990 13.732 1.00 83.06 281 LEU A C 1
ATOM 2258 O O . LEU A 1 281 ? -21.957 -14.182 13.494 1.00 83.06 281 LEU A O 1
ATOM 2262 N N . THR A 1 282 ? -22.483 -12.112 12.782 1.00 78.31 282 THR A N 1
ATOM 2263 C CA . THR A 1 282 ? -22.706 -12.476 11.373 1.00 78.31 282 THR A CA 1
ATOM 2264 C C . THR A 1 282 ? -21.421 -13.004 10.729 1.00 78.31 282 THR A C 1
ATOM 2266 O O . THR A 1 282 ? -21.434 -14.027 10.045 1.00 78.31 282 THR A O 1
ATOM 2269 N N . GLN A 1 283 ? -20.277 -12.366 10.999 1.00 74.69 283 GLN A N 1
ATOM 2270 C CA . GLN A 1 283 ? -18.972 -12.810 10.502 1.00 74.69 283 GLN A CA 1
ATOM 2271 C C . GLN A 1 283 ? -18.537 -14.155 11.114 1.00 74.69 283 GLN A C 1
ATOM 2273 O O . GLN A 1 283 ? -17.840 -14.938 10.468 1.00 74.69 283 GLN A O 1
ATOM 2278 N N . GLN A 1 284 ? -18.959 -14.438 12.348 1.00 66.94 284 GLN A N 1
ATOM 2279 C CA . GLN A 1 284 ? -18.635 -15.668 13.068 1.00 66.94 284 GLN A CA 1
ATOM 2280 C C . GLN A 1 284 ? -19.492 -16.866 12.615 1.00 66.94 284 GLN A C 1
ATOM 2282 O O . GLN A 1 284 ? -18.994 -17.992 12.602 1.00 66.94 284 GLN A O 1
ATOM 2287 N N . GLN A 1 285 ? -20.739 -16.631 12.189 1.00 66.06 285 GLN A N 1
ATOM 2288 C CA . GLN A 1 285 ? -21.633 -17.657 11.632 1.00 66.06 285 GLN A CA 1
ATOM 2289 C C . GLN A 1 285 ? -21.254 -18.087 10.201 1.00 66.06 285 GLN A C 1
ATOM 2291 O O . GLN A 1 285 ? -21.476 -19.235 9.830 1.00 66.06 285 GLN A O 1
ATOM 2296 N N . GLN A 1 286 ? -20.604 -17.223 9.412 1.00 61.25 286 GLN A N 1
ATOM 2297 C CA . GLN A 1 286 ? -20.242 -17.486 8.005 1.00 61.25 286 GLN A CA 1
ATOM 2298 C C . GLN A 1 286 ? -18.981 -18.357 7.786 1.00 61.25 286 GLN A C 1
ATOM 2300 O O . GLN A 1 286 ? -18.407 -18.361 6.691 1.00 61.25 286 GLN A O 1
ATOM 2305 N N . GLY A 1 287 ? -18.542 -19.101 8.810 1.00 45.56 287 GLY A N 1
ATOM 2306 C CA . GLY A 1 287 ? -17.609 -20.227 8.682 1.00 45.56 287 GLY A CA 1
ATOM 2307 C C . GLY A 1 287 ? -16.434 -20.008 7.721 1.00 45.56 287 GLY A C 1
ATOM 2308 O O . GLY A 1 287 ? -16.379 -20.634 6.671 1.00 45.56 287 GLY A O 1
ATOM 2309 N N . GLY A 1 288 ? -15.484 -19.126 8.050 1.00 46.91 288 GLY A N 1
ATOM 2310 C CA . GLY A 1 288 ? -14.161 -19.077 7.398 1.00 46.91 288 GLY A CA 1
ATOM 2311 C C . GLY A 1 288 ? -14.125 -18.770 5.890 1.00 46.91 288 GLY A C 1
ATOM 2312 O O . GLY A 1 288 ? -13.050 -18.832 5.284 1.00 46.91 288 GLY A O 1
ATOM 2313 N N . SER A 1 289 ? -15.253 -18.402 5.281 1.00 38.78 289 SER A N 1
ATOM 2314 C CA . SER A 1 289 ? -15.298 -17.841 3.934 1.00 38.78 289 SER A CA 1
ATOM 2315 C C . SER A 1 289 ? -14.528 -16.524 3.947 1.00 38.78 289 SER A C 1
ATOM 2317 O O . SER A 1 289 ? -14.793 -15.656 4.774 1.00 38.78 289 SER A O 1
ATOM 2319 N N . LYS A 1 290 ? -13.526 -16.404 3.070 1.00 41.41 290 LYS A N 1
ATOM 2320 C CA . LYS A 1 290 ? -12.682 -15.210 2.867 1.00 41.41 290 LYS A CA 1
ATOM 2321 C C . LYS A 1 290 ? -13.498 -13.921 3.068 1.00 41.41 290 LYS A C 1
ATOM 2323 O O . LYS A 1 290 ? -14.601 -13.884 2.528 1.00 41.41 290 LYS A O 1
ATOM 2328 N N . PRO A 1 291 ? -12.968 -12.879 3.746 1.00 42.88 291 PRO A N 1
ATOM 2329 C CA . PRO A 1 291 ? -13.692 -11.622 3.926 1.00 42.88 291 PRO A CA 1
ATOM 2330 C C . PRO A 1 291 ? -14.205 -11.160 2.561 1.00 42.88 291 PRO A C 1
ATOM 2332 O O . PRO A 1 291 ? -13.414 -10.901 1.645 1.00 42.88 291 PRO A O 1
ATOM 2335 N N . ALA A 1 292 ? -15.529 -11.203 2.401 1.00 43.97 292 ALA A N 1
ATOM 2336 C CA . ALA A 1 292 ? -16.211 -10.797 1.193 1.00 43.97 292 ALA A CA 1
ATOM 2337 C C . ALA A 1 292 ? -15.880 -9.324 0.988 1.00 43.97 292 ALA A C 1
ATOM 2339 O O . ALA A 1 292 ? -16.282 -8.480 1.775 1.00 43.97 292 ALA A O 1
ATOM 2340 N N . ARG A 1 293 ? -15.092 -9.074 -0.064 1.00 45.47 293 ARG A N 1
ATOM 2341 C CA . ARG A 1 293 ? -14.461 -7.796 -0.409 1.00 45.47 293 ARG A CA 1
ATOM 2342 C C . ARG A 1 293 ? -13.483 -7.355 0.680 1.00 45.47 293 ARG A C 1
ATOM 2344 O O . ARG A 1 293 ? -13.782 -7.279 1.861 1.00 45.47 293 ARG A O 1
ATOM 2351 N N . SER A 1 294 ? -12.247 -7.088 0.276 1.00 42.72 294 SER A N 1
ATOM 2352 C CA . SER A 1 294 ? -11.298 -6.407 1.144 1.00 42.72 294 SER A CA 1
ATOM 2353 C C . SER A 1 294 ? -11.968 -5.129 1.647 1.00 42.72 294 SER A C 1
ATOM 2355 O O . SER A 1 294 ? -12.068 -4.171 0.876 1.00 42.72 294 SER A O 1
ATOM 2357 N N . ALA A 1 295 ? -12.401 -5.107 2.911 1.00 49.25 295 ALA A N 1
ATOM 2358 C CA . ALA A 1 295 ? -12.410 -3.886 3.691 1.00 49.25 295 ALA A CA 1
ATOM 2359 C C . ALA A 1 295 ? -10.988 -3.363 3.524 1.00 49.25 295 ALA A C 1
ATOM 2361 O O . ALA A 1 295 ? -10.027 -3.928 4.050 1.00 49.25 295 ALA A O 1
ATOM 2362 N N . PHE A 1 296 ? -10.832 -2.447 2.572 1.00 46.62 296 PHE A N 1
ATOM 2363 C CA . PHE A 1 296 ? -9.555 -1.900 2.181 1.00 46.62 296 PHE A CA 1
ATOM 2364 C C . PHE A 1 296 ? -9.164 -1.113 3.422 1.00 46.62 296 PHE A C 1
ATOM 2366 O O . PHE A 1 296 ? -9.630 0.004 3.615 1.00 46.62 296 PHE A O 1
ATOM 2373 N N . GLN A 1 297 ? -8.416 -1.753 4.322 1.00 50.84 297 GLN A N 1
ATOM 2374 C CA . GLN A 1 297 ? -7.856 -1.136 5.511 1.00 50.84 297 GLN A CA 1
ATOM 2375 C C . GLN A 1 297 ? -6.780 -0.177 5.007 1.00 50.84 297 GLN A C 1
ATOM 2377 O O . GLN A 1 297 ? -5.579 -0.436 5.058 1.00 50.84 297 GLN A O 1
ATOM 2382 N N . THR A 1 298 ? -7.218 0.898 4.370 1.00 57.59 298 THR A N 1
ATOM 2383 C CA . THR A 1 298 ? -6.386 2.025 4.034 1.00 57.59 298 THR A CA 1
ATOM 2384 C C . THR A 1 298 ? -6.039 2.642 5.365 1.00 57.59 298 THR A C 1
ATOM 2386 O O . THR A 1 298 ? -6.903 3.244 5.996 1.00 57.59 298 THR A O 1
ATOM 2389 N N . GLY A 1 299 ? -4.805 2.410 5.816 1.00 63.66 299 GLY A N 1
ATOM 2390 C CA . GLY A 1 299 ? -4.280 3.089 6.992 1.00 63.66 299 GLY A CA 1
ATOM 2391 C C . GLY A 1 299 ? -4.543 4.586 6.867 1.00 63.66 299 GLY A C 1
ATOM 2392 O O . GLY A 1 299 ? -4.395 5.147 5.774 1.00 63.66 299 GLY A O 1
ATOM 2393 N N . ILE A 1 300 ? -5.003 5.171 7.968 1.00 82.69 300 ILE A N 1
ATOM 2394 C CA . ILE A 1 300 ? -5.202 6.609 8.108 1.00 82.69 300 ILE A CA 1
ATOM 2395 C C . ILE A 1 300 ? -3.804 7.212 8.160 1.00 82.69 300 ILE A C 1
ATOM 2397 O O . ILE A 1 300 ? -2.984 6.823 8.992 1.00 82.69 300 ILE A O 1
ATOM 2401 N N . GLU A 1 301 ? -3.503 8.080 7.208 1.00 87.62 301 GLU A N 1
ATOM 2402 C CA . GLU A 1 301 ? -2.227 8.787 7.167 1.00 87.62 301 GLU A CA 1
ATOM 2403 C C . GLU A 1 301 ? -2.306 9.974 8.127 1.00 87.62 301 GLU A C 1
ATOM 2405 O O . GLU A 1 301 ? -3.350 10.614 8.203 1.00 87.62 301 GLU A O 1
ATOM 2410 N N . THR A 1 302 ? -1.250 10.221 8.901 1.00 89.75 302 THR A N 1
ATOM 2411 C CA . THR A 1 302 ? -1.157 11.371 9.814 1.00 89.75 302 THR A CA 1
ATOM 2412 C C . THR A 1 302 ? -0.124 12.336 9.266 1.00 89.75 302 THR A C 1
ATOM 2414 O O . THR A 1 302 ? 0.948 11.880 8.868 1.00 89.75 302 THR A O 1
ATOM 2417 N N . VAL A 1 303 ? -0.466 13.616 9.212 1.00 92.50 303 VAL A N 1
ATOM 2418 C CA . VAL A 1 303 ? 0.385 14.698 8.708 1.00 92.50 303 VAL A CA 1
ATOM 2419 C C . VAL A 1 303 ? 0.248 15.919 9.605 1.00 92.50 303 VAL A C 1
ATOM 2421 O O . VAL A 1 303 ? -0.803 16.102 10.219 1.00 92.50 303 VAL A O 1
ATOM 2424 N N . ASP A 1 304 ? 1.283 16.743 9.656 1.00 92.38 304 ASP A N 1
ATOM 2425 C CA . ASP A 1 304 ? 1.238 18.037 10.335 1.00 92.38 304 ASP A CA 1
ATOM 2426 C C . ASP A 1 304 ? 0.636 19.095 9.396 1.00 92.38 304 ASP A C 1
ATOM 2428 O O . ASP A 1 304 ? 0.745 18.965 8.175 1.00 92.38 304 ASP A O 1
ATOM 2432 N N . LEU A 1 305 ? -0.020 20.130 9.934 1.00 90.88 305 LEU A N 1
ATOM 2433 C CA . LEU A 1 305 ? -0.652 21.187 9.126 1.00 90.88 305 LEU A CA 1
ATOM 2434 C C . LEU A 1 305 ? 0.344 21.902 8.193 1.00 90.88 305 LEU A C 1
ATOM 2436 O O . LEU A 1 305 ? -0.013 22.233 7.062 1.00 90.88 305 LEU A O 1
ATOM 2440 N N . ASP A 1 306 ? 1.596 22.052 8.633 1.00 88.44 306 ASP A N 1
ATOM 2441 C CA . ASP A 1 306 ? 2.690 22.681 7.878 1.00 88.44 306 ASP A CA 1
ATOM 2442 C C . ASP A 1 306 ? 3.108 21.891 6.623 1.00 88.44 306 ASP A C 1
ATOM 2444 O O . ASP A 1 306 ? 3.723 22.445 5.710 1.00 88.44 306 ASP A O 1
ATOM 2448 N N . ASP A 1 307 ? 2.762 20.601 6.548 1.00 89.81 307 ASP A N 1
ATOM 2449 C CA . ASP A 1 307 ? 3.038 19.750 5.386 1.00 89.81 307 ASP A CA 1
ATOM 2450 C C . ASP A 1 307 ? 1.965 19.877 4.284 1.00 89.81 307 ASP A C 1
ATOM 2452 O O . ASP A 1 307 ? 2.083 19.237 3.228 1.00 89.81 307 ASP A O 1
ATOM 2456 N N . LEU A 1 308 ? 0.887 20.639 4.517 1.00 90.38 308 LEU A N 1
ATOM 2457 C CA . LEU A 1 308 ? -0.185 20.844 3.542 1.00 90.38 308 LEU A CA 1
ATOM 2458 C C . LEU A 1 308 ? 0.026 22.099 2.698 1.00 90.38 308 LEU A C 1
ATOM 2460 O O . LEU A 1 308 ? 0.585 23.104 3.127 1.00 90.38 308 LEU A O 1
ATOM 2464 N N . GLU A 1 309 ? -0.484 22.043 1.470 1.00 91.88 309 GLU A N 1
ATOM 2465 C CA . GLU A 1 309 ? -0.465 23.189 0.574 1.00 91.88 309 GLU A CA 1
ATOM 2466 C C . GLU A 1 309 ? -1.517 24.202 1.033 1.00 91.88 309 GLU A C 1
ATOM 2468 O O . GLU A 1 309 ? -2.702 23.882 1.155 1.00 91.88 309 GLU A O 1
ATOM 2473 N N . TYR A 1 310 ? -1.068 25.429 1.282 1.00 90.56 310 TYR A N 1
ATOM 2474 C CA . TYR A 1 310 ? -1.914 26.567 1.615 1.00 90.56 310 TYR A CA 1
ATOM 2475 C C . TYR A 1 310 ? -2.285 27.332 0.344 1.00 90.56 310 TYR A C 1
ATOM 2477 O O . TYR A 1 310 ? -1.422 27.679 -0.469 1.00 90.56 310 TYR A O 1
ATOM 2485 N N . SER A 1 311 ? -3.572 27.622 0.174 1.00 87.88 311 SER A N 1
ATOM 2486 C CA . SER A 1 311 ? -4.053 28.564 -0.833 1.00 87.88 311 SER A CA 1
ATOM 2487 C C . SER A 1 311 ? -5.007 29.567 -0.219 1.00 87.88 311 SER A C 1
ATOM 2489 O O . SER A 1 311 ? -5.995 29.185 0.404 1.00 87.88 311 SER A O 1
ATOM 2491 N N . GLU A 1 312 ? -4.761 30.832 -0.523 1.00 88.62 312 GLU A N 1
ATOM 2492 C CA . GLU A 1 312 ? -5.667 31.934 -0.243 1.00 88.62 312 GLU A CA 1
ATOM 2493 C C . GLU A 1 312 ? -6.005 32.613 -1.576 1.00 88.62 312 GLU A C 1
ATOM 2495 O O . GLU A 1 312 ? -5.183 33.345 -2.141 1.00 88.62 312 GLU A O 1
ATOM 2500 N N . PRO A 1 313 ? -7.170 32.308 -2.172 1.00 79.62 313 PRO A N 1
ATOM 2501 C CA . PRO A 1 313 ? -7.543 32.872 -3.458 1.00 79.62 313 PRO A CA 1
ATOM 2502 C C . PRO A 1 313 ? -7.700 34.397 -3.344 1.00 79.62 313 PRO A C 1
ATOM 2504 O O . PRO A 1 313 ? -8.471 34.866 -2.493 1.00 79.62 313 PRO A O 1
ATOM 2507 N N . PRO A 1 314 ? -7.035 35.184 -4.213 1.00 69.81 314 PRO A N 1
ATOM 2508 C CA . PRO A 1 314 ? -7.055 36.638 -4.125 1.00 69.81 314 PRO A CA 1
ATOM 2509 C C . PRO A 1 314 ? -8.490 37.163 -4.258 1.00 69.81 314 PRO A C 1
ATOM 2511 O O . PRO A 1 314 ? -9.158 36.928 -5.264 1.00 69.81 314 PRO A O 1
ATOM 2514 N N . GLY A 1 315 ? -8.955 37.874 -3.227 1.00 73.06 315 GLY A N 1
ATOM 2515 C CA . GLY A 1 315 ? -10.290 38.480 -3.164 1.00 73.06 315 GLY A CA 1
ATOM 2516 C C . GLY A 1 315 ? -11.362 37.672 -2.422 1.00 73.06 315 GLY A C 1
ATOM 2517 O O . GLY A 1 315 ? -12.457 38.196 -2.246 1.00 73.06 315 GLY A O 1
ATOM 2518 N N . SER A 1 316 ? -11.069 36.444 -1.974 1.00 73.31 316 SER A N 1
ATOM 2519 C CA . SER A 1 316 ? -11.996 35.651 -1.142 1.00 73.31 316 SER A CA 1
ATOM 2520 C C . SER A 1 316 ? -11.742 35.799 0.360 1.00 73.31 316 SER A C 1
ATOM 2522 O O . SER A 1 316 ? -12.693 35.764 1.133 1.00 73.31 316 SER A O 1
ATOM 2524 N N . GLY A 1 317 ? -10.477 35.978 0.763 1.00 72.94 317 GLY A N 1
ATOM 2525 C CA . GLY A 1 317 ? -10.071 35.958 2.172 1.00 72.94 317 GLY A CA 1
ATOM 2526 C C . GLY A 1 317 ? -10.263 34.597 2.853 1.00 72.94 317 GLY A C 1
ATOM 2527 O O . GLY A 1 317 ? -10.156 34.519 4.068 1.00 72.94 317 GLY A O 1
ATOM 2528 N N . GLU A 1 318 ? -10.571 33.531 2.102 1.00 80.31 318 GLU A N 1
ATOM 2529 C CA . GLU A 1 318 ? -10.754 32.189 2.655 1.00 80.31 318 GLU A CA 1
ATOM 2530 C C . GLU A 1 318 ? -9.436 31.411 2.606 1.00 80.31 318 GLU A C 1
ATOM 2532 O O . GLU A 1 318 ? -8.994 30.976 1.536 1.00 80.31 318 GLU A O 1
ATOM 2537 N N . ALA A 1 319 ? -8.838 31.189 3.775 1.00 87.12 319 ALA A N 1
ATOM 2538 C CA . ALA A 1 319 ? -7.722 30.271 3.943 1.00 87.12 319 ALA A CA 1
ATOM 2539 C C . ALA A 1 319 ? -8.177 28.820 3.697 1.00 87.12 319 ALA A C 1
ATOM 2541 O O . ALA A 1 319 ? -9.118 28.322 4.327 1.00 87.12 319 ALA A O 1
ATOM 2542 N N . ARG A 1 320 ? -7.514 28.124 2.763 1.00 91.44 320 ARG A N 1
ATOM 2543 C CA . ARG A 1 320 ? -7.758 26.700 2.487 1.00 91.44 320 ARG A CA 1
ATOM 2544 C C . ARG A 1 320 ? -6.463 25.909 2.490 1.00 91.44 320 ARG A C 1
ATOM 2546 O O . ARG A 1 320 ? -5.501 26.281 1.818 1.00 91.44 320 ARG A O 1
ATOM 2553 N N . TRP A 1 321 ? -6.502 24.757 3.146 1.00 94.94 321 TRP A N 1
ATOM 2554 C CA . TRP A 1 321 ? -5.439 23.762 3.114 1.00 94.94 321 TRP A CA 1
ATOM 2555 C C . TRP A 1 321 ? -5.874 22.589 2.256 1.00 94.94 321 TRP A C 1
ATOM 2557 O O . TRP A 1 321 ? -7.023 22.139 2.329 1.00 94.94 321 TRP A O 1
ATOM 2567 N N . TYR A 1 322 ? -4.962 22.078 1.437 1.00 94.75 322 TYR A N 1
ATOM 2568 C CA . TYR A 1 322 ? -5.233 20.914 0.610 1.00 94.75 322 TYR A CA 1
ATOM 2569 C C . TYR A 1 322 ? -4.004 20.038 0.391 1.00 94.75 322 TYR A C 1
ATOM 2571 O O . TYR A 1 322 ? -2.861 20.415 0.641 1.00 94.75 322 TYR A O 1
ATOM 2579 N N . ARG A 1 323 ? -4.261 18.809 -0.060 1.00 93.81 323 ARG A N 1
ATOM 2580 C CA . ARG A 1 323 ? -3.222 17.846 -0.419 1.00 93.81 323 ARG A CA 1
ATOM 2581 C C . ARG A 1 323 ? -3.706 16.877 -1.502 1.00 93.81 323 ARG A C 1
ATOM 2583 O O . ARG A 1 323 ? -4.840 16.375 -1.411 1.00 93.81 323 ARG A O 1
ATOM 2590 N N . PRO A 1 324 ? -2.845 16.512 -2.472 1.00 93.50 324 PRO A N 1
ATOM 2591 C CA . PRO A 1 324 ? -3.179 15.510 -3.469 1.00 93.50 324 PRO A CA 1
ATOM 2592 C C . PRO A 1 324 ? -3.393 14.140 -2.831 1.00 93.50 324 PRO A C 1
ATOM 2594 O O . PRO A 1 324 ? -2.654 13.673 -1.962 1.00 93.50 324 PRO A O 1
ATOM 2597 N N . CYS A 1 325 ? -4.417 13.445 -3.304 1.00 92.38 325 CYS A N 1
ATOM 2598 C CA . CYS A 1 325 ? -4.739 12.104 -2.867 1.00 92.38 325 CYS A CA 1
ATOM 2599 C C . CYS A 1 325 ? -4.145 11.062 -3.819 1.00 92.38 325 CYS A C 1
ATOM 2601 O O . CYS A 1 325 ? -4.200 11.207 -5.038 1.00 92.38 325 CYS A O 1
ATOM 2603 N N . ARG A 1 326 ? -3.702 9.913 -3.286 1.00 88.69 326 ARG A N 1
ATOM 2604 C CA . ARG A 1 326 ? -3.197 8.773 -4.085 1.00 88.69 326 ARG A CA 1
ATOM 2605 C C . ARG A 1 326 ? -4.201 8.177 -5.085 1.00 88.69 326 ARG A C 1
ATOM 2607 O O . ARG A 1 326 ? -3.841 7.274 -5.834 1.00 88.69 326 ARG A O 1
ATOM 2614 N N . CYS A 1 327 ? -5.457 8.629 -5.073 1.00 86.06 327 CYS A N 1
ATOM 2615 C CA . CYS A 1 327 ? -6.444 8.288 -6.096 1.00 86.06 327 CYS A CA 1
ATOM 2616 C C . CYS A 1 327 ? -6.332 9.133 -7.379 1.00 86.06 327 CYS A C 1
ATOM 2618 O O . CYS A 1 327 ? -6.988 8.788 -8.358 1.00 86.06 327 CYS A O 1
ATOM 2620 N N . GLY A 1 328 ? -5.510 10.189 -7.381 1.00 88.19 328 GLY A N 1
ATOM 2621 C CA . GLY A 1 328 ? -5.297 11.084 -8.520 1.00 88.19 328 GLY A CA 1
ATOM 2622 C C . GLY A 1 328 ? -6.032 12.425 -8.442 1.00 88.19 328 GLY A C 1
ATOM 2623 O O . GLY A 1 328 ? -5.860 13.229 -9.346 1.00 88.19 328 GLY A O 1
ATOM 2624 N N . ASN A 1 329 ? -6.827 12.688 -7.396 1.00 87.62 329 ASN A N 1
ATOM 2625 C CA . ASN A 1 329 ? -7.396 14.021 -7.164 1.00 87.62 329 ASN A CA 1
ATOM 2626 C C . ASN A 1 329 ? -6.346 14.931 -6.501 1.00 87.62 329 ASN A C 1
ATOM 2628 O O . ASN A 1 329 ? -5.877 14.617 -5.405 1.00 87.62 329 ASN A O 1
ATOM 2632 N N . GLU A 1 330 ? -6.005 16.040 -7.160 1.00 89.94 330 GLU A N 1
ATOM 2633 C CA . GLU A 1 330 ? -5.001 17.024 -6.725 1.00 89.94 330 GLU A CA 1
ATOM 2634 C C . GLU A 1 330 ? -5.415 17.802 -5.467 1.00 89.94 330 GLU A C 1
ATOM 2636 O O . GLU A 1 330 ? -4.574 18.117 -4.636 1.00 89.94 330 GLU A O 1
ATOM 2641 N N . GLN A 1 331 ? -6.714 18.003 -5.259 1.00 90.62 331 GLN A N 1
ATOM 2642 C CA . GLN A 1 331 ? -7.291 18.592 -4.045 1.00 90.62 331 GLN A CA 1
ATOM 2643 C C . GLN A 1 331 ? -8.138 17.552 -3.315 1.00 90.62 331 GLN A C 1
ATOM 2645 O O . GLN A 1 331 ? -9.260 17.794 -2.866 1.00 90.62 331 GLN A O 1
ATOM 2650 N N . GLY A 1 332 ? -7.617 16.325 -3.267 1.00 89.94 332 GLY A N 1
ATOM 2651 C CA . GLY A 1 332 ? -8.362 15.187 -2.762 1.00 89.94 332 GLY A CA 1
ATOM 2652 C C . GLY A 1 332 ? -8.721 15.339 -1.291 1.00 89.94 332 GLY A C 1
ATOM 2653 O O . GLY A 1 332 ? -9.830 14.960 -0.930 1.00 89.94 332 GLY A O 1
ATOM 2654 N N . PHE A 1 333 ? -7.821 15.881 -0.474 1.00 93.25 333 PHE A N 1
ATOM 2655 C CA . PHE A 1 333 ? -8.094 16.302 0.899 1.00 93.25 333 PHE A CA 1
ATOM 2656 C C . PHE A 1 333 ? -8.062 17.825 0.921 1.00 93.25 333 PHE A C 1
ATOM 2658 O O . PHE A 1 333 ? -7.045 18.387 0.530 1.00 93.25 333 PHE A O 1
ATOM 2665 N N . ALA A 1 334 ? -9.155 18.472 1.319 1.00 92.44 334 ALA A N 1
ATOM 2666 C CA . ALA A 1 334 ? -9.244 19.926 1.383 1.00 92.44 334 ALA A CA 1
ATOM 2667 C C . ALA A 1 334 ? -10.198 20.345 2.507 1.00 92.44 334 ALA A C 1
ATOM 2669 O O . ALA A 1 334 ? -11.252 19.720 2.659 1.00 92.44 334 ALA A O 1
ATOM 2670 N N . PHE A 1 335 ? -9.823 21.373 3.263 1.00 92.69 335 PHE A N 1
ATOM 2671 C CA . PHE A 1 335 ? -10.574 21.932 4.394 1.00 92.69 335 PHE A CA 1
ATOM 2672 C C . PHE A 1 335 ? -10.210 23.413 4.589 1.00 92.69 335 PHE A C 1
ATOM 2674 O O . PHE A 1 335 ? -9.219 23.888 4.023 1.00 92.69 335 PHE A O 1
ATOM 2681 N N . GLY A 1 336 ? -11.054 24.152 5.305 1.00 91.94 336 GLY A N 1
ATOM 2682 C CA . GLY A 1 336 ? -10.874 25.583 5.569 1.00 91.94 336 GLY A CA 1
ATOM 2683 C C . GLY A 1 336 ? -10.590 25.894 7.035 1.00 91.94 336 GLY A C 1
ATOM 2684 O O . GLY A 1 336 ? -10.549 25.001 7.877 1.00 91.94 336 GLY A O 1
ATOM 2685 N N . GLU A 1 337 ? -10.433 27.180 7.333 1.00 89.31 337 GLU A N 1
ATOM 2686 C CA . GLU A 1 337 ? -10.126 27.675 8.683 1.00 89.31 337 GLU A CA 1
ATOM 2687 C C . GLU A 1 337 ? -11.221 27.320 9.692 1.00 89.31 337 GLU A C 1
ATOM 2689 O O . GLU A 1 337 ? -10.920 26.794 10.755 1.00 89.31 337 GLU A O 1
ATOM 2694 N N . GLY A 1 338 ? -12.495 27.452 9.314 1.00 88.75 338 GLY A N 1
ATOM 2695 C CA . GLY A 1 338 ? -13.605 27.058 10.188 1.00 88.75 338 GLY A CA 1
ATOM 2696 C C . GLY A 1 338 ? -13.611 25.568 10.565 1.00 88.75 338 GLY A C 1
ATOM 2697 O O . GLY A 1 338 ? -14.083 25.217 11.642 1.00 88.75 338 GLY A O 1
ATOM 2698 N N . ASP A 1 339 ? -13.057 24.686 9.717 1.00 89.06 339 ASP A N 1
ATOM 2699 C CA . ASP A 1 339 ? -12.905 23.264 10.061 1.00 89.06 339 ASP A CA 1
ATOM 2700 C C . ASP A 1 339 ? -11.793 23.058 11.113 1.00 89.06 339 ASP A C 1
ATOM 2702 O O . ASP A 1 339 ? -11.881 22.143 11.931 1.00 89.06 339 ASP A O 1
ATOM 2706 N N . LEU A 1 340 ? -10.746 23.894 11.090 1.00 88.00 340 LEU A N 1
ATOM 2707 C CA . LEU A 1 340 ? -9.663 23.887 12.080 1.00 88.00 340 LEU A CA 1
ATOM 2708 C C . LEU A 1 340 ? -10.110 24.501 13.408 1.00 88.00 340 LEU A C 1
ATOM 2710 O O . LEU A 1 340 ? -9.798 23.939 14.453 1.00 88.00 340 LEU A O 1
ATOM 2714 N N . GLU A 1 341 ? -10.874 25.595 13.379 1.00 87.12 341 GLU A N 1
ATOM 2715 C CA . GLU A 1 341 ? -11.452 26.211 14.579 1.00 87.12 341 GLU A CA 1
ATOM 2716 C C . GLU A 1 341 ? -12.353 25.225 15.335 1.00 87.12 341 GLU A C 1
ATOM 2718 O O . GLU A 1 341 ? -12.214 25.067 16.546 1.00 87.12 341 GLU A O 1
ATOM 2723 N N . GLU A 1 342 ? -13.227 24.495 14.628 1.00 84.62 342 GLU A N 1
ATOM 2724 C CA . GLU A 1 342 ? -14.106 23.486 15.243 1.00 84.62 342 GLU A CA 1
ATOM 2725 C C . GLU A 1 342 ? -13.313 22.327 15.882 1.00 84.62 342 GLU A C 1
ATOM 2727 O O . GLU A 1 342 ? -13.763 21.724 16.857 1.00 84.62 342 GLU A O 1
ATOM 2732 N N . ALA A 1 343 ? -12.130 22.013 15.347 1.00 85.62 343 ALA A N 1
ATOM 2733 C CA . ALA A 1 343 ? -11.242 20.971 15.862 1.00 85.62 343 ALA A CA 1
ATOM 2734 C C . ALA A 1 343 ? -10.164 21.501 16.831 1.00 85.62 343 ALA A C 1
ATOM 2736 O O . ALA A 1 343 ? -9.327 20.716 17.292 1.00 85.62 343 ALA A O 1
ATOM 2737 N N . GLY A 1 344 ? -10.164 22.806 17.133 1.00 82.69 344 GLY A N 1
ATOM 2738 C CA . GLY A 1 344 ? -9.090 23.498 17.849 1.00 82.69 344 GLY A CA 1
ATOM 2739 C C . GLY A 1 344 ? -8.780 22.899 19.218 1.00 82.69 344 GLY A C 1
ATOM 2740 O O . GLY A 1 344 ? -7.617 22.647 19.525 1.00 82.69 344 GLY A O 1
ATOM 2741 N N . ASP A 1 345 ? -9.821 22.553 19.980 1.00 80.31 345 ASP A N 1
ATOM 2742 C CA . ASP A 1 345 ? -9.704 21.966 21.325 1.00 80.31 345 ASP A CA 1
ATOM 2743 C C . ASP A 1 345 ? -8.978 20.607 21.338 1.00 80.31 345 ASP A C 1
ATOM 2745 O O . ASP A 1 345 ? -8.448 20.174 22.362 1.00 80.31 345 ASP A O 1
ATOM 2749 N N . LEU A 1 346 ? -8.960 19.910 20.199 1.00 82.31 346 LEU A N 1
ATOM 2750 C CA . LEU A 1 346 ? -8.417 18.559 20.068 1.00 82.31 346 LEU A CA 1
ATOM 2751 C C . LEU A 1 346 ? -7.012 18.544 19.455 1.00 82.31 346 LEU A C 1
ATOM 2753 O O . LEU A 1 346 ? -6.298 17.552 19.613 1.00 82.31 346 LEU A O 1
ATOM 2757 N N . GLY A 1 347 ? -6.626 19.604 18.733 1.00 84.62 347 GLY A N 1
ATOM 2758 C CA . GLY A 1 347 ? -5.351 19.695 18.009 1.00 84.62 347 GLY A CA 1
ATOM 2759 C C . GLY A 1 347 ? -5.204 18.691 16.856 1.00 84.62 347 GLY A C 1
ATOM 2760 O O . GLY A 1 347 ? -4.102 18.448 16.356 1.00 84.62 347 GLY A O 1
ATOM 2761 N N . GLU A 1 348 ? -6.298 18.056 16.430 1.00 89.38 348 GLU A N 1
ATOM 2762 C CA . GLU A 1 348 ? -6.309 17.145 15.289 1.00 89.38 348 GLU A CA 1
ATOM 2763 C C . GLU A 1 348 ? -7.636 17.191 14.518 1.00 89.38 348 GLU A C 1
ATOM 2765 O O . GLU A 1 348 ? -8.719 17.165 15.097 1.00 89.38 348 GLU A O 1
ATOM 2770 N N . LEU A 1 349 ? -7.547 17.205 13.187 1.00 89.75 349 LEU A N 1
ATOM 2771 C CA . LEU A 1 349 ? -8.677 17.214 12.260 1.00 89.75 349 LEU A CA 1
ATOM 2772 C C . LEU A 1 349 ? -8.656 15.958 11.378 1.00 89.75 349 LEU A C 1
ATOM 2774 O O . LEU A 1 349 ? -7.639 15.601 10.780 1.00 89.75 349 LEU A O 1
ATOM 2778 N N . ILE A 1 350 ? -9.799 15.282 11.252 1.00 91.50 350 ILE A N 1
ATOM 2779 C CA . ILE A 1 350 ? -9.958 14.091 10.407 1.00 91.50 350 ILE A CA 1
ATOM 2780 C C . ILE A 1 350 ? -10.688 14.463 9.117 1.00 91.50 350 ILE A C 1
ATOM 2782 O O . ILE A 1 350 ? -11.882 14.735 9.135 1.00 91.50 350 ILE A O 1
ATOM 2786 N N . VAL A 1 351 ? -9.998 14.395 7.977 1.00 92.06 351 VAL A N 1
ATOM 2787 C CA . VAL A 1 351 ? -10.543 14.799 6.671 1.00 92.06 351 VAL A CA 1
ATOM 2788 C C . VAL A 1 351 ? -10.622 13.622 5.710 1.00 92.06 351 VAL A C 1
ATOM 2790 O O . VAL A 1 351 ? -9.663 12.882 5.475 1.00 92.06 351 VAL A O 1
ATOM 2793 N N . GLY A 1 352 ? -11.794 13.443 5.108 1.00 91.38 352 GLY A N 1
ATOM 2794 C CA . GLY A 1 352 ? -12.033 12.428 4.092 1.00 91.38 352 GLY A CA 1
ATOM 2795 C C . GLY A 1 352 ? -11.679 12.911 2.685 1.00 91.38 352 GLY A C 1
ATOM 2796 O O . GLY A 1 352 ? -12.021 14.023 2.301 1.00 91.38 352 GLY A O 1
ATOM 2797 N N . CYS A 1 353 ? -11.085 12.046 1.857 1.00 91.38 353 CYS A N 1
ATOM 2798 C CA . CYS A 1 353 ? -10.870 12.375 0.450 1.00 91.38 353 CYS A CA 1
ATOM 2799 C C . CYS A 1 353 ? -12.203 12.531 -0.296 1.00 91.38 353 CYS A C 1
ATOM 2801 O O . CYS A 1 353 ? -13.083 11.678 -0.144 1.00 91.38 353 CYS A O 1
ATOM 2803 N N . GLN A 1 354 ? -12.319 13.543 -1.157 1.00 87.12 354 GLN A N 1
ATOM 2804 C CA . GLN A 1 354 ? -13.529 13.831 -1.931 1.00 87.12 354 GLN A CA 1
ATOM 2805 C C . GLN A 1 354 ? -13.905 12.706 -2.920 1.00 87.12 354 GLN A C 1
ATOM 2807 O O . GLN A 1 354 ? -15.077 12.347 -3.031 1.00 87.12 354 GLN A O 1
ATOM 2812 N N . ASP A 1 355 ? -12.926 12.044 -3.551 1.00 84.19 355 ASP A N 1
ATOM 2813 C CA . ASP A 1 355 ? -13.183 11.097 -4.657 1.00 84.19 355 ASP A CA 1
ATOM 2814 C C . ASP A 1 355 ? -12.975 9.612 -4.333 1.00 84.19 355 ASP A C 1
ATOM 2816 O O . ASP A 1 355 ? -13.282 8.725 -5.146 1.00 84.19 355 ASP A O 1
ATOM 2820 N N . CYS A 1 356 ? -12.453 9.281 -3.155 1.00 86.06 356 CYS A N 1
ATOM 2821 C CA . CYS A 1 356 ? -12.199 7.893 -2.760 1.00 86.06 356 CYS A CA 1
ATOM 2822 C C . CYS A 1 356 ? -12.486 7.651 -1.272 1.00 86.06 356 CYS A C 1
ATOM 2824 O O . CYS A 1 356 ? -13.040 8.508 -0.598 1.00 86.06 356 CYS A O 1
ATOM 2826 N N . SER A 1 357 ? -12.217 6.451 -0.760 1.00 86.69 357 SER A N 1
ATOM 2827 C CA . SER A 1 357 ? -12.536 6.068 0.626 1.00 86.69 357 SER A CA 1
ATOM 2828 C C . SER A 1 357 ? -11.415 6.389 1.623 1.00 86.69 357 SER A C 1
ATOM 2830 O O . SER A 1 357 ? -11.366 5.805 2.702 1.00 86.69 357 SER A O 1
ATOM 2832 N N . LEU A 1 358 ? -10.470 7.252 1.244 1.00 89.19 358 LEU A N 1
ATOM 2833 C CA . LEU A 1 358 ? -9.313 7.579 2.072 1.00 89.19 358 LEU A CA 1
ATOM 2834 C C . LEU A 1 358 ? -9.636 8.656 3.092 1.00 89.19 358 LEU A C 1
ATOM 2836 O O . LEU A 1 358 ? -10.501 9.498 2.858 1.00 89.19 358 LEU A O 1
ATOM 2840 N N . TRP A 1 359 ? -8.907 8.604 4.199 1.00 91.44 359 TRP A N 1
ATOM 2841 C CA . TRP A 1 359 ? -8.997 9.525 5.320 1.00 91.44 359 TRP A CA 1
ATOM 2842 C C . TRP A 1 359 ? -7.585 9.943 5.730 1.00 91.44 359 TRP A C 1
ATOM 2844 O O . TRP A 1 359 ? -6.665 9.117 5.697 1.00 91.44 359 TRP A O 1
ATOM 2854 N N . LEU A 1 360 ? -7.438 11.217 6.070 1.00 91.25 360 LEU A N 1
ATOM 2855 C CA . LEU A 1 360 ? -6.211 11.879 6.493 1.00 91.25 360 LEU A CA 1
ATOM 2856 C C . LEU A 1 360 ? -6.457 12.478 7.878 1.00 91.25 360 LEU A C 1
ATOM 2858 O O . LEU A 1 360 ? -7.496 13.094 8.096 1.00 91.25 360 LEU A O 1
ATOM 2862 N N . ARG A 1 361 ? -5.520 12.279 8.799 1.00 92.31 361 ARG A N 1
ATOM 2863 C CA . ARG A 1 361 ? -5.485 12.953 10.094 1.00 92.31 361 ARG A CA 1
ATOM 2864 C C . ARG A 1 361 ? -4.468 14.080 10.022 1.00 92.31 361 ARG A C 1
ATOM 2866 O O . ARG A 1 361 ? -3.316 13.819 9.688 1.00 92.31 361 ARG A O 1
ATOM 2873 N N . VAL A 1 362 ? -4.901 15.293 10.317 1.00 92.75 362 VAL A N 1
ATOM 2874 C CA . VAL A 1 362 ? -4.076 16.497 10.305 1.00 92.75 362 VAL A CA 1
ATOM 2875 C C . VAL A 1 362 ? -3.876 16.939 11.744 1.00 92.75 362 VAL A C 1
ATOM 2877 O O . VAL A 1 362 ? -4.858 17.210 12.422 1.00 92.75 362 VAL A O 1
ATOM 2880 N N . CYS A 1 363 ? -2.636 16.970 12.217 1.00 91.62 363 CYS A N 1
ATOM 2881 C CA . CYS A 1 363 ? -2.286 17.459 13.546 1.00 91.62 363 CYS A CA 1
ATOM 2882 C C . CYS A 1 363 ? -1.896 18.939 13.463 1.00 91.62 363 CYS A C 1
ATOM 2884 O O . CYS A 1 363 ? -1.196 19.347 12.534 1.00 91.62 363 CYS A O 1
ATOM 2886 N N . PHE A 1 364 ? -2.359 19.741 14.418 1.00 91.25 364 PHE A N 1
ATOM 2887 C CA . PHE A 1 364 ? -2.059 21.167 14.501 1.00 91.25 364 PHE A CA 1
ATOM 2888 C C . PHE A 1 364 ? -2.059 21.637 15.957 1.00 91.25 364 PHE A C 1
ATOM 2890 O O . PHE A 1 364 ? -2.657 21.010 16.829 1.00 91.25 364 PHE A O 1
ATOM 2897 N N . ALA A 1 365 ? -1.362 22.736 16.225 1.00 85.81 365 ALA A N 1
ATOM 2898 C CA . ALA A 1 365 ? -1.368 23.393 17.523 1.00 85.81 365 ALA A CA 1
ATOM 2899 C C . ALA A 1 365 ? -1.974 24.786 17.360 1.00 85.81 365 ALA A C 1
ATOM 2901 O O . ALA A 1 365 ? -1.562 25.533 16.473 1.00 85.81 365 ALA A O 1
ATOM 2902 N N . VAL A 1 366 ? -2.943 25.125 18.208 1.00 82.12 366 VAL A N 1
ATOM 2903 C CA . VAL A 1 366 ? -3.463 26.490 18.301 1.00 82.12 366 VAL A CA 1
ATOM 2904 C C . VAL A 1 366 ? -2.462 27.292 19.125 1.00 82.12 366 VAL A C 1
ATOM 2906 O O . VAL A 1 366 ? -2.201 26.962 20.282 1.00 82.12 366 VAL A O 1
ATOM 2909 N N . VAL A 1 367 ? -1.849 28.299 18.510 1.00 76.62 367 VAL A N 1
ATOM 2910 C CA . VAL A 1 367 ? -1.019 29.270 19.224 1.00 76.62 367 VAL A CA 1
ATOM 2911 C C . VAL A 1 367 ? -1.956 30.375 19.689 1.00 76.62 367 VAL A C 1
ATOM 2913 O O . VAL A 1 367 ? -2.550 31.064 18.866 1.00 76.62 367 VAL A O 1
ATOM 2916 N N . GLU A 1 368 ? -2.137 30.504 21.001 1.00 64.50 368 GLU A N 1
ATOM 2917 C CA . GLU A 1 368 ? -2.776 31.685 21.575 1.00 64.50 368 GLU A CA 1
ATOM 2918 C C . GLU A 1 368 ? -1.791 32.848 21.399 1.00 64.50 368 GLU A C 1
ATOM 2920 O O . GLU A 1 368 ? -0.695 32.827 21.964 1.00 64.50 368 GLU A O 1
ATOM 2925 N N . ASP A 1 369 ? -2.132 33.825 20.558 1.00 53.38 369 ASP A N 1
ATOM 2926 C CA . ASP A 1 369 ? -1.350 35.054 20.442 1.00 53.38 369 ASP A CA 1
ATOM 2927 C C . ASP A 1 369 ? -1.480 35.843 21.755 1.00 53.38 369 ASP A C 1
ATOM 2929 O O . ASP A 1 369 ? -2.396 36.646 21.945 1.00 53.38 369 ASP A O 1
ATOM 2933 N N . ASP A 1 370 ? -0.547 35.613 22.682 1.00 43.72 370 ASP A N 1
ATOM 2934 C CA . ASP A 1 370 ? -0.283 36.493 23.820 1.00 43.72 370 ASP A CA 1
ATOM 2935 C C . ASP A 1 370 ? 0.309 37.820 23.301 1.00 43.72 370 ASP A C 1
ATOM 2937 O O . ASP A 1 370 ? 1.503 38.110 23.436 1.00 43.72 370 ASP A O 1
ATOM 2941 N N . GLU A 1 371 ? -0.523 38.667 22.693 1.00 50.78 371 GLU A N 1
ATOM 2942 C CA . GLU A 1 371 ? -0.180 40.069 22.455 1.00 50.78 371 GLU A CA 1
ATOM 2943 C C . GLU A 1 371 ? -0.120 40.829 23.792 1.00 50.78 371 GLU A C 1
ATOM 2945 O O . GLU A 1 371 ? -1.071 41.495 24.201 1.00 50.78 371 GLU A O 1
ATOM 2950 N N . ALA A 1 372 ? 1.020 40.752 24.487 1.00 51.88 372 ALA A N 1
ATOM 2951 C CA . ALA A 1 372 ? 1.378 41.698 25.544 1.00 51.88 372 ALA A CA 1
ATOM 2952 C C . ALA A 1 372 ? 2.884 41.699 25.879 1.00 51.88 372 ALA A C 1
ATOM 2954 O O . ALA A 1 372 ? 3.274 41.157 26.910 1.00 51.88 372 ALA A O 1
ATOM 2955 N N . HIS A 1 373 ? 3.722 42.382 25.084 1.00 40.44 373 HIS A N 1
ATOM 2956 C CA . HIS A 1 373 ? 4.809 43.244 25.602 1.00 40.44 373 HIS A CA 1
ATOM 2957 C C . HIS A 1 373 ? 5.518 44.022 24.474 1.00 40.44 373 HIS A C 1
ATOM 2959 O O . HIS A 1 373 ? 6.646 43.717 24.092 1.00 40.44 373 HIS A O 1
ATOM 2965 N N . ASP A 1 374 ? 4.885 45.090 23.979 1.00 44.31 374 ASP A N 1
ATOM 2966 C CA . ASP A 1 374 ? 5.641 46.232 23.451 1.00 44.31 374 ASP A CA 1
ATOM 2967 C C . ASP A 1 374 ? 6.056 47.110 24.641 1.00 44.31 374 ASP A C 1
ATOM 2969 O O . ASP A 1 374 ? 5.304 47.952 25.131 1.00 44.31 374 ASP A O 1
ATOM 2973 N N . GLY A 1 375 ? 7.236 46.814 25.183 1.00 40.44 375 GLY A N 1
ATOM 2974 C CA . GLY A 1 375 ? 7.895 47.587 26.229 1.00 40.44 375 GLY A CA 1
ATOM 2975 C C . GLY A 1 375 ? 9.063 48.371 25.647 1.00 40.44 375 GLY A C 1
ATOM 2976 O O . GLY A 1 375 ? 10.219 48.023 25.878 1.00 40.44 375 GLY A O 1
ATOM 2977 N N . GLY A 1 376 ? 8.773 49.430 24.891 1.00 43.88 376 GLY A N 1
ATOM 2978 C CA . GLY A 1 376 ? 9.748 50.479 24.608 1.00 43.88 376 GLY A CA 1
ATOM 2979 C C . GLY A 1 376 ? 10.145 51.203 25.899 1.00 43.88 376 GLY A C 1
ATOM 2980 O O . GLY A 1 376 ? 9.296 51.788 26.568 1.00 43.88 376 GLY A O 1
ATOM 2981 N N . GLY A 1 377 ? 11.431 51.176 26.258 1.00 36.41 377 GLY A N 1
ATOM 2982 C CA . GLY A 1 377 ? 11.915 51.837 27.471 1.00 36.41 377 GLY A CA 1
ATOM 2983 C C . GLY A 1 377 ? 13.420 51.729 27.701 1.00 36.41 377 GLY A C 1
ATOM 2984 O O . GLY A 1 377 ? 13.878 50.833 28.392 1.00 36.41 377 GLY A O 1
ATOM 2985 N N . GLU A 1 378 ? 14.139 52.685 27.115 1.00 41.41 378 GLU A N 1
ATOM 2986 C CA . GLU A 1 378 ? 15.354 53.342 27.622 1.00 41.41 378 GLU A CA 1
ATOM 2987 C C . GLU A 1 378 ? 16.632 52.539 27.936 1.00 41.41 378 GLU A C 1
ATOM 2989 O O . GLU A 1 378 ? 16.765 51.743 28.860 1.00 41.41 378 GLU A O 1
ATOM 2994 N N . VAL A 1 379 ? 17.650 52.922 27.168 1.00 50.34 379 VAL A N 1
ATOM 2995 C CA . VAL A 1 379 ? 19.069 52.867 27.494 1.00 50.34 379 VAL A CA 1
ATOM 2996 C C . VAL A 1 379 ? 19.352 53.575 28.826 1.00 50.34 379 VAL A C 1
ATOM 2998 O O . VAL A 1 379 ? 19.259 54.795 28.902 1.00 50.34 379 VAL A O 1
ATOM 3001 N N . GLU A 1 380 ? 19.790 52.840 29.850 1.00 43.22 380 GLU A N 1
ATOM 3002 C CA . GLU A 1 380 ? 20.563 53.434 30.943 1.00 43.22 380 GLU A CA 1
ATOM 3003 C C . GLU A 1 380 ? 21.887 52.706 31.192 1.00 43.22 380 GLU A C 1
ATOM 3005 O O . GLU A 1 380 ? 22.030 51.483 31.187 1.00 43.22 380 GLU A O 1
ATOM 3010 N N . GLU A 1 381 ? 22.876 53.569 31.349 1.00 43.03 381 GLU A N 1
ATOM 3011 C CA . GLU A 1 381 ? 24.310 53.404 31.371 1.00 43.03 381 GLU A CA 1
ATOM 3012 C C . GLU A 1 381 ? 24.775 52.836 32.719 1.00 43.03 381 GLU A C 1
ATOM 3014 O O . GLU A 1 381 ? 24.756 53.516 33.744 1.00 43.03 381 GLU A O 1
ATOM 3019 N N . VAL A 1 382 ? 25.248 51.586 32.739 1.00 41.25 382 VAL A N 1
ATOM 3020 C CA . VAL A 1 382 ? 25.806 50.994 33.964 1.00 41.25 382 VAL A CA 1
ATOM 3021 C C . VAL A 1 382 ? 27.273 51.402 34.110 1.00 41.25 382 VAL A C 1
ATOM 3023 O O . VAL A 1 382 ? 28.198 50.716 33.670 1.00 41.25 382 VAL A O 1
ATOM 3026 N N . SER A 1 383 ? 27.476 52.562 34.732 1.00 42.44 383 SER A N 1
ATOM 3027 C CA . SER A 1 383 ? 28.780 53.052 35.173 1.00 42.44 383 SER A CA 1
ATOM 3028 C C . SER A 1 383 ? 29.280 52.239 36.373 1.00 42.44 383 SER A C 1
ATOM 3030 O O . SER A 1 383 ? 28.612 52.100 37.398 1.00 42.44 383 SER A O 1
ATOM 3032 N N . ALA A 1 384 ? 30.483 51.686 36.241 1.00 46.50 384 ALA A N 1
ATOM 3033 C CA . ALA A 1 384 ? 31.141 50.871 37.250 1.00 46.50 384 ALA A CA 1
ATOM 3034 C C . ALA A 1 384 ? 31.546 51.685 38.493 1.00 46.50 384 ALA A C 1
ATOM 3036 O O . ALA A 1 384 ? 32.288 52.665 38.399 1.00 46.50 384 ALA A O 1
ATOM 3037 N N . LYS A 1 385 ? 31.178 51.197 39.684 1.00 41.75 385 LYS A N 1
ATOM 3038 C CA . LYS A 1 385 ? 31.856 51.543 40.943 1.00 41.75 385 LYS A CA 1
ATOM 3039 C C . LYS A 1 385 ? 31.797 50.385 41.946 1.00 41.75 385 LYS A C 1
ATOM 3041 O O . LYS A 1 385 ? 30.753 50.077 42.507 1.00 41.75 385 LYS A O 1
ATOM 3046 N N . ARG A 1 386 ? 32.959 49.758 42.170 1.00 36.97 386 ARG A N 1
ATOM 3047 C CA . ARG A 1 386 ? 33.301 48.987 43.386 1.00 36.97 386 ARG A CA 1
ATOM 3048 C C . ARG A 1 386 ? 33.240 49.922 44.610 1.00 36.97 386 ARG A C 1
ATOM 3050 O O . ARG A 1 386 ? 33.523 51.110 44.429 1.00 36.97 386 ARG A O 1
ATOM 3057 N N . PRO A 1 387 ? 32.938 49.440 45.834 1.00 51.22 387 PRO A N 1
ATOM 3058 C CA . PRO A 1 387 ? 34.011 48.939 46.719 1.00 51.22 387 PRO A CA 1
ATOM 3059 C C . PRO A 1 387 ? 33.590 47.853 47.739 1.00 51.22 387 PRO A C 1
ATOM 3061 O O . PRO A 1 387 ? 32.413 47.709 48.057 1.00 51.22 387 PRO A O 1
ATOM 3064 N N . GLY A 1 388 ? 34.582 47.139 48.286 1.00 41.41 388 GLY A N 1
ATOM 3065 C CA . GLY A 1 388 ? 34.448 46.191 49.400 1.00 41.41 388 GLY A CA 1
ATOM 3066 C C . GLY A 1 388 ? 35.426 45.041 49.290 1.00 41.41 388 GLY A C 1
ATOM 3067 O O . GLY A 1 388 ? 34.952 43.940 48.950 1.00 41.41 388 GLY A O 1
#